Protein AF-A0A2W7GRS0-F1 (afdb_monomer)

Structure (mmCIF, N/CA/C/O backbone):
data_AF-A0A2W7GRS0-F1
#
_entry.id   AF-A0A2W7GRS0-F1
#
loop_
_atom_site.group_PDB
_atom_site.id
_atom_site.type_symbol
_atom_site.label_atom_id
_atom_site.label_alt_id
_atom_site.label_comp_id
_atom_site.label_asym_id
_atom_site.label_entity_id
_atom_site.label_seq_id
_atom_site.pdbx_PDB_ins_code
_atom_site.Cartn_x
_atom_site.Cartn_y
_atom_site.Cartn_z
_atom_site.occupancy
_atom_site.B_iso_or_equiv
_atom_site.auth_seq_id
_atom_site.auth_comp_id
_atom_site.auth_asym_id
_atom_site.auth_atom_id
_atom_site.pdbx_PDB_model_num
ATOM 1 N N . MET A 1 1 ? 2.029 -59.943 -20.219 1.00 40.81 1 MET A N 1
ATOM 2 C CA . MET A 1 1 ? 2.015 -59.316 -18.876 1.00 40.81 1 MET A CA 1
ATOM 3 C C . MET A 1 1 ? 2.556 -57.899 -18.977 1.00 40.81 1 MET A C 1
ATOM 5 O O . MET A 1 1 ? 3.729 -57.751 -19.274 1.00 40.81 1 MET A O 1
ATOM 9 N N . LYS A 1 2 ? 1.712 -56.886 -18.761 1.00 34.25 2 LYS A N 1
ATOM 10 C CA . LYS A 1 2 ? 2.059 -55.533 -18.286 1.00 34.25 2 LYS A CA 1
ATOM 11 C C . LYS A 1 2 ? 0.732 -54.900 -17.854 1.00 34.25 2 LYS A C 1
ATOM 13 O O . LYS A 1 2 ? -0.094 -54.554 -18.690 1.00 34.25 2 LYS A O 1
ATOM 18 N N . LYS A 1 3 ? 0.470 -54.933 -16.544 1.00 37.78 3 LYS A N 1
ATOM 19 C CA . LYS A 1 3 ? -0.762 -54.437 -15.918 1.00 37.78 3 LYS A CA 1
ATOM 20 C C . LYS A 1 3 ? -0.640 -52.927 -15.719 1.00 37.78 3 LYS A C 1
ATOM 22 O O . LYS A 1 3 ? 0.316 -52.462 -15.110 1.00 37.78 3 LYS A O 1
ATOM 27 N N . SER A 1 4 ? -1.626 -52.197 -16.222 1.00 35.47 4 SER A N 1
ATOM 28 C CA . SER A 1 4 ? -1.899 -50.796 -15.917 1.00 35.47 4 SER A CA 1
ATOM 29 C C . SER A 1 4 ? -2.438 -50.669 -14.490 1.00 35.47 4 SER A C 1
ATOM 31 O O . SER A 1 4 ? -3.471 -51.267 -14.180 1.00 35.47 4 SER A O 1
ATOM 33 N N . LEU A 1 5 ? -1.780 -49.883 -13.638 1.00 34.50 5 LEU A N 1
ATOM 34 C CA . LEU A 1 5 ? -2.296 -49.530 -12.317 1.00 34.50 5 LEU A CA 1
ATOM 35 C C . LEU A 1 5 ? -2.860 -48.105 -12.375 1.00 34.50 5 LEU A C 1
ATOM 37 O O . LEU A 1 5 ? -2.119 -47.129 -12.451 1.00 34.50 5 LEU A O 1
ATOM 41 N N . LYS A 1 6 ? -4.192 -48.007 -12.379 1.00 37.06 6 LYS A N 1
ATOM 42 C CA . LYS A 1 6 ? -4.929 -46.776 -12.083 1.00 37.06 6 LYS A CA 1
ATOM 43 C C . LYS A 1 6 ? -4.882 -46.579 -10.568 1.00 37.06 6 LYS A C 1
ATOM 45 O O . LYS A 1 6 ? -5.376 -47.446 -9.850 1.00 37.06 6 LYS A O 1
ATOM 50 N N . ILE A 1 7 ? -4.312 -45.476 -10.088 1.00 41.19 7 ILE A N 1
ATOM 51 C CA . ILE A 1 7 ? -4.457 -45.063 -8.688 1.00 41.19 7 ILE A CA 1
ATOM 52 C C . ILE A 1 7 ? -5.522 -43.975 -8.615 1.00 41.19 7 ILE A C 1
ATOM 54 O O . ILE A 1 7 ? -5.540 -43.018 -9.385 1.00 41.19 7 ILE A O 1
ATOM 58 N N . ILE A 1 8 ? -6.455 -44.249 -7.716 1.00 37.78 8 ILE A N 1
ATOM 59 C CA . ILE A 1 8 ? -7.733 -43.606 -7.479 1.00 37.78 8 ILE A CA 1
ATOM 60 C C . ILE A 1 8 ? -7.534 -42.334 -6.650 1.00 37.78 8 ILE A C 1
ATOM 62 O O . ILE A 1 8 ? -6.713 -42.272 -5.740 1.00 37.78 8 ILE A O 1
ATOM 66 N N . THR A 1 9 ? -8.343 -41.341 -6.996 1.00 35.12 9 THR A N 1
ATOM 67 C CA . THR A 1 9 ? -8.657 -40.100 -6.288 1.00 35.12 9 THR A CA 1
ATOM 68 C C . THR A 1 9 ? -8.773 -40.264 -4.767 1.00 35.12 9 THR A C 1
ATOM 70 O O . THR A 1 9 ? -9.690 -40.930 -4.284 1.00 35.12 9 THR A O 1
ATOM 73 N N . SER A 1 10 ? -7.912 -39.587 -4.005 1.00 37.38 10 SER A N 1
ATOM 74 C CA . SER A 1 10 ? -8.119 -39.345 -2.574 1.00 37.38 10 SER A CA 1
ATOM 75 C C . SER A 1 10 ? -9.031 -38.130 -2.395 1.00 37.38 10 SER A C 1
ATOM 77 O O . SER A 1 10 ? -8.608 -36.979 -2.501 1.00 37.38 10 SER A O 1
ATOM 79 N N . LEU A 1 11 ? -10.306 -38.424 -2.163 1.00 34.03 11 LEU A N 1
ATOM 80 C CA . LEU A 1 11 ? -11.341 -37.497 -1.732 1.00 34.03 11 LEU A CA 1
ATOM 81 C C . LEU A 1 11 ? -11.055 -37.113 -0.267 1.00 34.03 11 LEU A C 1
ATOM 83 O O . LEU A 1 11 ? -11.274 -37.917 0.639 1.00 34.03 11 LEU A O 1
ATOM 87 N N . SER A 1 12 ? -10.535 -35.912 -0.018 1.00 35.56 12 SER A N 1
ATOM 88 C CA . SER A 1 12 ? -10.402 -35.391 1.345 1.00 35.56 12 SER A CA 1
ATOM 89 C C . SER A 1 12 ? -11.787 -35.023 1.875 1.00 35.56 12 SER A C 1
ATOM 91 O O . SER A 1 12 ? -12.343 -33.982 1.530 1.00 35.56 12 SER A O 1
ATOM 93 N N . PHE A 1 13 ? -12.354 -35.900 2.703 1.00 31.70 13 PHE A N 1
ATOM 94 C CA . PHE A 1 13 ? -13.504 -35.590 3.543 1.00 31.70 13 PHE A CA 1
ATOM 95 C C . PHE A 1 13 ? -13.138 -34.429 4.474 1.00 31.70 13 PHE A C 1
ATOM 97 O O . PHE A 1 13 ? -12.351 -34.580 5.405 1.00 31.70 13 PHE A O 1
ATOM 104 N N . VAL A 1 14 ? -13.718 -33.258 4.214 1.00 35.47 14 VAL A N 1
ATOM 105 C CA . VAL A 1 14 ? -13.751 -32.146 5.163 1.00 35.47 14 VAL A CA 1
ATOM 106 C C . VAL A 1 14 ? -14.639 -32.580 6.327 1.00 35.47 14 VAL A C 1
ATOM 108 O O . VAL A 1 14 ? -15.862 -32.636 6.207 1.00 35.47 14 VAL A O 1
ATOM 111 N N . SER A 1 15 ? -14.019 -32.923 7.453 1.00 32.69 15 SER A N 1
ATOM 112 C CA . SER A 1 15 ? -14.698 -33.125 8.728 1.00 32.69 15 SER A CA 1
ATOM 113 C C . SER A 1 15 ? -15.233 -31.781 9.228 1.00 32.69 15 SER A C 1
ATOM 115 O O . SER A 1 15 ? -14.503 -30.990 9.825 1.00 32.69 15 SER A O 1
ATOM 117 N N . LEU A 1 16 ? -16.509 -31.503 8.963 1.00 34.00 16 LEU A N 1
ATOM 118 C CA . LEU A 1 16 ? -17.254 -30.461 9.664 1.00 34.00 16 LEU A CA 1
ATOM 119 C C . LEU A 1 16 ? -17.521 -30.948 11.099 1.00 34.00 16 LEU A C 1
ATOM 121 O O . LEU A 1 16 ? -18.111 -32.020 11.259 1.00 34.00 16 LEU A O 1
ATOM 125 N N . PRO A 1 17 ? -17.127 -30.210 12.151 1.00 41.91 17 PRO A N 1
ATOM 126 C CA . PRO A 1 17 ? -17.572 -30.528 13.496 1.00 41.91 17 PRO A CA 1
ATOM 127 C C . PRO A 1 17 ? -19.066 -30.201 13.606 1.00 41.91 17 PRO A C 1
ATOM 129 O O . PRO A 1 17 ? -19.475 -29.041 13.551 1.00 41.91 17 PRO A O 1
ATOM 132 N N . PHE A 1 18 ? -19.891 -31.237 13.754 1.00 31.80 18 PHE A N 1
ATOM 133 C CA . PHE A 1 18 ? -21.267 -31.096 14.213 1.00 31.80 18 PHE A CA 1
ATOM 134 C C . PHE A 1 18 ? -21.235 -30.626 15.671 1.00 31.80 18 PHE A C 1
ATOM 136 O O . PHE A 1 18 ? -20.958 -31.408 16.578 1.00 31.80 18 PHE A O 1
ATOM 143 N N . ILE A 1 19 ? -21.495 -29.340 15.903 1.00 46.47 19 ILE A N 1
ATOM 144 C CA . ILE A 1 19 ? -21.742 -28.825 17.250 1.00 46.47 19 ILE A CA 1
ATOM 145 C C . ILE A 1 19 ? -23.149 -29.284 17.636 1.00 46.47 19 ILE A C 1
ATOM 147 O O . ILE A 1 19 ? -24.149 -28.789 17.116 1.00 46.47 19 ILE A O 1
ATOM 151 N N . THR A 1 20 ? -23.228 -30.271 18.523 1.00 38.38 20 THR A N 1
ATOM 152 C CA . THR A 1 20 ? -24.475 -30.678 19.168 1.00 38.38 20 THR A CA 1
ATOM 153 C C . THR A 1 20 ? -24.947 -29.550 20.080 1.00 38.38 20 THR A C 1
ATOM 155 O O . THR A 1 20 ? -24.284 -29.224 21.064 1.00 38.38 20 THR A O 1
ATOM 158 N N . ILE A 1 21 ? -26.094 -28.954 19.763 1.00 36.62 21 ILE A N 1
ATOM 159 C CA . ILE A 1 21 ? -26.793 -28.019 20.646 1.00 36.62 21 ILE A CA 1
ATOM 160 C C . ILE A 1 21 ? -27.316 -28.835 21.833 1.00 36.62 21 ILE A C 1
ATOM 162 O O . ILE A 1 21 ? -28.250 -29.621 21.676 1.00 36.62 21 ILE A O 1
ATOM 166 N N . SER A 1 22 ? -26.723 -28.681 23.019 1.00 32.16 22 SER A N 1
ATOM 167 C CA . SER A 1 22 ? -27.358 -29.158 24.246 1.00 32.16 22 SER A CA 1
ATOM 168 C C . SER A 1 22 ? -28.401 -28.126 24.679 1.00 32.16 22 SER A C 1
ATOM 170 O O . SER A 1 22 ? -28.094 -27.000 25.066 1.00 32.16 22 SER A O 1
ATOM 172 N N . CYS A 1 23 ? -29.676 -28.497 24.577 1.00 33.59 23 CYS A N 1
ATOM 173 C CA . CYS A 1 23 ? -30.751 -27.766 25.233 1.00 33.59 23 CYS A CA 1
ATOM 174 C C . CYS A 1 23 ? -30.554 -27.887 26.747 1.00 33.59 23 CYS A C 1
ATOM 176 O O . CYS A 1 23 ? -30.794 -28.949 27.324 1.00 33.59 23 CYS A O 1
ATOM 178 N N . TYR A 1 24 ? -30.125 -26.806 27.398 1.00 33.12 24 TYR A N 1
ATOM 179 C CA . TYR A 1 24 ? -30.154 -26.736 28.852 1.00 33.12 24 TYR A CA 1
ATOM 180 C C . TYR A 1 24 ? -31.611 -26.596 29.301 1.00 33.12 24 TYR A C 1
ATOM 182 O O . TYR A 1 24 ? -32.316 -25.660 28.921 1.00 33.12 24 TYR A O 1
ATOM 190 N N . LYS A 1 25 ? -32.075 -27.575 30.075 1.00 31.17 25 LYS A N 1
ATOM 191 C CA . LYS A 1 25 ? -33.407 -27.603 30.673 1.00 31.17 25 LYS A CA 1
ATOM 192 C C . LYS A 1 25 ? -33.433 -26.583 31.812 1.00 31.17 25 LYS A C 1
ATOM 194 O O . LYS A 1 25 ? -32.643 -26.681 32.747 1.00 31.17 25 LYS A O 1
ATOM 199 N N . THR A 1 26 ? -34.321 -25.601 31.725 1.00 32.44 26 THR A N 1
ATOM 200 C CA . THR A 1 26 ? -34.514 -24.563 32.741 1.00 32.44 26 THR A CA 1
ATOM 201 C C . THR A 1 26 ? -35.036 -25.195 34.030 1.00 32.44 26 THR A C 1
ATOM 203 O O . THR A 1 26 ? -36.189 -25.617 34.105 1.00 32.44 26 THR A O 1
ATOM 206 N N . THR A 1 27 ? -34.198 -25.268 35.061 1.00 29.70 27 THR A N 1
ATOM 207 C CA . THR A 1 27 ? -34.651 -25.450 36.443 1.00 29.70 27 THR A CA 1
ATOM 208 C C . THR A 1 27 ? -34.784 -24.077 37.082 1.00 29.70 27 THR A C 1
ATOM 210 O O . THR A 1 27 ? -33.788 -23.394 37.312 1.00 29.70 27 THR A O 1
ATOM 213 N N . ASN A 1 28 ? -36.029 -23.674 37.338 1.00 34.44 28 ASN A N 1
ATOM 214 C CA . ASN A 1 28 ? -36.367 -22.492 38.121 1.00 34.44 28 ASN A CA 1
ATOM 215 C C . ASN A 1 28 ? -35.780 -22.618 39.530 1.00 34.44 28 ASN A C 1
ATOM 217 O O . ASN A 1 28 ? -36.234 -23.447 40.316 1.00 34.44 28 ASN A O 1
ATOM 221 N N . ILE A 1 29 ? -34.815 -21.762 39.854 1.00 31.92 29 ILE A N 1
ATOM 222 C CA . ILE A 1 29 ? -34.444 -21.457 41.233 1.00 31.92 29 ILE A CA 1
ATOM 223 C C . ILE A 1 29 ? -34.580 -19.946 41.387 1.00 31.92 29 ILE A C 1
ATOM 225 O O . ILE A 1 29 ? -33.798 -19.171 40.841 1.00 31.92 29 ILE A O 1
ATOM 229 N N . ASN A 1 30 ? -35.622 -19.544 42.111 1.00 33.22 30 ASN A N 1
ATOM 230 C CA . ASN A 1 30 ? -35.825 -18.174 42.550 1.00 33.22 30 ASN A CA 1
ATOM 231 C C . ASN A 1 30 ? -34.788 -17.848 43.628 1.00 33.22 30 ASN A C 1
ATOM 233 O O . ASN A 1 30 ? -34.916 -18.305 44.760 1.00 33.22 30 ASN A O 1
ATOM 237 N N . HIS A 1 31 ? -33.806 -17.017 43.294 1.00 33.94 31 HIS A N 1
ATOM 238 C CA . HIS A 1 31 ? -33.092 -16.225 44.288 1.00 33.94 31 HIS A CA 1
ATOM 239 C C . HIS A 1 31 ? -33.178 -14.755 43.898 1.00 33.94 31 HIS A C 1
ATOM 241 O O . HIS A 1 31 ? -32.531 -14.284 42.966 1.00 33.94 31 HIS A O 1
ATOM 247 N N . SER A 1 32 ? -34.023 -14.039 44.634 1.00 38.34 32 SER A N 1
ATOM 248 C CA . SER A 1 32 ? -34.059 -12.588 44.676 1.00 38.34 32 SER A CA 1
ATOM 249 C C . SER A 1 32 ? -32.752 -12.078 45.277 1.00 38.34 32 SER A C 1
ATOM 251 O O . SER A 1 32 ? -32.555 -12.174 46.484 1.00 38.34 32 SER A O 1
ATOM 253 N N . ASN A 1 33 ? -31.883 -11.522 44.443 1.00 31.36 33 ASN A N 1
ATOM 254 C CA . ASN A 1 33 ? -30.888 -10.546 44.860 1.00 31.36 33 ASN A CA 1
ATOM 255 C C . ASN A 1 33 ? -30.913 -9.416 43.838 1.00 31.36 33 ASN A C 1
ATOM 257 O O . ASN A 1 33 ? -31.004 -9.656 42.636 1.00 31.36 33 ASN A O 1
ATOM 261 N N . GLN A 1 34 ? -30.917 -8.191 44.356 1.00 39.44 34 GLN A N 1
ATOM 262 C CA . GLN A 1 34 ? -30.993 -6.941 43.615 1.00 39.44 34 GLN A CA 1
ATOM 263 C C . GLN A 1 34 ? -29.982 -6.939 42.459 1.00 39.44 34 GLN A C 1
ATOM 265 O O . GLN A 1 34 ? -28.786 -6.765 42.669 1.00 39.44 34 GLN A O 1
ATOM 270 N N . GLN A 1 35 ? -30.468 -7.146 41.235 1.00 31.11 35 GLN A N 1
ATOM 271 C CA . GLN A 1 35 ? -29.708 -6.825 40.039 1.00 31.11 35 GLN A CA 1
ATOM 272 C C . GLN A 1 35 ? -29.842 -5.323 39.824 1.00 31.11 35 GLN A C 1
ATOM 274 O O . GLN A 1 35 ? -30.906 -4.829 39.443 1.00 31.11 35 GLN A O 1
ATOM 279 N N . GLU A 1 36 ? -28.752 -4.599 40.079 1.00 36.19 36 GLU A N 1
ATOM 280 C CA . GLU A 1 36 ? -28.502 -3.339 39.391 1.00 36.19 36 GLU A CA 1
ATOM 281 C C . GLU A 1 36 ? -28.817 -3.553 37.909 1.00 36.19 36 GLU A C 1
ATOM 283 O O . GLU A 1 36 ? -28.297 -4.476 37.275 1.00 36.19 36 GLU A O 1
ATOM 288 N N . GLN A 1 37 ? -29.733 -2.748 37.368 1.00 31.42 37 GLN A N 1
ATOM 289 C CA . GLN A 1 37 ? -30.055 -2.824 35.952 1.00 31.42 37 GLN A CA 1
ATOM 290 C C . GLN A 1 37 ? -28.760 -2.638 35.153 1.00 31.42 37 GLN A C 1
ATOM 292 O O . GLN A 1 37 ? -28.080 -1.623 35.345 1.00 31.42 37 GLN A O 1
ATOM 297 N N . PRO A 1 38 ? -28.402 -3.574 34.255 1.00 36.16 38 PRO A N 1
ATOM 298 C CA . PRO A 1 38 ? -27.239 -3.385 33.415 1.00 36.16 38 PRO A CA 1
ATOM 299 C C . PRO A 1 38 ? -27.513 -2.143 32.572 1.00 36.16 38 PRO A C 1
ATOM 301 O O . PRO A 1 38 ? -28.504 -2.093 31.837 1.00 36.16 38 PRO A O 1
ATOM 304 N N . LYS A 1 39 ? -26.651 -1.124 32.695 1.00 36.38 39 LYS A N 1
ATOM 305 C CA . LYS A 1 39 ? -26.577 -0.040 31.710 1.00 36.38 39 LYS A CA 1
ATOM 306 C C . LYS A 1 39 ? -26.561 -0.724 30.354 1.00 36.38 39 LYS A C 1
ATOM 308 O O . LYS A 1 39 ? -25.641 -1.487 30.075 1.00 36.38 39 LYS A O 1
ATOM 313 N N . THR A 1 40 ? -27.617 -0.530 29.574 1.00 40.56 40 THR A N 1
ATOM 314 C CA . THR A 1 40 ? -27.807 -1.210 28.297 1.00 40.56 40 THR A CA 1
ATOM 315 C C . THR A 1 40 ? -26.652 -0.780 27.408 1.00 40.56 40 THR A C 1
ATOM 317 O O . THR A 1 40 ? -26.617 0.347 26.915 1.00 40.56 40 THR A O 1
ATOM 320 N N . GLU A 1 41 ? -25.635 -1.630 27.309 1.00 60.06 41 GLU A N 1
ATOM 321 C CA . GLU A 1 41 ? -24.434 -1.320 26.558 1.00 60.06 41 GLU A CA 1
ATOM 322 C C . GLU A 1 41 ? -24.854 -1.145 25.099 1.00 60.06 41 GLU A C 1
ATOM 324 O O . GLU A 1 41 ? -25.422 -2.050 24.486 1.00 60.06 41 GLU A O 1
ATOM 329 N N . VAL A 1 42 ? -24.660 0.058 24.552 1.00 64.94 42 VAL A N 1
ATOM 330 C CA . VAL A 1 42 ? -25.055 0.350 23.173 1.00 64.94 42 VAL A CA 1
ATOM 331 C C . VAL A 1 42 ? -24.238 -0.553 22.249 1.00 64.94 42 VAL A C 1
ATOM 333 O O . VAL A 1 42 ? -23.021 -0.404 22.121 1.00 64.94 42 VAL A O 1
ATOM 336 N N . SER A 1 43 ? -24.926 -1.505 21.622 1.00 82.31 43 SER A N 1
ATOM 337 C CA . SER A 1 43 ? -24.361 -2.424 20.636 1.00 82.31 43 SER A CA 1
ATOM 338 C C . SER A 1 43 ? -23.876 -1.637 19.417 1.00 82.31 43 SER A C 1
ATOM 340 O O . SER A 1 43 ? -24.661 -0.912 18.799 1.00 82.31 43 SER A O 1
ATOM 342 N N . ILE A 1 44 ? -22.595 -1.755 19.061 1.00 90.00 44 ILE A N 1
ATOM 343 C CA . ILE A 1 44 ? -21.998 -0.959 17.978 1.00 90.00 44 ILE A CA 1
ATOM 344 C C . ILE A 1 44 ? -22.617 -1.264 16.605 1.00 90.00 44 ILE A C 1
ATOM 346 O O . ILE A 1 44 ? -22.684 -0.390 15.749 1.00 90.00 44 ILE A O 1
ATOM 350 N N . GLU A 1 45 ? -23.147 -2.466 16.398 1.00 90.81 45 GLU A N 1
ATOM 351 C CA . GLU A 1 45 ? -23.836 -2.889 15.176 1.00 90.81 45 GLU A CA 1
ATOM 352 C C . GLU A 1 45 ? -25.150 -2.139 14.922 1.00 90.81 45 GLU A C 1
ATOM 354 O O . GLU A 1 45 ? -25.632 -2.125 13.790 1.00 90.81 45 GLU A O 1
ATOM 359 N N . ASN A 1 46 ? -25.708 -1.472 15.939 1.00 90.25 46 ASN A N 1
ATOM 360 C CA . ASN A 1 46 ? -26.879 -0.610 15.776 1.00 90.25 46 ASN A CA 1
ATOM 361 C C . ASN A 1 46 ? -26.518 0.747 15.153 1.00 90.25 46 ASN A C 1
ATOM 363 O O . ASN A 1 46 ? -27.407 1.470 14.704 1.00 90.25 46 ASN A O 1
ATOM 367 N N . ASN A 1 47 ? -25.230 1.109 15.097 1.00 93.19 47 ASN A N 1
ATOM 368 C CA . ASN A 1 47 ? -24.786 2.299 14.380 1.00 93.19 47 ASN A CA 1
ATOM 369 C C . ASN A 1 47 ? -25.105 2.138 12.877 1.00 93.19 47 ASN A C 1
ATOM 371 O O . ASN A 1 47 ? -24.674 1.150 12.275 1.00 93.19 47 ASN A O 1
ATOM 375 N N . PRO A 1 48 ? -25.808 3.095 12.238 1.00 93.50 48 PRO A N 1
ATOM 376 C CA . PRO A 1 48 ? -26.232 2.960 10.844 1.00 93.50 48 PRO A CA 1
ATOM 377 C C . PRO A 1 48 ? -25.087 2.696 9.862 1.00 93.50 48 PRO A C 1
ATOM 379 O O . PRO A 1 48 ? -25.235 1.873 8.961 1.00 93.50 48 PRO A O 1
ATOM 382 N N . GLY A 1 49 ? -23.936 3.349 10.048 1.00 94.19 49 GLY A N 1
ATOM 383 C CA . GLY A 1 49 ? -22.777 3.143 9.183 1.00 94.19 49 GLY A CA 1
ATOM 384 C C . GLY A 1 49 ? -22.125 1.777 9.406 1.00 94.19 49 GLY A C 1
ATOM 385 O O . GLY A 1 49 ? -21.780 1.103 8.441 1.00 94.19 49 GLY A O 1
ATOM 386 N N . ILE A 1 50 ? -22.032 1.304 10.654 1.00 96.12 50 ILE A N 1
ATOM 387 C CA . ILE A 1 50 ? -21.511 -0.044 10.955 1.00 96.12 50 ILE A CA 1
ATOM 388 C C . ILE A 1 50 ? -22.443 -1.107 10.368 1.00 96.12 50 ILE A C 1
ATOM 390 O O . ILE A 1 50 ? -21.991 -2.050 9.721 1.00 96.12 50 ILE A O 1
ATOM 394 N N . ASN A 1 51 ? -23.752 -0.918 10.513 1.00 95.88 51 ASN A N 1
ATOM 395 C CA . ASN A 1 51 ? -24.764 -1.795 9.943 1.00 95.88 51 ASN A CA 1
ATOM 396 C C . ASN A 1 51 ? -24.653 -1.891 8.407 1.00 95.88 51 ASN A C 1
ATOM 398 O O . ASN A 1 51 ? -24.788 -2.974 7.841 1.00 95.88 51 ASN A O 1
ATOM 402 N N . GLN A 1 52 ? -24.327 -0.788 7.721 1.00 96.31 52 GLN A N 1
ATOM 403 C CA . GLN A 1 52 ? -24.046 -0.801 6.280 1.00 96.31 52 GLN A CA 1
ATOM 404 C C . GLN A 1 52 ? -22.799 -1.627 5.924 1.00 96.31 52 GLN A C 1
ATOM 406 O O . GLN A 1 52 ? -22.816 -2.346 4.924 1.00 96.31 52 GLN A O 1
ATOM 411 N N . LEU A 1 53 ? -21.738 -1.581 6.736 1.00 97.19 53 LEU A N 1
ATOM 412 C CA . LEU A 1 53 ? -20.550 -2.424 6.537 1.00 97.19 53 LEU A CA 1
ATOM 413 C C . LEU A 1 53 ? -20.865 -3.910 6.763 1.00 97.19 53 LEU A C 1
ATOM 415 O O . LEU A 1 53 ? -20.430 -4.760 5.986 1.00 97.19 53 LEU A O 1
ATOM 419 N N . ILE A 1 54 ? -21.681 -4.227 7.773 1.00 97.44 54 ILE A N 1
ATOM 420 C CA . ILE A 1 54 ? -22.158 -5.594 8.028 1.00 97.44 54 ILE A CA 1
ATOM 421 C C . ILE A 1 54 ? -23.017 -6.092 6.855 1.00 97.44 54 ILE A C 1
ATOM 423 O O . ILE A 1 54 ? -22.847 -7.217 6.379 1.00 97.44 54 ILE A O 1
ATOM 427 N N . ASN A 1 55 ? -23.920 -5.253 6.345 1.00 97.31 55 ASN A N 1
ATOM 428 C CA . ASN A 1 55 ? -24.725 -5.558 5.163 1.00 97.31 55 ASN A CA 1
ATOM 429 C C . ASN A 1 55 ? -23.844 -5.813 3.928 1.00 97.31 55 ASN A C 1
ATOM 431 O O . ASN A 1 55 ? -24.117 -6.728 3.156 1.00 97.31 55 ASN A O 1
ATOM 435 N N . PHE A 1 56 ? -22.754 -5.060 3.762 1.00 97.06 56 PHE A N 1
ATOM 436 C CA . PHE A 1 56 ? -21.803 -5.271 2.672 1.00 97.06 56 PHE A CA 1
ATOM 437 C C . PHE A 1 56 ? -21.152 -6.662 2.738 1.00 97.06 56 PHE A C 1
ATOM 439 O O . PHE A 1 56 ? -21.234 -7.413 1.765 1.00 97.06 56 PHE A O 1
ATOM 446 N N . VAL A 1 57 ? -20.578 -7.063 3.880 1.00 96.44 57 VAL A N 1
ATOM 447 C CA . VAL A 1 57 ? -19.924 -8.386 4.010 1.00 96.44 57 VAL A CA 1
ATOM 448 C C . VAL A 1 57 ? -20.909 -9.558 3.947 1.00 96.44 57 VAL A C 1
ATOM 450 O O . VAL A 1 57 ? -20.552 -10.646 3.500 1.00 96.44 57 VAL A O 1
ATOM 453 N N . SER A 1 58 ? -22.167 -9.337 4.335 1.00 96.38 58 SER A N 1
ATOM 454 C CA . SER A 1 58 ? -23.238 -10.340 4.255 1.00 96.38 58 SER A CA 1
ATOM 455 C C . SER A 1 58 ? -23.962 -10.366 2.906 1.00 96.38 58 SER A C 1
ATOM 457 O O . SER A 1 58 ? -24.824 -11.216 2.703 1.00 96.38 58 SER A O 1
ATOM 459 N N . ASN A 1 59 ? -23.607 -9.493 1.954 1.00 95.19 59 ASN A N 1
ATOM 460 C CA . ASN A 1 59 ? -24.319 -9.317 0.681 1.00 95.19 59 ASN A CA 1
ATOM 461 C C . ASN A 1 59 ? -25.818 -8.997 0.859 1.00 95.19 59 ASN A C 1
ATOM 463 O O . ASN A 1 59 ? -26.649 -9.477 0.093 1.00 95.19 59 ASN A O 1
ATOM 467 N N . ASN A 1 60 ? -26.165 -8.209 1.881 1.00 95.44 60 ASN A N 1
ATOM 468 C CA . ASN A 1 60 ? -27.539 -7.893 2.294 1.00 95.44 60 ASN A CA 1
ATOM 469 C C . ASN A 1 60 ? -28.406 -9.120 2.647 1.00 95.44 60 ASN A C 1
ATOM 471 O O . ASN A 1 60 ? -29.623 -8.998 2.780 1.00 95.44 60 ASN A O 1
ATOM 475 N N . ASP A 1 61 ? -27.802 -10.296 2.824 1.00 97.50 61 ASP A N 1
ATOM 476 C CA . ASP A 1 61 ? -28.503 -11.512 3.222 1.00 97.50 61 ASP A CA 1
ATOM 477 C C . ASP A 1 61 ? -28.689 -11.539 4.744 1.00 97.50 61 ASP A C 1
ATOM 479 O O . ASP A 1 61 ? -27.721 -11.487 5.509 1.00 97.50 61 ASP A O 1
ATOM 483 N N . LYS A 1 62 ? -29.948 -11.633 5.188 1.00 96.88 62 LYS A N 1
ATOM 484 C CA . LYS A 1 62 ? -30.301 -11.595 6.612 1.00 96.88 62 LYS A CA 1
ATOM 485 C C . LYS A 1 62 ? -29.686 -12.755 7.401 1.00 96.88 62 LYS A C 1
ATOM 487 O O . LYS A 1 62 ? -29.135 -12.524 8.470 1.00 96.88 62 LYS A O 1
ATOM 492 N N . ALA A 1 63 ? -29.730 -13.979 6.877 1.00 97.75 63 ALA A N 1
ATOM 493 C CA . ALA A 1 63 ? -29.208 -15.145 7.587 1.00 97.75 63 ALA A CA 1
ATOM 494 C C . ALA A 1 63 ? -27.680 -15.076 7.728 1.00 97.75 63 ALA A C 1
ATOM 496 O O . ALA A 1 63 ? -27.142 -15.326 8.806 1.00 97.75 63 ALA A O 1
ATOM 497 N N . LYS A 1 64 ? -26.970 -14.666 6.666 1.00 97.12 64 LYS A N 1
ATOM 498 C CA . LYS A 1 64 ? -25.513 -14.454 6.708 1.00 97.12 64 LYS A CA 1
ATOM 499 C C . LYS A 1 64 ? -25.133 -13.328 7.656 1.00 97.12 64 LYS A C 1
ATOM 501 O O . LYS A 1 64 ? -24.131 -13.442 8.354 1.00 97.12 64 LYS A O 1
ATOM 506 N N . LYS A 1 65 ? -25.918 -12.253 7.683 1.00 97.19 65 LYS A N 1
ATOM 507 C CA . LYS A 1 65 ? -25.732 -11.137 8.608 1.00 97.19 65 LYS A CA 1
ATOM 508 C C . LYS A 1 65 ? -25.880 -11.570 10.062 1.00 97.19 65 LYS A C 1
ATOM 510 O O . LYS A 1 65 ? -24.983 -11.301 10.857 1.00 97.19 65 LYS A O 1
ATOM 515 N N . ASP A 1 66 ? -26.976 -12.245 10.393 1.00 96.62 66 ASP A N 1
ATOM 516 C CA . ASP A 1 66 ? -27.262 -12.684 11.760 1.00 96.62 66 ASP A CA 1
ATOM 517 C C . ASP A 1 66 ? -26.199 -13.689 12.235 1.00 96.62 66 ASP A C 1
ATOM 519 O O . ASP A 1 66 ? -25.677 -13.568 13.346 1.00 96.62 66 ASP A O 1
ATOM 523 N N . LEU A 1 67 ? -25.789 -14.615 11.358 1.00 97.31 67 LEU A N 1
ATOM 524 C CA . LEU A 1 67 ? -24.683 -15.538 11.616 1.00 97.31 67 LEU A CA 1
ATOM 525 C C . LEU A 1 67 ? -23.351 -14.802 11.815 1.00 97.31 67 LEU A C 1
ATOM 527 O O . LEU A 1 67 ? -22.612 -15.120 12.743 1.00 97.31 67 LEU A O 1
ATOM 531 N N . TYR A 1 68 ? -23.039 -13.808 10.977 1.00 96.25 68 TYR A N 1
ATOM 532 C CA . TYR A 1 68 ? -21.817 -13.016 11.110 1.00 96.25 68 TYR A CA 1
ATOM 533 C C . TYR A 1 68 ? -21.773 -12.277 12.452 1.00 96.25 68 TYR A C 1
ATOM 535 O O . TYR A 1 68 ? -20.790 -12.401 13.177 1.00 96.25 68 TYR A O 1
ATOM 543 N N . ILE A 1 69 ? -22.847 -11.571 12.823 1.00 96.56 69 ILE A N 1
ATOM 544 C CA . ILE A 1 69 ? -22.944 -10.866 14.111 1.00 96.56 69 ILE A CA 1
ATOM 545 C C . ILE A 1 69 ? -22.810 -11.853 15.276 1.00 96.56 69 ILE A C 1
ATOM 547 O O . ILE A 1 69 ? -22.058 -11.592 16.214 1.00 96.56 69 ILE A O 1
ATOM 551 N N . SER A 1 70 ? -23.495 -12.999 15.211 1.00 96.69 70 SER A N 1
ATOM 552 C CA . SER A 1 70 ? -23.398 -14.044 16.235 1.00 96.69 70 SER A CA 1
ATOM 553 C C . SER A 1 70 ? -21.960 -14.543 16.397 1.00 96.69 70 SER A C 1
ATOM 555 O O . SER A 1 70 ? -21.439 -14.568 17.511 1.00 96.69 70 SER A O 1
ATOM 557 N N . ASN A 1 71 ? -21.276 -14.842 15.290 1.00 96.31 71 ASN A N 1
ATOM 558 C CA . ASN A 1 71 ? -19.879 -15.267 15.311 1.00 96.31 71 ASN A CA 1
ATOM 559 C C . ASN A 1 71 ? -18.971 -14.207 15.942 1.00 96.31 71 ASN A C 1
ATOM 561 O O . ASN A 1 71 ? -18.123 -14.558 16.750 1.00 96.31 71 ASN A O 1
ATOM 565 N N . GLN A 1 72 ? -19.170 -12.922 15.628 1.00 95.94 72 GLN A N 1
ATOM 566 C CA . GLN A 1 72 ? -18.373 -11.822 16.187 1.00 95.94 72 GLN A CA 1
ATOM 567 C C . GLN A 1 72 ? -18.611 -11.616 17.693 1.00 95.94 72 GLN A C 1
ATOM 569 O O . GLN A 1 72 ? -17.671 -11.316 18.428 1.00 95.94 72 GLN A O 1
ATOM 574 N N . ARG A 1 73 ? -19.849 -11.804 18.170 1.00 94.12 73 ARG A N 1
ATOM 575 C CA . ARG A 1 73 ? -20.206 -11.709 19.599 1.00 94.12 73 ARG A CA 1
ATOM 576 C C . ARG A 1 73 ? -19.687 -12.885 20.427 1.00 94.12 73 ARG A C 1
ATOM 578 O O . ARG A 1 73 ? -19.380 -12.704 21.598 1.00 94.12 73 ARG A O 1
ATOM 585 N N . ASN A 1 74 ? -19.579 -14.064 19.818 1.00 95.56 74 ASN A N 1
ATOM 586 C CA . ASN A 1 74 ? -19.153 -15.297 20.484 1.00 95.56 74 ASN A CA 1
ATOM 587 C C . ASN A 1 74 ? -17.637 -15.545 20.410 1.00 95.56 74 ASN A C 1
ATOM 589 O O . ASN A 1 74 ? -17.171 -16.635 20.738 1.00 95.56 74 ASN A O 1
ATOM 593 N N . ILE A 1 75 ? -16.852 -14.554 19.979 1.00 96.25 75 ILE A N 1
ATOM 594 C CA . ILE A 1 75 ? -15.391 -14.631 20.044 1.00 96.25 75 ILE A CA 1
ATOM 595 C C . ILE A 1 75 ? -14.959 -14.681 21.521 1.00 96.25 75 ILE A C 1
ATOM 597 O O . ILE A 1 75 ? -15.344 -13.797 22.292 1.00 96.25 75 ILE A O 1
ATOM 601 N N . PRO A 1 76 ? -14.156 -15.681 21.934 1.00 94.69 76 PRO A N 1
ATOM 602 C CA . PRO A 1 76 ? -13.818 -15.891 23.336 1.00 94.69 76 PRO A CA 1
ATOM 603 C C . PRO A 1 76 ? -12.937 -14.770 23.892 1.00 94.69 76 PRO A C 1
ATOM 605 O O . PRO A 1 76 ? -12.106 -14.193 23.188 1.00 94.69 76 PRO A O 1
ATOM 608 N N . HIS A 1 77 ? -13.062 -14.521 25.198 1.00 91.38 77 HIS A N 1
ATOM 609 C CA . HIS A 1 77 ? -12.254 -13.521 25.904 1.00 91.38 77 HIS A CA 1
ATOM 610 C C . HIS A 1 77 ? -10.746 -13.822 25.842 1.00 91.38 77 HIS A C 1
ATOM 612 O O . HIS A 1 77 ? -9.938 -12.895 25.817 1.00 91.38 77 HIS A O 1
ATOM 618 N N . SER A 1 78 ? -10.363 -15.101 25.710 1.00 94.56 78 SER A N 1
ATOM 619 C CA . SER A 1 78 ? -8.966 -15.531 25.550 1.00 94.56 78 SER A CA 1
ATOM 620 C C . SER A 1 78 ? -8.249 -14.854 24.381 1.00 94.56 78 SER A C 1
ATOM 622 O O . SER A 1 78 ? -7.036 -14.678 24.435 1.00 94.56 78 SER A O 1
ATOM 624 N N . LYS A 1 79 ? -8.992 -14.378 23.374 1.00 96.06 79 LYS A N 1
ATOM 625 C CA . LYS A 1 79 ? -8.434 -13.620 22.255 1.00 96.06 79 LYS A CA 1
ATOM 626 C C . LYS A 1 79 ? -7.675 -12.366 22.686 1.00 96.06 79 LYS A C 1
ATOM 628 O O . LYS A 1 79 ? -6.741 -11.956 22.004 1.00 96.06 79 LYS A O 1
ATOM 633 N N . ILE A 1 80 ? -8.055 -11.743 23.803 1.00 96.31 80 ILE A N 1
ATOM 634 C CA . ILE A 1 80 ? -7.310 -10.604 24.352 1.00 96.31 80 ILE A CA 1
ATOM 635 C C . ILE A 1 80 ? -5.899 -11.047 24.760 1.00 96.31 80 ILE A C 1
ATOM 637 O O . ILE A 1 80 ? -4.932 -10.360 24.431 1.00 96.31 80 ILE A O 1
ATOM 641 N N . HIS A 1 81 ? -5.759 -12.214 25.396 1.00 95.25 81 HIS A N 1
ATOM 642 C CA . HIS A 1 81 ? -4.450 -12.776 25.735 1.00 95.25 81 HIS A CA 1
ATOM 643 C C . HIS A 1 81 ? -3.658 -13.162 24.478 1.00 95.25 81 HIS A C 1
ATOM 645 O O . HIS A 1 81 ? -2.473 -12.838 24.399 1.00 95.25 81 HIS A O 1
ATOM 651 N N . ASP A 1 82 ? -4.313 -13.750 23.471 1.00 95.69 82 ASP A N 1
ATOM 652 C CA . ASP A 1 82 ? -3.674 -14.083 22.188 1.00 95.69 82 ASP A CA 1
ATOM 653 C C . ASP A 1 82 ? -3.127 -12.826 21.496 1.00 95.69 82 ASP A C 1
ATOM 655 O O . ASP A 1 82 ? -1.997 -12.808 21.013 1.00 95.69 82 ASP A O 1
ATOM 659 N N . LEU A 1 83 ? -3.897 -11.734 21.492 1.00 96.75 83 LEU A N 1
ATOM 660 C CA . LEU A 1 83 ? -3.469 -10.449 20.938 1.00 96.75 83 LEU A CA 1
ATOM 661 C C . LEU A 1 83 ? -2.351 -9.802 21.749 1.00 96.75 83 LEU A C 1
ATOM 663 O O . LEU A 1 83 ? -1.427 -9.237 21.170 1.00 96.75 83 LEU A O 1
ATOM 667 N N . LYS A 1 84 ? -2.417 -9.878 23.079 1.00 95.25 84 LYS A N 1
ATOM 668 C CA . LYS A 1 84 ? -1.367 -9.372 23.969 1.00 95.25 84 LYS A CA 1
ATOM 669 C C . LYS A 1 84 ? -0.047 -10.097 23.712 1.00 95.25 84 LYS A C 1
ATOM 671 O O . LYS A 1 84 ? 0.982 -9.441 23.562 1.00 95.25 84 LYS A O 1
ATOM 676 N N . PHE A 1 85 ? -0.089 -11.422 23.579 1.00 94.44 85 PHE A N 1
ATOM 677 C CA . PHE A 1 85 ? 1.054 -12.227 23.153 1.00 94.44 85 PHE A CA 1
ATOM 678 C C . PHE A 1 85 ? 1.530 -11.819 21.754 1.00 94.44 85 PHE A C 1
ATOM 680 O O . PHE A 1 85 ? 2.707 -11.512 21.568 1.00 94.44 85 PHE A O 1
ATOM 687 N N . ALA A 1 86 ? 0.615 -11.733 20.786 1.00 95.38 86 ALA A N 1
ATOM 688 C CA . ALA A 1 86 ? 0.951 -11.404 19.409 1.00 95.38 86 ALA A CA 1
ATOM 689 C C . ALA A 1 86 ? 1.625 -10.032 19.285 1.00 95.38 86 ALA A C 1
ATOM 691 O O . ALA A 1 86 ? 2.629 -9.884 18.588 1.00 95.38 86 ALA A O 1
ATOM 692 N N . PHE A 1 87 ? 1.139 -9.019 20.004 1.00 93.31 87 PHE A N 1
ATOM 693 C CA . PHE A 1 87 ? 1.785 -7.716 20.004 1.00 93.31 87 PHE A CA 1
ATOM 694 C C . PHE A 1 87 ? 3.200 -7.766 20.591 1.00 93.31 87 PHE A C 1
ATOM 696 O O . PHE A 1 87 ? 4.064 -7.046 20.099 1.00 93.31 87 PHE A O 1
ATOM 703 N N . THR A 1 88 ? 3.513 -8.629 21.557 1.00 90.44 88 THR A N 1
ATOM 704 C CA . THR A 1 88 ? 4.898 -8.762 22.042 1.00 90.44 88 THR A CA 1
ATOM 705 C C . THR A 1 88 ? 5.862 -9.148 20.916 1.00 90.44 88 THR A C 1
ATOM 707 O O . THR A 1 88 ? 6.894 -8.494 20.760 1.00 90.44 88 THR A O 1
ATOM 710 N N . TYR A 1 89 ? 5.505 -10.132 20.088 1.00 89.81 89 TYR A N 1
ATOM 711 C CA . TYR A 1 89 ? 6.400 -10.684 19.061 1.00 89.81 89 TYR A CA 1
ATOM 712 C C . TYR A 1 89 ? 6.293 -10.008 17.689 1.00 89.81 89 TYR A C 1
ATOM 714 O O . TYR A 1 89 ? 7.250 -10.046 16.920 1.00 89.81 89 TYR A O 1
ATOM 722 N N . ALA A 1 90 ? 5.171 -9.357 17.372 1.00 88.50 90 ALA A N 1
ATOM 723 C CA . ALA A 1 90 ? 4.946 -8.693 16.088 1.00 88.50 90 ALA A CA 1
ATOM 724 C C . ALA A 1 90 ? 4.818 -7.162 16.241 1.00 88.50 90 ALA A C 1
ATOM 726 O O . ALA A 1 90 ? 3.708 -6.622 16.302 1.00 88.50 90 ALA A O 1
ATOM 727 N N . PRO A 1 91 ? 5.936 -6.411 16.287 1.00 82.06 91 PRO A N 1
ATOM 728 C CA . PRO A 1 91 ? 5.899 -4.957 16.177 1.00 82.06 91 PRO A CA 1
ATOM 729 C C . PRO A 1 91 ? 5.392 -4.519 14.801 1.00 82.06 91 PRO A C 1
ATOM 731 O O . PRO A 1 91 ? 6.001 -4.783 13.767 1.00 82.06 91 PRO A O 1
ATOM 734 N N . LEU A 1 92 ? 4.252 -3.824 14.800 1.00 83.19 92 LEU A N 1
ATOM 735 C CA . LEU A 1 92 ? 3.539 -3.391 13.592 1.00 83.19 92 LEU A CA 1
ATOM 736 C C . LEU A 1 92 ? 4.217 -2.242 12.840 1.00 83.19 92 LEU A C 1
ATOM 738 O O . LEU A 1 92 ? 3.873 -1.974 11.695 1.00 83.19 92 LEU A O 1
ATOM 742 N N . PHE A 1 93 ? 5.168 -1.568 13.481 1.00 75.31 93 PHE A N 1
ATOM 743 C CA . PHE A 1 93 ? 5.948 -0.485 12.887 1.00 75.31 93 PHE A CA 1
ATOM 744 C C . PHE A 1 93 ? 7.199 -0.983 12.148 1.00 75.31 93 PHE A C 1
ATOM 746 O O . PHE A 1 93 ? 7.856 -0.189 11.487 1.00 75.31 93 PHE A O 1
ATOM 753 N N . VAL A 1 94 ? 7.543 -2.268 12.254 1.00 74.56 94 VAL A N 1
ATOM 754 C CA . VAL A 1 94 ? 8.696 -2.846 11.556 1.00 74.56 94 VAL A CA 1
ATOM 755 C C . VAL A 1 94 ? 8.239 -3.359 10.195 1.00 74.56 94 VAL A C 1
ATOM 757 O O . VAL A 1 94 ? 7.346 -4.198 10.150 1.00 74.56 94 VAL A O 1
ATOM 760 N N . PHE A 1 95 ? 8.814 -2.876 9.091 1.00 67.06 95 PHE A N 1
ATOM 761 C CA . PHE A 1 95 ? 8.374 -3.280 7.748 1.00 67.06 95 PHE A CA 1
ATOM 762 C C . PHE A 1 95 ? 9.071 -4.552 7.251 1.00 67.06 95 PHE A C 1
ATOM 764 O O . PHE A 1 95 ? 8.515 -5.246 6.404 1.00 67.06 95 PHE A O 1
ATOM 771 N N . ASN A 1 96 ? 10.249 -4.882 7.793 1.00 65.81 96 ASN A N 1
ATOM 772 C CA . ASN A 1 96 ? 10.961 -6.132 7.503 1.00 65.81 96 ASN A CA 1
ATOM 773 C C . ASN A 1 96 ? 10.995 -7.018 8.741 1.00 65.81 96 ASN A C 1
ATOM 775 O O . ASN A 1 96 ? 11.570 -6.614 9.749 1.00 65.81 96 ASN A O 1
ATOM 779 N N . ASP A 1 97 ? 10.436 -8.225 8.674 1.00 66.62 97 ASP A N 1
ATOM 780 C CA . ASP A 1 97 ? 10.576 -9.166 9.784 1.00 66.62 97 ASP A CA 1
ATOM 781 C C . ASP A 1 97 ? 12.081 -9.457 9.991 1.00 66.62 97 ASP A C 1
ATOM 783 O O . ASP A 1 97 ? 12.738 -9.975 9.089 1.00 66.62 97 ASP A O 1
ATOM 787 N N . PRO A 1 98 ? 12.666 -9.089 11.145 1.00 61.38 98 PRO A N 1
ATOM 788 C CA . PRO A 1 98 ? 14.120 -8.996 11.296 1.00 61.38 98 PRO A CA 1
ATOM 789 C C . PRO A 1 98 ? 14.817 -10.360 11.412 1.00 61.38 98 PRO A C 1
ATOM 791 O O . PRO A 1 98 ? 16.041 -10.415 11.504 1.00 61.38 98 PRO A O 1
ATOM 794 N N . ILE A 1 99 ? 14.055 -11.458 11.473 1.00 70.69 99 ILE A N 1
ATOM 795 C CA . ILE A 1 99 ? 14.554 -12.800 11.784 1.00 70.69 99 ILE A CA 1
ATOM 796 C C . ILE A 1 99 ? 14.023 -13.796 10.751 1.00 70.69 99 ILE A C 1
ATOM 798 O O . ILE A 1 99 ? 12.836 -14.117 10.711 1.00 70.69 99 ILE A O 1
ATOM 802 N N . GLU A 1 100 ? 14.930 -14.306 9.916 1.00 65.56 100 GLU A N 1
ATOM 803 C CA . GLU A 1 100 ? 14.594 -15.173 8.780 1.00 65.56 100 GLU A CA 1
ATOM 804 C C . GLU A 1 100 ? 14.671 -16.681 9.086 1.00 65.56 100 GLU A C 1
ATOM 806 O O . GLU A 1 100 ? 14.257 -17.491 8.246 1.00 65.56 100 GLU A O 1
ATOM 811 N N . THR A 1 101 ? 15.129 -17.078 10.283 1.00 72.06 101 THR A N 1
ATOM 812 C CA . THR A 1 101 ? 15.365 -18.482 10.675 1.00 72.06 101 THR A CA 1
ATOM 813 C C . THR A 1 101 ? 14.948 -18.792 12.127 1.00 72.06 101 THR A C 1
ATOM 815 O O . THR A 1 101 ? 14.853 -17.902 12.969 1.00 72.06 101 THR A O 1
ATOM 818 N N . GLY A 1 102 ? 14.691 -20.075 12.424 1.00 84.00 102 GLY A N 1
ATOM 819 C CA . GLY A 1 102 ? 14.445 -20.590 13.783 1.00 84.00 102 GLY A CA 1
ATOM 820 C C . GLY A 1 102 ? 13.009 -20.454 14.315 1.00 84.00 102 GLY A C 1
ATOM 821 O O . GLY A 1 102 ? 12.109 -19.970 13.631 1.00 84.00 102 GLY A O 1
ATOM 822 N N . GLU A 1 103 ? 12.797 -20.888 15.562 1.00 85.50 103 GLU A N 1
ATOM 823 C CA . GLU A 1 103 ? 11.487 -20.881 16.246 1.00 85.50 103 GLU A CA 1
ATOM 824 C C . GLU A 1 103 ? 10.905 -19.470 16.397 1.00 85.50 103 GLU A C 1
ATOM 826 O O . GLU A 1 103 ? 9.694 -19.271 16.316 1.00 85.50 103 GLU A O 1
ATOM 831 N N . TYR A 1 104 ? 11.764 -18.458 16.529 1.00 85.06 104 TYR A N 1
ATOM 832 C CA . TYR A 1 104 ? 11.326 -17.071 16.649 1.00 85.06 104 TYR A CA 1
ATOM 833 C C . TYR A 1 104 ? 10.601 -16.571 15.388 1.00 85.06 104 TYR A C 1
ATOM 835 O O . TYR A 1 104 ? 9.648 -15.803 15.494 1.00 85.06 104 TYR A O 1
ATOM 843 N N . LYS A 1 105 ? 10.974 -17.058 14.195 1.00 86.12 105 LYS A N 1
ATOM 844 C CA . LYS A 1 105 ? 10.252 -16.753 12.949 1.00 86.12 105 LYS A CA 1
ATOM 845 C C . LYS A 1 105 ? 8.817 -17.271 12.983 1.00 86.12 105 LYS A C 1
ATOM 847 O O . LYS A 1 105 ? 7.918 -16.589 12.499 1.00 86.12 105 LYS A O 1
ATOM 852 N N . ILE A 1 106 ? 8.607 -18.458 13.555 1.00 88.31 106 ILE A N 1
ATOM 853 C CA . ILE A 1 106 ? 7.273 -19.050 13.715 1.00 88.31 106 ILE A CA 1
ATOM 854 C C . ILE A 1 106 ? 6.444 -18.162 14.648 1.00 88.31 106 ILE A C 1
ATOM 856 O O . ILE A 1 106 ? 5.343 -17.764 14.285 1.00 88.31 106 ILE A O 1
ATOM 860 N N . LEU A 1 107 ? 7.017 -17.738 15.782 1.00 90.44 107 LEU A N 1
ATOM 861 C CA . LEU A 1 107 ? 6.344 -16.835 16.723 1.00 90.44 107 LEU A CA 1
ATOM 862 C C . LEU A 1 107 ? 5.967 -15.487 16.090 1.00 90.44 107 LEU A C 1
ATOM 864 O O . LEU A 1 107 ? 4.835 -15.036 16.267 1.00 90.44 107 LEU A O 1
ATOM 868 N N . ILE A 1 108 ? 6.874 -14.850 15.336 1.00 89.69 108 ILE A N 1
ATOM 869 C CA . ILE A 1 108 ? 6.573 -13.606 14.602 1.00 89.69 108 ILE A CA 1
ATOM 870 C C . ILE A 1 108 ? 5.458 -13.849 13.584 1.00 89.69 108 ILE A C 1
ATOM 872 O O . ILE A 1 108 ? 4.510 -13.065 13.519 1.00 89.69 108 ILE A O 1
ATOM 876 N N . HIS A 1 109 ? 5.566 -14.913 12.785 1.00 89.38 109 HIS A N 1
ATOM 877 C CA . HIS A 1 109 ? 4.585 -15.240 11.758 1.00 89.38 109 HIS A CA 1
ATOM 878 C C . HIS A 1 109 ? 3.194 -15.433 12.368 1.00 89.38 109 HIS A C 1
ATOM 880 O O . HIS A 1 109 ? 2.248 -14.767 11.951 1.00 89.38 109 HIS A O 1
ATOM 886 N N . ASP A 1 110 ? 3.074 -16.277 13.389 1.00 93.19 110 ASP A N 1
ATOM 887 C CA . ASP A 1 110 ? 1.798 -16.592 14.032 1.00 93.19 110 ASP A CA 1
ATOM 888 C C . ASP A 1 110 ? 1.210 -15.368 14.735 1.00 93.19 110 ASP A C 1
ATOM 890 O O . ASP A 1 110 ? 0.002 -15.129 14.681 1.00 93.19 110 ASP A O 1
ATOM 894 N N . SER A 1 111 ? 2.066 -14.519 15.300 1.00 94.12 111 SER A N 1
ATOM 895 C CA . SER A 1 111 ? 1.669 -13.235 15.875 1.00 94.12 111 SER A CA 1
ATOM 896 C C . SER A 1 111 ? 1.154 -12.258 14.813 1.00 94.12 111 SER A C 1
ATOM 898 O O . SER A 1 111 ? 0.066 -11.697 14.963 1.00 94.12 111 SER A O 1
ATOM 900 N N . ASN A 1 112 ? 1.873 -12.094 13.696 1.00 91.94 112 ASN A N 1
ATOM 901 C CA . ASN A 1 112 ? 1.431 -11.286 12.554 1.00 91.94 112 ASN A CA 1
ATOM 902 C C . ASN A 1 112 ? 0.092 -11.816 12.002 1.00 91.94 112 ASN A C 1
ATOM 904 O O . ASN A 1 112 ? -0.809 -11.024 11.728 1.00 91.94 112 ASN A O 1
ATOM 908 N N . GLN A 1 113 ? -0.079 -13.139 11.873 1.00 93.25 113 GLN A N 1
ATOM 909 C CA . GLN A 1 113 ? -1.340 -13.747 11.428 1.00 93.25 113 GLN A CA 1
ATOM 910 C C . GLN A 1 113 ? -2.471 -13.528 12.432 1.00 93.25 113 GLN A C 1
ATOM 912 O O . GLN A 1 113 ? -3.589 -13.223 12.023 1.00 93.25 113 GLN A O 1
ATOM 917 N N . THR A 1 114 ? -2.200 -13.638 13.732 1.00 96.06 114 THR A N 1
ATOM 918 C CA . THR A 1 114 ? -3.188 -13.400 14.796 1.00 96.06 114 THR A CA 1
ATOM 919 C C . THR A 1 114 ? -3.717 -11.970 14.737 1.00 96.06 114 THR A C 1
ATOM 921 O O . THR A 1 114 ? -4.935 -11.754 14.727 1.00 96.06 114 THR A O 1
ATOM 924 N N . ILE A 1 115 ? -2.822 -10.985 14.602 1.00 95.50 115 ILE A N 1
ATOM 925 C CA . ILE A 1 115 ? -3.208 -9.578 14.459 1.00 95.50 115 ILE A CA 1
ATOM 926 C C . ILE A 1 115 ? -3.948 -9.374 13.134 1.00 95.50 115 ILE A C 1
ATOM 928 O O . ILE A 1 115 ? -5.066 -8.864 13.135 1.00 95.50 115 ILE A O 1
ATOM 932 N N . LYS A 1 116 ? -3.384 -9.820 12.005 1.00 94.00 116 LYS A N 1
ATOM 933 C CA . LYS A 1 116 ? -4.003 -9.679 10.679 1.00 94.00 116 LYS A CA 1
ATOM 934 C C . LYS A 1 116 ? -5.408 -10.274 10.636 1.00 94.00 116 LYS A C 1
ATOM 936 O O . LYS A 1 116 ? -6.328 -9.610 10.166 1.00 94.00 116 LYS A O 1
ATOM 941 N N . ASN A 1 117 ? -5.599 -11.497 11.127 1.00 95.56 117 ASN A N 1
ATOM 942 C CA . ASN A 1 117 ? -6.906 -12.154 11.168 1.00 95.56 117 ASN A CA 1
ATOM 943 C C . ASN A 1 117 ? -7.879 -11.388 12.059 1.00 95.56 117 ASN A C 1
ATOM 945 O O . ASN A 1 117 ? -9.020 -11.180 11.660 1.00 95.56 117 ASN A O 1
ATOM 949 N N . THR A 1 118 ? -7.421 -10.889 13.206 1.00 96.81 118 THR A N 1
ATOM 950 C CA . THR A 1 118 ? -8.270 -10.074 14.076 1.00 96.81 118 THR A CA 1
ATOM 951 C C . THR A 1 118 ? -8.739 -8.800 13.375 1.00 96.81 118 THR A C 1
ATOM 953 O O . THR A 1 118 ? -9.926 -8.503 13.383 1.00 96.81 118 THR A O 1
ATOM 956 N N . LEU A 1 119 ? -7.840 -8.090 12.692 1.00 95.56 119 LEU A N 1
ATOM 957 C CA . LEU A 1 119 ? -8.176 -6.834 12.020 1.00 95.56 119 LEU A CA 1
ATOM 958 C C . LEU A 1 119 ? -8.949 -7.021 10.699 1.00 95.56 119 LEU A C 1
ATOM 960 O O . LEU A 1 119 ? -9.640 -6.100 10.274 1.00 95.56 119 LEU A O 1
ATOM 964 N N . SER A 1 120 ? -8.849 -8.181 10.039 1.00 93.69 120 SER A N 1
ATOM 965 C CA . SER A 1 120 ? -9.493 -8.451 8.735 1.00 93.69 120 SER A CA 1
ATOM 966 C C . SER A 1 120 ? -10.764 -9.299 8.822 1.00 93.69 120 SER A C 1
ATOM 968 O O . SER A 1 120 ? -11.739 -9.045 8.122 1.00 93.69 120 SER A O 1
ATOM 970 N N . ARG A 1 121 ? -10.785 -10.326 9.671 1.00 94.81 121 ARG A N 1
ATOM 971 C CA . ARG A 1 121 ? -11.927 -11.244 9.814 1.00 94.81 121 ARG A CA 1
ATOM 972 C C . ARG A 1 121 ? -12.838 -10.822 10.955 1.00 94.81 121 ARG A C 1
ATOM 974 O O . ARG A 1 121 ? -14.059 -10.904 10.827 1.00 94.81 121 ARG A O 1
ATOM 981 N N . ASP A 1 122 ? -12.233 -10.303 12.019 1.00 96.88 122 ASP A N 1
ATOM 982 C CA . ASP A 1 122 ? -12.905 -9.993 13.279 1.00 96.88 122 ASP A CA 1
ATOM 983 C C . ASP A 1 122 ? -12.960 -8.492 13.570 1.00 96.88 122 ASP A C 1
ATOM 985 O O . ASP A 1 122 ? -12.978 -8.057 14.722 1.00 96.88 122 ASP A O 1
ATOM 989 N N . TRP A 1 123 ? -12.991 -7.690 12.502 1.00 96.44 123 TRP A N 1
ATOM 990 C CA . TRP A 1 123 ? -12.971 -6.232 12.580 1.00 96.44 123 TRP A CA 1
ATOM 991 C C . TRP A 1 123 ? -14.134 -5.680 13.415 1.00 96.44 123 TRP A C 1
ATOM 993 O O . TRP A 1 123 ? -13.952 -4.693 14.125 1.00 96.44 123 TRP A O 1
ATOM 1003 N N . LEU A 1 124 ? -15.313 -6.321 13.385 1.00 97.00 124 LEU A N 1
ATOM 1004 C CA . LEU A 1 124 ? -16.465 -5.894 14.182 1.00 97.00 124 LEU A CA 1
ATOM 1005 C C . LEU A 1 124 ? -16.191 -6.104 15.676 1.00 97.00 124 LEU A C 1
ATOM 1007 O O . LEU A 1 124 ? -16.441 -5.208 16.481 1.00 97.00 124 LEU A O 1
ATOM 1011 N N . TRP A 1 125 ? -15.610 -7.246 16.049 1.00 96.62 125 TRP A N 1
ATOM 1012 C CA . TRP A 1 125 ? -15.143 -7.473 17.415 1.00 96.62 125 TRP A CA 1
ATOM 1013 C C . TRP A 1 125 ? -14.058 -6.473 17.820 1.00 96.62 125 TRP A C 1
ATOM 1015 O O . TRP A 1 125 ? -14.120 -5.927 18.924 1.00 96.62 125 TRP A O 1
ATOM 1025 N N . SER A 1 126 ? -13.103 -6.168 16.934 1.00 96.56 126 SER A N 1
ATOM 1026 C CA . SER A 1 126 ? -12.065 -5.171 17.216 1.00 96.56 126 SER A CA 1
ATOM 1027 C C . SER A 1 126 ? -12.652 -3.783 17.453 1.00 96.56 126 SER A C 1
ATOM 1029 O O . SER A 1 126 ? -12.219 -3.096 18.373 1.00 96.56 126 SER A O 1
ATOM 1031 N N . MET A 1 127 ? -13.668 -3.383 16.683 1.00 95.94 127 MET A N 1
ATOM 1032 C CA . MET A 1 127 ? -14.387 -2.127 16.901 1.00 95.94 127 MET A CA 1
ATOM 1033 C C . MET A 1 127 ? -15.141 -2.121 18.235 1.00 95.94 127 MET A C 1
ATOM 1035 O O . MET A 1 127 ? -15.121 -1.117 18.942 1.00 95.94 127 MET A O 1
ATOM 1039 N N . ASN A 1 128 ? -15.773 -3.235 18.620 1.00 94.69 128 ASN A N 1
ATOM 1040 C CA . ASN A 1 128 ? -16.512 -3.297 19.884 1.00 94.69 128 ASN A CA 1
ATOM 1041 C C . ASN A 1 128 ? -15.584 -3.221 21.107 1.00 94.69 128 ASN A C 1
ATOM 1043 O O . ASN A 1 128 ? -15.993 -2.724 22.151 1.00 94.69 128 ASN A O 1
ATOM 1047 N N . ASN A 1 129 ? -14.338 -3.674 20.954 1.00 95.31 129 ASN A N 1
ATOM 1048 C CA . ASN A 1 129 ? -13.299 -3.646 21.982 1.00 95.31 129 ASN A CA 1
ATOM 1049 C C . ASN A 1 129 ? -12.273 -2.528 21.749 1.00 95.31 129 ASN A C 1
ATOM 1051 O O . ASN A 1 129 ? -11.184 -2.568 22.317 1.00 95.31 129 ASN A O 1
ATOM 1055 N N . ILE A 1 130 ? -12.574 -1.537 20.898 1.00 96.50 130 ILE A N 1
ATOM 1056 C CA . ILE A 1 130 ? -11.569 -0.559 20.459 1.00 96.50 130 ILE A CA 1
ATOM 1057 C C . ILE A 1 130 ? -11.001 0.266 21.618 1.00 96.50 130 ILE A C 1
ATOM 1059 O O . ILE A 1 130 ? -9.845 0.684 21.593 1.00 96.50 130 ILE A O 1
ATOM 1063 N N . ASN A 1 131 ? -11.809 0.452 22.660 1.00 95.38 131 ASN A N 1
ATOM 1064 C CA . ASN A 1 131 ? -11.420 1.124 23.886 1.00 95.38 131 ASN A CA 1
ATOM 1065 C C . ASN A 1 131 ? -10.388 0.347 24.706 1.00 95.38 131 ASN A C 1
ATOM 1067 O O . ASN A 1 131 ? -9.763 0.959 25.553 1.00 95.38 131 ASN A O 1
ATOM 1071 N N . LYS A 1 132 ? -10.171 -0.948 24.459 1.00 95.88 132 LYS A N 1
ATOM 1072 C CA . LYS A 1 132 ? -9.129 -1.747 25.124 1.00 95.88 132 LYS A CA 1
ATOM 1073 C C . LYS A 1 132 ? -7.772 -1.647 24.436 1.00 95.88 132 LYS A C 1
ATOM 1075 O O . LYS A 1 132 ? -6.753 -1.967 25.040 1.00 95.88 132 LYS A O 1
ATOM 1080 N N . PHE A 1 133 ? -7.729 -1.215 23.176 1.00 97.12 133 PHE A N 1
ATOM 1081 C CA . PHE A 1 133 ? -6.473 -1.072 22.443 1.00 97.12 133 PHE A CA 1
ATOM 1082 C C . PHE A 1 133 ? -5.730 0.196 22.865 1.00 97.12 133 PHE A C 1
ATOM 1084 O O . PHE A 1 133 ? -6.295 1.292 22.912 1.00 97.12 133 PHE A O 1
ATOM 1091 N N . LYS A 1 134 ? -4.421 0.056 23.080 1.00 96.50 134 LYS A N 1
ATOM 1092 C CA . LYS A 1 134 ? -3.492 1.173 23.250 1.00 96.50 134 LYS A CA 1
ATOM 1093 C C . LYS A 1 134 ? -2.613 1.321 22.019 1.00 96.50 134 LYS A C 1
ATOM 1095 O O . LYS A 1 134 ? -2.092 0.350 21.457 1.00 96.50 134 LYS A O 1
ATOM 1100 N N . PHE A 1 135 ? -2.410 2.574 21.650 1.00 96.12 135 PHE A N 1
ATOM 1101 C CA . PHE A 1 135 ? -1.694 2.992 20.460 1.00 96.12 135 PHE A CA 1
ATOM 1102 C C . PHE A 1 135 ? -0.457 3.776 20.874 1.00 96.12 135 PHE A C 1
ATOM 1104 O O . PHE A 1 135 ? -0.554 4.711 21.664 1.00 96.12 135 PHE A O 1
ATOM 1111 N N . VAL A 1 136 ? 0.703 3.409 20.345 1.00 93.94 136 VAL A N 1
ATOM 1112 C CA . VAL A 1 136 ? 1.986 4.035 20.687 1.00 93.94 136 VAL A CA 1
ATOM 1113 C C . VAL A 1 136 ? 2.423 4.953 19.556 1.00 93.94 136 VAL A C 1
ATOM 1115 O O . VAL A 1 136 ? 2.295 4.594 18.386 1.00 93.94 136 VAL A O 1
ATOM 1118 N N . TYR A 1 137 ? 2.922 6.141 19.901 1.00 92.06 137 TYR A N 1
ATOM 1119 C CA . TYR A 1 137 ? 3.416 7.111 18.933 1.00 92.06 137 TYR A CA 1
ATOM 1120 C C . TYR A 1 137 ? 4.614 6.525 18.193 1.00 92.06 137 TYR A C 1
ATOM 1122 O O . TYR A 1 137 ? 5.660 6.267 18.793 1.00 92.06 137 TYR A O 1
ATOM 1130 N N . HIS A 1 138 ? 4.443 6.289 16.895 1.00 86.69 138 HIS A N 1
ATOM 1131 C CA . HIS A 1 138 ? 5.477 5.679 16.072 1.00 86.69 138 HIS A CA 1
ATOM 1132 C C . HIS A 1 138 ? 5.365 6.147 14.615 1.00 86.69 138 HIS A C 1
ATOM 1134 O O . HIS A 1 138 ? 5.058 5.356 13.719 1.00 86.69 138 HIS A O 1
ATOM 1140 N N . PRO A 1 139 ? 5.609 7.439 14.346 1.00 80.75 139 PRO A N 1
ATOM 1141 C CA . PRO A 1 139 ? 5.381 8.012 13.023 1.00 80.75 139 PRO A CA 1
ATOM 1142 C C . PRO A 1 139 ? 6.325 7.443 11.954 1.00 80.75 139 PRO A C 1
ATOM 1144 O O . PRO A 1 139 ? 5.932 7.392 10.797 1.00 80.75 139 PRO A O 1
ATOM 1147 N N . TYR A 1 140 ? 7.517 6.964 12.335 1.00 72.31 140 TYR A N 1
ATOM 1148 C CA . TYR A 1 140 ? 8.627 6.653 11.418 1.00 72.31 140 TYR A CA 1
ATOM 1149 C C . TYR A 1 140 ? 8.825 5.179 11.038 1.00 72.31 140 TYR A C 1
ATOM 1151 O O . TYR A 1 140 ? 9.822 4.869 10.389 1.00 72.31 140 TYR A O 1
ATOM 1159 N N . GLY A 1 141 ? 7.946 4.260 11.448 1.00 71.88 141 GLY A N 1
ATOM 1160 C CA . GLY A 1 141 ? 8.198 2.827 11.225 1.00 71.88 141 GLY A CA 1
ATOM 1161 C C . GLY A 1 141 ? 9.576 2.376 11.752 1.00 71.88 141 GLY A C 1
ATOM 1162 O O . GLY A 1 141 ? 1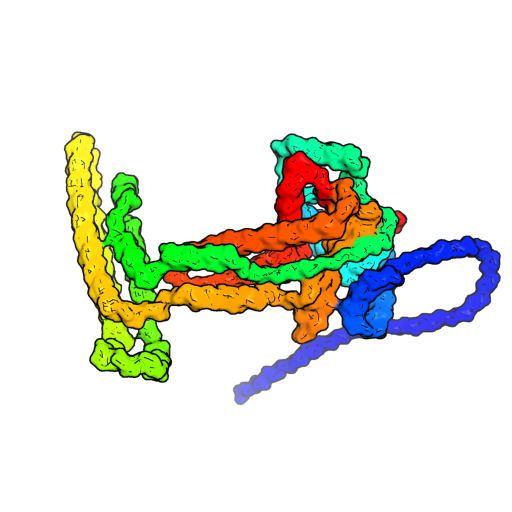0.041 2.882 12.765 1.00 71.88 141 GLY A O 1
ATOM 1163 N N . ASP A 1 142 ? 10.283 1.500 11.044 1.00 67.81 142 ASP A N 1
ATOM 1164 C CA . ASP A 1 142 ? 11.655 1.071 11.374 1.00 67.81 142 ASP A CA 1
ATOM 1165 C C . ASP A 1 142 ? 12.756 2.074 10.962 1.00 67.81 142 ASP A C 1
ATOM 1167 O O . ASP A 1 142 ? 13.933 1.851 11.235 1.00 67.81 142 ASP A O 1
ATOM 1171 N N . SER A 1 143 ? 12.405 3.228 10.384 1.00 65.50 143 SER A N 1
ATOM 1172 C CA . SER A 1 143 ? 13.360 4.237 9.889 1.00 65.50 143 SER A CA 1
ATOM 1173 C C . SER A 1 143 ? 13.893 5.193 10.977 1.00 65.50 143 SER A C 1
ATOM 1175 O O . SER A 1 143 ? 14.291 6.336 10.709 1.00 65.50 143 SER A O 1
ATOM 1177 N N . LEU A 1 144 ? 13.892 4.772 12.246 1.00 63.31 144 LEU A N 1
ATOM 1178 C CA . LEU A 1 144 ? 14.452 5.534 13.367 1.00 63.31 144 LEU A CA 1
ATOM 1179 C C . LEU A 1 144 ? 15.976 5.343 13.454 1.00 63.31 144 LEU A C 1
ATOM 1181 O O . LEU A 1 144 ? 16.466 4.442 14.121 1.00 63.31 144 LEU A O 1
ATOM 1185 N N . HIS A 1 145 ? 16.747 6.229 12.820 1.00 57.56 145 HIS A N 1
ATOM 1186 C CA . HIS A 1 145 ? 18.181 6.356 13.105 1.00 57.56 145 HIS A CA 1
ATOM 1187 C C . HIS A 1 145 ? 18.422 7.187 14.380 1.00 57.56 145 HIS A C 1
ATOM 1189 O O . HIS A 1 145 ? 17.963 8.327 14.459 1.00 57.56 145 HIS A O 1
ATOM 1195 N N . GLU A 1 146 ? 19.178 6.632 15.337 1.00 53.72 146 GLU A N 1
ATOM 1196 C CA . GLU A 1 146 ? 19.475 7.212 16.666 1.00 53.72 146 GLU A CA 1
ATOM 1197 C C . GLU A 1 146 ? 20.128 8.604 16.638 1.00 53.72 146 GLU A C 1
ATOM 1199 O O . GLU A 1 146 ? 19.998 9.362 17.591 1.00 53.72 146 GLU A O 1
ATOM 1204 N N . LYS A 1 147 ? 20.812 8.981 15.552 1.00 57.09 147 LYS A N 1
ATOM 1205 C CA . LYS A 1 147 ? 21.643 10.201 15.492 1.00 57.09 147 LYS A CA 1
ATOM 1206 C C . LYS A 1 147 ? 20.902 11.477 15.068 1.00 57.09 147 LYS A C 1
ATOM 1208 O O . LYS A 1 147 ? 21.532 12.402 14.566 1.00 57.09 147 LYS A O 1
ATOM 1213 N N . ASN A 1 148 ? 19.577 11.528 15.184 1.00 64.50 148 ASN A N 1
ATOM 1214 C CA . ASN A 1 148 ? 18.799 12.675 14.712 1.00 64.50 148 ASN A CA 1
ATOM 1215 C C . ASN A 1 148 ? 18.099 13.386 15.877 1.00 64.50 148 ASN A C 1
ATOM 1217 O O . ASN A 1 148 ? 16.951 13.070 16.187 1.00 64.50 148 ASN A O 1
ATOM 1221 N N . ASP A 1 149 ? 18.777 14.365 16.487 1.00 65.94 149 ASP A N 1
ATOM 1222 C CA . ASP A 1 149 ? 18.275 15.162 17.622 1.00 65.94 149 ASP A CA 1
ATOM 1223 C C . ASP A 1 149 ? 16.871 15.742 17.374 1.00 65.94 149 ASP A C 1
ATOM 1225 O O . ASP A 1 149 ? 16.034 15.776 18.276 1.00 65.94 149 ASP A O 1
ATOM 1229 N N . LYS A 1 150 ? 16.549 16.074 16.114 1.00 72.06 150 LYS A N 1
ATOM 1230 C CA . LYS A 1 150 ? 15.219 16.564 15.716 1.00 72.06 150 LYS A CA 1
ATOM 1231 C C . LYS A 1 150 ? 14.095 15.572 16.025 1.00 72.06 150 LYS A C 1
ATOM 1233 O O . LYS A 1 150 ? 12.980 15.992 16.321 1.00 72.06 150 LYS A O 1
ATOM 1238 N N . LYS A 1 151 ? 14.369 14.263 15.974 1.00 73.12 151 LYS A N 1
ATOM 1239 C CA . LYS A 1 151 ? 13.376 13.227 16.295 1.00 73.12 151 LYS A CA 1
ATOM 1240 C C . LYS A 1 151 ? 13.104 13.169 17.795 1.00 73.12 151 LYS A C 1
ATOM 1242 O O . LYS A 1 151 ? 11.954 13.029 18.187 1.00 73.12 151 LYS A O 1
ATOM 1247 N N . ILE A 1 152 ? 14.119 13.324 18.647 1.00 76.50 152 ILE A N 1
ATOM 1248 C CA . ILE A 1 152 ? 13.922 13.345 20.108 1.00 76.50 152 ILE A CA 1
ATOM 1249 C C . ILE A 1 152 ? 13.010 14.513 20.505 1.00 76.50 152 ILE A C 1
ATOM 1251 O O . ILE A 1 152 ? 12.093 14.341 21.314 1.00 76.50 152 ILE A O 1
ATOM 1255 N N . ASP A 1 153 ? 13.227 15.686 19.912 1.00 84.00 153 ASP A N 1
ATOM 1256 C CA . ASP A 1 153 ? 12.413 16.869 20.192 1.00 84.00 153 ASP A CA 1
ATOM 1257 C C . ASP A 1 153 ? 10.969 16.718 19.713 1.00 84.00 153 ASP A C 1
ATOM 1259 O O . ASP A 1 153 ? 10.046 17.174 20.387 1.00 84.00 153 ASP A O 1
ATOM 1263 N N . GLU A 1 154 ? 10.742 15.986 18.624 1.00 85.31 154 GLU A N 1
ATOM 1264 C CA . GLU A 1 154 ? 9.396 15.638 18.182 1.00 85.31 154 GLU A CA 1
ATOM 1265 C C . GLU A 1 154 ? 8.656 14.756 19.194 1.00 85.31 154 GLU A C 1
ATOM 1267 O O . GLU A 1 154 ? 7.516 15.056 19.539 1.00 85.31 154 GLU A O 1
ATOM 1272 N N . TYR A 1 155 ? 9.286 13.704 19.730 1.00 88.19 155 TYR A N 1
ATOM 1273 C CA . TYR A 1 155 ? 8.649 12.863 20.755 1.00 88.19 155 TYR A CA 1
ATOM 1274 C C . TYR A 1 155 ? 8.300 13.676 22.011 1.00 88.19 155 TYR A C 1
ATOM 1276 O O . TYR A 1 155 ? 7.230 13.487 22.596 1.00 88.19 155 TYR A O 1
ATOM 1284 N N . LYS A 1 156 ? 9.162 14.619 22.417 1.00 88.31 156 LYS A N 1
ATOM 1285 C CA . LYS A 1 156 ? 8.856 15.548 23.518 1.00 88.31 156 LYS A CA 1
ATOM 1286 C C . LYS A 1 156 ? 7.678 16.456 23.169 1.00 88.31 156 LYS A C 1
ATOM 1288 O O . LYS A 1 156 ? 6.760 16.579 23.977 1.00 88.31 156 LYS A O 1
ATOM 1293 N N . LEU A 1 157 ? 7.674 17.049 21.975 1.00 88.62 157 LEU A N 1
ATOM 1294 C CA . LEU A 1 157 ? 6.590 17.906 21.495 1.00 88.62 157 LEU A CA 1
ATOM 1295 C C . LEU A 1 157 ? 5.255 17.156 21.496 1.00 88.62 157 LEU A C 1
ATOM 1297 O O . LEU A 1 157 ? 4.278 17.645 22.050 1.00 88.62 157 LEU A O 1
ATOM 1301 N N . VAL A 1 158 ? 5.226 15.938 20.957 1.00 90.50 158 VAL A N 1
ATOM 1302 C CA . VAL A 1 158 ? 4.023 15.097 20.892 1.00 90.50 158 VAL A CA 1
ATOM 1303 C C . VAL A 1 158 ? 3.534 14.728 22.287 1.00 90.50 158 VAL A C 1
ATOM 1305 O O . VAL A 1 158 ? 2.338 14.807 22.561 1.00 90.50 158 VAL A O 1
ATOM 1308 N N . ARG A 1 159 ? 4.446 14.350 23.192 1.00 91.81 159 ARG A N 1
ATOM 1309 C CA . ARG A 1 159 ? 4.096 14.076 24.590 1.00 91.81 159 ARG A CA 1
ATOM 1310 C C . ARG A 1 159 ? 3.490 15.308 25.263 1.00 91.81 159 ARG A C 1
ATOM 1312 O O . ARG A 1 159 ? 2.526 15.157 26.003 1.00 91.81 159 ARG A O 1
ATOM 1319 N N . ASN A 1 160 ? 4.032 16.495 25.002 1.00 90.12 160 ASN A N 1
ATOM 1320 C CA . ASN A 1 160 ? 3.542 17.744 25.579 1.00 90.12 160 ASN A CA 1
ATOM 1321 C C . ASN A 1 160 ? 2.182 18.154 24.995 1.00 90.12 160 ASN A C 1
ATOM 1323 O O . ASN A 1 160 ? 1.302 18.558 25.747 1.00 90.12 160 ASN A O 1
ATOM 1327 N N . GLU A 1 161 ? 1.983 18.022 23.680 1.00 88.62 161 GLU A N 1
ATOM 1328 C CA . GLU A 1 161 ? 0.731 18.412 23.016 1.00 88.62 161 GLU A CA 1
ATOM 1329 C C . GLU A 1 161 ? -0.414 17.417 23.266 1.00 88.62 161 GLU A C 1
ATOM 1331 O O . GLU A 1 161 ? -1.546 17.833 23.503 1.00 88.62 161 GLU A O 1
ATOM 1336 N N . ASN A 1 162 ? -0.132 16.110 23.263 1.00 88.25 162 ASN A N 1
ATOM 1337 C CA . ASN A 1 162 ? -1.154 15.063 23.401 1.00 88.25 162 ASN A CA 1
ATOM 1338 C C . ASN A 1 162 ? -1.221 14.461 24.817 1.00 88.25 162 ASN A C 1
ATOM 1340 O O . ASN A 1 162 ? -1.955 13.496 25.049 1.00 88.25 162 ASN A O 1
ATOM 1344 N N . GLY A 1 163 ? -0.410 14.963 25.752 1.00 90.81 163 GLY A N 1
ATOM 1345 C CA . GLY A 1 163 ? -0.276 14.480 27.133 1.00 90.81 163 GLY A CA 1
ATOM 1346 C C . GLY A 1 163 ? 0.422 13.121 27.286 1.00 90.81 163 GLY A C 1
ATOM 1347 O O . GLY A 1 163 ? 0.856 12.771 28.382 1.00 90.81 163 GLY A O 1
ATOM 1348 N N . SER A 1 164 ? 0.538 12.333 26.213 1.00 93.31 164 SER A N 1
ATOM 1349 C CA . SER A 1 164 ? 1.105 10.986 26.249 1.00 93.31 164 SER A CA 1
ATOM 1350 C C . SER A 1 164 ? 1.547 10.498 24.866 1.00 93.31 164 SER A C 1
ATOM 1352 O O . SER A 1 164 ? 0.908 10.768 23.842 1.00 93.31 164 SER A O 1
ATOM 1354 N N . LEU A 1 165 ? 2.617 9.698 24.855 1.00 94.25 165 LEU A N 1
ATOM 1355 C CA . LEU A 1 165 ? 3.039 8.894 23.700 1.00 94.25 165 LEU A CA 1
ATOM 1356 C C . LEU A 1 165 ? 2.186 7.630 23.524 1.00 94.25 165 LEU A C 1
ATOM 1358 O O . LEU A 1 165 ? 2.319 6.940 22.519 1.00 94.25 165 LEU A O 1
ATOM 1362 N N . ILE A 1 166 ? 1.316 7.333 24.488 1.00 95.88 166 ILE A N 1
ATOM 1363 C CA . ILE A 1 166 ? 0.353 6.236 24.451 1.00 95.88 166 ILE A CA 1
ATOM 1364 C C . ILE A 1 166 ? -1.051 6.829 24.452 1.00 95.88 166 ILE A C 1
ATOM 1366 O O . ILE A 1 166 ? -1.408 7.593 25.349 1.00 95.88 166 ILE A O 1
ATOM 1370 N N . GLN A 1 167 ? -1.840 6.468 23.452 1.00 96.38 167 GLN A N 1
ATOM 1371 C CA . GLN A 1 167 ? -3.204 6.937 23.258 1.00 96.38 167 GLN A CA 1
ATOM 1372 C C . GLN A 1 167 ? -4.172 5.759 23.279 1.00 96.38 167 GLN A C 1
ATOM 1374 O O . GLN A 1 167 ? -3.805 4.625 22.986 1.00 96.38 167 GLN A O 1
ATOM 1379 N N . GLN A 1 168 ? -5.420 6.045 23.627 1.00 96.19 168 GLN A N 1
ATOM 1380 C CA . GLN A 1 168 ? -6.504 5.071 23.733 1.00 96.19 168 GLN A CA 1
ATOM 1381 C C . GLN A 1 168 ? -7.797 5.751 23.295 1.00 96.19 168 GLN A C 1
ATOM 1383 O O . GLN A 1 168 ? -7.974 6.951 23.533 1.00 96.19 168 GLN A O 1
ATOM 1388 N N . ILE A 1 169 ? -8.683 5.019 22.628 1.00 96.75 169 ILE A N 1
ATOM 1389 C CA . ILE A 1 169 ? -10.008 5.520 22.251 1.00 96.75 169 ILE A CA 1
ATOM 1390 C C . ILE A 1 169 ? -10.942 5.367 23.449 1.00 96.75 169 ILE A C 1
ATOM 1392 O O . ILE A 1 169 ? -10.967 4.316 24.078 1.00 96.75 169 ILE A O 1
ATOM 1396 N N . ARG A 1 170 ? -11.698 6.414 23.792 1.00 93.25 170 ARG A N 1
ATOM 1397 C CA . ARG A 1 170 ? -12.607 6.373 24.949 1.00 93.25 170 ARG A CA 1
ATOM 1398 C C . ARG A 1 170 ? -14.008 5.950 24.541 1.00 93.25 170 ARG A C 1
ATOM 1400 O O . ARG A 1 170 ? -14.575 5.040 25.137 1.00 93.25 170 ARG A O 1
ATOM 1407 N N . ASN A 1 171 ? -14.569 6.604 23.526 1.00 92.06 171 ASN A N 1
ATOM 1408 C CA . ASN A 1 171 ? -15.885 6.259 23.009 1.00 92.06 171 ASN A CA 1
ATOM 1409 C C . ASN A 1 171 ? -15.755 5.231 21.881 1.00 92.06 171 ASN A C 1
ATOM 1411 O O . ASN A 1 171 ? -15.172 5.536 20.846 1.00 92.06 171 ASN A O 1
ATOM 1415 N N . LYS A 1 172 ? -16.334 4.038 22.055 1.00 91.56 172 LYS A N 1
ATOM 1416 C CA . LYS A 1 172 ? -16.302 2.967 21.046 1.00 91.56 172 LYS A CA 1
ATOM 1417 C C . LYS A 1 172 ? -17.224 3.188 19.841 1.00 91.56 172 LYS A C 1
ATOM 1419 O O . LYS A 1 172 ? -17.172 2.405 18.900 1.00 91.56 172 LYS A O 1
ATOM 1424 N N . VAL A 1 173 ? -18.085 4.208 19.852 1.00 93.06 173 VAL A N 1
ATOM 1425 C CA . VAL A 1 173 ? -19.009 4.496 18.743 1.00 93.06 173 VAL A CA 1
ATOM 1426 C C . VAL A 1 173 ? -18.399 5.561 17.821 1.00 93.06 173 VAL A C 1
ATOM 1428 O O . VAL A 1 173 ? -18.306 6.721 18.231 1.00 93.06 173 VAL A O 1
ATOM 1431 N N . PRO A 1 174 ? -18.007 5.216 16.579 1.00 95.75 174 PRO A N 1
ATOM 1432 C CA . PRO A 1 174 ? -17.429 6.175 15.647 1.00 95.75 174 PRO A CA 1
ATOM 1433 C C . PRO A 1 174 ? -18.490 6.917 14.829 1.00 95.75 174 PRO A C 1
ATOM 1435 O O . PRO A 1 174 ? -19.566 6.392 14.521 1.00 95.75 174 PRO A O 1
ATOM 1438 N N . GLN A 1 175 ? -18.119 8.106 14.358 1.00 95.44 175 GLN A N 1
ATOM 1439 C CA . GLN A 1 175 ? -18.660 8.658 13.119 1.00 95.44 175 GLN A CA 1
ATOM 1440 C C . GLN A 1 175 ? -17.951 7.998 11.928 1.00 95.44 175 GLN A C 1
ATOM 1442 O O . GLN A 1 175 ? -16.741 7.793 11.959 1.00 95.44 175 GLN A O 1
ATOM 1447 N N . ILE A 1 176 ? -18.695 7.686 10.867 1.00 96.25 176 ILE A N 1
ATOM 1448 C CA . ILE A 1 176 ? -18.156 7.019 9.678 1.00 96.25 176 ILE A CA 1
ATOM 1449 C C . ILE A 1 176 ? -18.103 7.997 8.506 1.00 96.25 176 ILE A C 1
ATOM 1451 O O . ILE A 1 176 ? -19.090 8.664 8.194 1.00 96.25 176 ILE A O 1
ATOM 1455 N N . LEU A 1 177 ? -16.944 8.062 7.856 1.00 96.50 177 LEU A N 1
ATOM 1456 C CA . LEU A 1 177 ? -16.721 8.775 6.601 1.00 96.50 177 LEU A CA 1
ATOM 1457 C C . LEU A 1 177 ? -16.207 7.783 5.557 1.00 96.50 177 LEU A C 1
ATOM 1459 O O . LEU A 1 177 ? -15.418 6.903 5.878 1.00 96.50 177 LEU A O 1
ATOM 1463 N N . GLU A 1 178 ? -16.644 7.917 4.312 1.00 95.38 178 GLU A N 1
ATOM 1464 C CA . GLU A 1 178 ? -16.295 7.004 3.221 1.00 95.38 178 GLU A CA 1
ATOM 1465 C C . GLU A 1 178 ? -15.744 7.810 2.044 1.00 95.38 178 GLU A C 1
ATOM 1467 O O . GLU A 1 178 ? -16.320 8.835 1.668 1.00 95.38 178 GLU A O 1
ATOM 1472 N N . PHE A 1 179 ? -14.626 7.349 1.485 1.00 94.75 179 PHE A N 1
ATOM 1473 C CA . PHE A 1 179 ? -13.969 7.936 0.320 1.00 94.75 179 PHE A CA 1
ATOM 1474 C C . PHE A 1 179 ? -13.639 6.840 -0.686 1.00 94.75 179 PHE A C 1
ATOM 1476 O O . PHE A 1 179 ? -13.304 5.715 -0.305 1.00 94.75 179 PHE A O 1
ATOM 1483 N N . ASP A 1 180 ? -13.729 7.168 -1.968 1.00 91.31 180 ASP A N 1
ATOM 1484 C CA . ASP A 1 180 ? -13.321 6.253 -3.025 1.00 91.31 180 ASP A CA 1
ATOM 1485 C C . ASP A 1 180 ? -11.793 6.173 -3.074 1.00 91.31 180 ASP A C 1
ATOM 1487 O O . ASP A 1 180 ? -11.103 7.186 -2.951 1.00 91.31 180 ASP A O 1
ATOM 1491 N N . ILE A 1 181 ? -11.271 4.957 -3.242 1.00 87.81 181 ILE A N 1
ATOM 1492 C CA . ILE A 1 181 ? -9.842 4.749 -3.479 1.00 87.81 181 ILE A CA 1
ATOM 1493 C C . ILE A 1 181 ? -9.655 4.677 -4.989 1.00 87.81 181 ILE A C 1
ATOM 1495 O O . ILE A 1 181 ? -10.139 3.714 -5.596 1.00 87.81 181 ILE A O 1
ATOM 1499 N N . PRO A 1 182 ? -8.995 5.672 -5.606 1.00 81.00 182 PRO A N 1
ATOM 1500 C CA . PRO A 1 182 ? -8.840 5.689 -7.046 1.00 81.00 182 PRO A CA 1
ATOM 1501 C C . PRO A 1 182 ? -8.028 4.478 -7.504 1.00 81.00 182 PRO A C 1
ATOM 1503 O O . PRO A 1 182 ? -7.043 4.070 -6.874 1.00 81.00 182 PRO A O 1
ATOM 1506 N N . ASP A 1 183 ? -8.454 3.907 -8.626 1.00 78.94 183 ASP A N 1
ATOM 1507 C CA . ASP A 1 183 ? -7.600 3.005 -9.377 1.00 78.94 183 ASP A CA 1
ATOM 1508 C C . ASP A 1 183 ? -6.356 3.758 -9.832 1.00 78.94 183 ASP A C 1
ATOM 1510 O O . ASP A 1 183 ? -6.383 4.963 -10.082 1.00 78.94 183 ASP A O 1
ATOM 1514 N N . MET A 1 184 ? -5.250 3.032 -9.944 1.00 74.94 184 MET A N 1
ATOM 1515 C CA . MET A 1 184 ? -4.073 3.570 -10.603 1.00 74.94 184 MET A CA 1
ATOM 1516 C C . MET A 1 184 ? -4.425 3.838 -12.067 1.00 74.94 184 MET A C 1
ATOM 1518 O O . MET A 1 184 ? -4.633 2.904 -12.840 1.00 74.94 184 MET A O 1
ATOM 1522 N N . THR A 1 185 ? -4.539 5.115 -12.421 1.00 67.56 185 THR A N 1
ATOM 1523 C CA . THR A 1 185 ? -4.796 5.564 -13.787 1.00 67.56 185 THR A CA 1
ATOM 1524 C C . THR A 1 185 ? -3.561 6.233 -14.351 1.00 67.56 185 THR A C 1
ATOM 1526 O O . THR A 1 185 ? -2.877 6.980 -13.658 1.00 67.56 185 THR A O 1
ATOM 1529 N N . LEU A 1 186 ? -3.335 6.020 -15.639 1.00 66.75 186 LEU A N 1
ATOM 1530 C CA . LEU A 1 186 ? -2.389 6.786 -16.433 1.00 66.75 186 LEU A CA 1
ATOM 1531 C C . LEU A 1 186 ? -2.870 8.235 -16.502 1.00 66.75 186 LEU A C 1
ATOM 1533 O O . LEU A 1 186 ? -3.829 8.531 -17.218 1.00 66.75 186 LEU A O 1
ATOM 1537 N N . SER A 1 187 ? -2.269 9.138 -15.729 1.00 68.81 187 SER A N 1
ATOM 1538 C CA . SER A 1 187 ? -2.586 10.554 -15.885 1.00 68.81 187 SER A CA 1
ATOM 1539 C C . SER A 1 187 ? -2.131 11.054 -17.253 1.00 68.81 187 SER A C 1
ATOM 1541 O O . SER A 1 187 ? -1.231 10.503 -17.889 1.00 68.81 187 SER A O 1
ATOM 1543 N N . SER A 1 188 ? -2.704 12.172 -17.693 1.00 72.75 188 SER A N 1
ATOM 1544 C CA . SER A 1 188 ? -2.216 12.878 -18.882 1.00 72.75 188 SER A CA 1
ATOM 1545 C C . SER A 1 188 ? -0.737 13.272 -18.764 1.00 72.75 188 SER A C 1
ATOM 1547 O O . SER A 1 188 ? -0.041 13.377 -19.773 1.00 72.75 188 SER A O 1
ATOM 1549 N N . ALA A 1 189 ? -0.239 13.463 -17.536 1.00 72.44 189 ALA A N 1
ATOM 1550 C CA . ALA A 1 189 ? 1.169 13.720 -17.268 1.00 72.44 189 ALA A CA 1
ATOM 1551 C C . ALA A 1 189 ? 2.042 12.482 -17.518 1.00 72.44 189 ALA A C 1
ATOM 1553 O O . ALA A 1 189 ? 3.152 12.632 -18.027 1.00 72.44 189 ALA A O 1
ATOM 1554 N N . PHE A 1 190 ? 1.552 11.281 -17.202 1.00 73.94 190 PHE A N 1
ATOM 1555 C CA . PHE A 1 190 ? 2.234 10.039 -17.555 1.00 73.94 190 PHE A CA 1
ATOM 1556 C C . PHE A 1 190 ? 2.257 9.827 -19.073 1.00 73.94 190 PHE A C 1
ATOM 1558 O O . PHE A 1 190 ? 3.331 9.607 -19.627 1.00 73.94 190 PHE A O 1
ATOM 1565 N N . ASP A 1 191 ? 1.116 9.979 -19.758 1.00 74.06 191 ASP A N 1
ATOM 1566 C CA . ASP A 1 191 ? 1.039 9.831 -21.223 1.00 74.06 191 ASP A CA 1
ATOM 1567 C C . ASP A 1 191 ? 2.042 10.774 -21.923 1.00 74.06 191 ASP A C 1
ATOM 1569 O O . ASP A 1 191 ? 2.758 10.371 -22.839 1.00 74.06 191 ASP A O 1
ATOM 1573 N N . LYS A 1 192 ? 2.189 12.011 -21.428 1.00 81.19 192 LYS A N 1
ATOM 1574 C CA . LYS A 1 192 ? 3.185 12.963 -21.942 1.00 81.19 192 LYS A CA 1
ATOM 1575 C C . LYS A 1 192 ? 4.636 12.516 -21.703 1.00 81.19 192 LYS A C 1
ATOM 1577 O O . LYS A 1 192 ? 5.484 12.724 -22.567 1.00 81.19 192 LYS A O 1
ATOM 1582 N N . GLN A 1 193 ? 4.941 11.917 -20.554 1.00 78.62 193 GLN A N 1
ATOM 1583 C CA . GLN A 1 193 ? 6.293 11.432 -20.247 1.00 78.62 193 GLN A CA 1
ATOM 1584 C C . GLN A 1 193 ? 6.660 10.202 -21.081 1.00 78.62 193 GLN A C 1
ATOM 1586 O O . GLN A 1 193 ? 7.786 10.110 -21.570 1.00 78.62 193 GLN A O 1
ATOM 1591 N N . ILE A 1 194 ? 5.703 9.298 -21.312 1.00 73.75 194 ILE A N 1
ATOM 1592 C CA . ILE A 1 194 ? 5.861 8.197 -22.267 1.00 73.75 194 ILE A CA 1
ATOM 1593 C C . ILE A 1 194 ? 6.126 8.750 -23.662 1.00 73.75 194 ILE A C 1
ATOM 1595 O O . ILE A 1 194 ? 7.091 8.338 -24.301 1.00 73.75 194 ILE A O 1
ATOM 1599 N N . ASP A 1 195 ? 5.344 9.733 -24.107 1.00 74.38 195 ASP A N 1
ATOM 1600 C CA . ASP A 1 195 ? 5.544 10.382 -25.402 1.00 74.38 195 ASP A CA 1
ATOM 1601 C C . ASP A 1 195 ? 6.946 10.974 -25.553 1.00 74.38 195 ASP A C 1
ATOM 1603 O O . ASP A 1 195 ? 7.582 10.814 -26.595 1.00 74.38 195 ASP A O 1
ATOM 1607 N N . GLU A 1 196 ? 7.434 11.675 -24.531 1.00 80.00 196 GLU A N 1
ATOM 1608 C CA . GLU A 1 196 ? 8.773 12.261 -24.526 1.00 80.00 196 GLU A CA 1
ATOM 1609 C C . GLU A 1 196 ? 9.864 11.184 -24.558 1.00 80.00 196 GLU A C 1
ATOM 1611 O O . GLU A 1 196 ? 10.826 11.315 -25.319 1.00 80.00 196 GLU A O 1
ATOM 1616 N N . LEU A 1 197 ? 9.707 10.096 -23.797 1.00 71.44 197 LEU A N 1
ATOM 1617 C CA . LEU A 1 197 ? 10.649 8.977 -23.812 1.00 71.44 197 LEU A CA 1
ATOM 1618 C C . LEU A 1 197 ? 10.661 8.234 -25.144 1.00 71.44 197 LEU A C 1
ATOM 1620 O O . LEU A 1 197 ? 11.743 7.937 -25.649 1.00 71.44 197 LEU A O 1
ATOM 1624 N N . VAL A 1 198 ? 9.493 7.954 -25.719 1.00 68.00 198 VAL A N 1
ATOM 1625 C CA . VAL A 1 198 ? 9.378 7.291 -27.022 1.00 68.00 198 VAL A CA 1
ATOM 1626 C C . VAL A 1 198 ? 9.996 8.169 -28.107 1.00 68.00 198 VAL A C 1
ATOM 1628 O O . VAL A 1 198 ? 10.806 7.683 -28.886 1.00 68.00 198 VAL A O 1
ATOM 1631 N N . LYS A 1 199 ? 9.718 9.481 -28.115 1.00 70.81 199 LYS A N 1
ATOM 1632 C CA . LYS A 1 199 ? 10.345 10.425 -29.061 1.00 70.81 199 LYS A CA 1
ATOM 1633 C C . LYS A 1 199 ? 11.860 10.499 -28.897 1.00 70.81 199 LYS A C 1
ATOM 1635 O O . LYS A 1 199 ? 12.587 10.566 -29.884 1.00 70.81 199 LYS A O 1
ATOM 1640 N N . LYS A 1 200 ? 12.354 10.513 -27.657 1.00 68.75 200 LYS A N 1
ATOM 1641 C CA . LYS A 1 200 ? 13.794 10.568 -27.367 1.00 68.75 200 LYS A CA 1
ATOM 1642 C C . LYS A 1 200 ? 14.519 9.302 -27.824 1.00 68.75 200 LYS A C 1
ATOM 1644 O O . LYS A 1 200 ? 15.655 9.393 -28.283 1.00 68.75 200 LYS A O 1
ATOM 1649 N N . ASN A 1 201 ? 13.872 8.151 -27.676 1.00 58.62 201 ASN A N 1
ATOM 1650 C CA . ASN A 1 201 ? 14.431 6.840 -27.987 1.00 58.62 201 ASN A CA 1
ATOM 1651 C C . ASN A 1 201 ? 13.875 6.271 -29.293 1.00 58.62 201 ASN A C 1
ATOM 1653 O O . ASN A 1 201 ? 13.866 5.062 -29.461 1.00 58.62 201 ASN A O 1
ATOM 1657 N N . ASP A 1 202 ? 13.401 7.115 -30.207 1.00 58.03 202 ASP A N 1
ATOM 1658 C CA . ASP A 1 202 ? 12.811 6.660 -31.458 1.00 58.03 202 ASP A CA 1
ATOM 1659 C C . ASP A 1 202 ? 13.815 5.800 -32.253 1.00 58.03 202 ASP A C 1
ATOM 1661 O O . ASP A 1 202 ? 14.781 6.309 -32.837 1.00 58.03 202 ASP A O 1
ATOM 1665 N N . PHE A 1 203 ? 13.604 4.480 -32.228 1.00 48.81 203 PHE A N 1
ATOM 1666 C CA . PHE A 1 203 ? 14.419 3.500 -32.949 1.00 48.81 203 PHE A CA 1
ATOM 1667 C C . PHE A 1 203 ? 14.061 3.451 -34.432 1.00 48.81 203 PHE A C 1
ATOM 1669 O O . PHE A 1 203 ? 14.818 2.866 -35.206 1.00 48.81 203 PHE A O 1
ATOM 1676 N N . SER A 1 204 ? 12.939 4.063 -34.850 1.00 47.03 204 SER A N 1
ATOM 1677 C CA . SER A 1 204 ? 12.630 4.227 -36.278 1.00 47.03 204 SER A CA 1
ATOM 1678 C C . SER A 1 204 ? 13.666 5.115 -36.953 1.00 47.03 204 SER A C 1
ATOM 1680 O O . SER A 1 204 ? 13.935 5.012 -38.150 1.00 47.03 204 SER A O 1
ATOM 1682 N N . ASN A 1 205 ? 14.367 5.900 -36.139 1.00 49.69 205 ASN A N 1
ATOM 1683 C CA . ASN A 1 205 ? 15.540 6.621 -36.535 1.00 49.69 205 ASN A CA 1
ATOM 1684 C C . ASN A 1 205 ? 16.787 5.732 -36.392 1.00 49.69 205 ASN A C 1
ATOM 1686 O O . ASN A 1 205 ? 17.556 5.863 -35.439 1.00 49.69 205 ASN A O 1
ATOM 1690 N N . ILE A 1 206 ? 17.043 4.871 -37.384 1.00 50.16 206 ILE A N 1
ATOM 1691 C CA . ILE A 1 206 ? 18.322 4.149 -37.546 1.00 50.16 206 ILE A CA 1
ATOM 1692 C C . ILE A 1 206 ? 19.530 5.110 -37.500 1.00 50.16 206 ILE A C 1
ATOM 1694 O O . ILE A 1 206 ? 20.627 4.673 -37.166 1.00 50.16 206 ILE A O 1
ATOM 1698 N N . ASN A 1 207 ? 19.359 6.431 -37.675 1.00 49.41 207 ASN A N 1
ATOM 1699 C CA . ASN A 1 207 ? 20.424 7.398 -37.378 1.00 49.41 207 ASN A CA 1
ATOM 1700 C C . ASN A 1 207 ? 20.929 7.322 -35.925 1.00 49.41 207 ASN A C 1
ATOM 1702 O O . ASN A 1 207 ? 22.067 7.697 -35.666 1.00 49.41 207 ASN A O 1
ATOM 1706 N N . ASN A 1 208 ? 20.126 6.852 -34.966 1.00 50.56 208 ASN A N 1
ATOM 1707 C CA . ASN A 1 208 ? 20.561 6.597 -33.592 1.00 50.56 208 ASN A CA 1
ATOM 1708 C C . ASN A 1 208 ? 21.382 5.298 -33.467 1.00 50.56 208 ASN A C 1
ATOM 1710 O O . ASN A 1 208 ? 22.320 5.266 -32.676 1.00 50.56 208 ASN A O 1
ATOM 1714 N N . ILE A 1 209 ? 21.109 4.284 -34.297 1.00 52.09 209 ILE A N 1
ATOM 1715 C CA . ILE A 1 209 ? 21.935 3.069 -34.434 1.00 52.09 209 ILE A CA 1
ATOM 1716 C C . ILE A 1 209 ? 23.258 3.405 -35.146 1.00 52.09 209 ILE A C 1
ATOM 1718 O O . ILE A 1 209 ? 24.326 3.048 -34.663 1.00 52.09 209 ILE A O 1
ATOM 1722 N N . ILE A 1 210 ? 23.217 4.211 -36.211 1.00 52.66 210 ILE A N 1
ATOM 1723 C CA . ILE A 1 210 ? 24.395 4.763 -36.910 1.00 52.66 210 ILE A CA 1
ATOM 1724 C C . ILE A 1 210 ? 25.226 5.664 -35.973 1.00 52.66 210 ILE A C 1
ATOM 1726 O O . ILE A 1 210 ? 26.455 5.679 -36.031 1.00 52.66 210 ILE A O 1
ATOM 1730 N N . LYS A 1 211 ? 24.592 6.379 -35.029 1.00 53.59 211 LYS A N 1
ATOM 1731 C CA . LYS A 1 211 ? 25.307 7.139 -33.984 1.00 53.59 211 LYS A CA 1
ATOM 1732 C C . LYS A 1 211 ? 26.101 6.252 -33.014 1.00 53.59 211 LYS A C 1
ATOM 1734 O O . LYS A 1 211 ? 27.043 6.779 -32.426 1.00 53.59 211 LYS A O 1
ATOM 1739 N N . LEU A 1 212 ? 25.773 4.962 -32.848 1.00 54.34 212 LEU A N 1
ATOM 1740 C CA . LEU A 1 212 ? 26.557 4.042 -32.003 1.00 54.34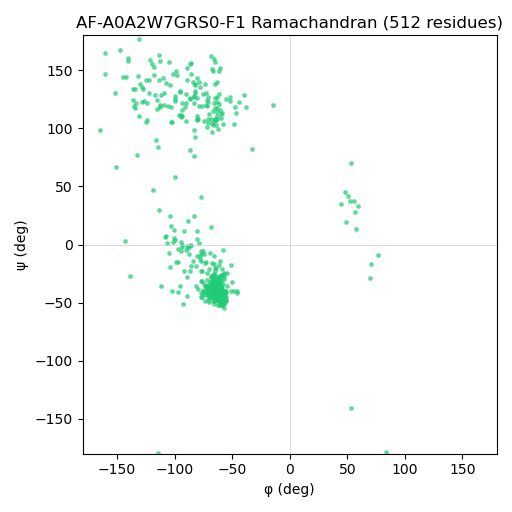 212 LEU A CA 1
ATOM 1741 C C . LEU A 1 212 ? 27.961 3.786 -32.579 1.00 54.34 212 LEU A C 1
ATOM 1743 O O . LEU A 1 212 ? 28.890 3.537 -31.813 1.00 54.34 212 LEU A O 1
ATOM 1747 N N . LEU A 1 213 ? 28.138 3.918 -33.899 1.00 63.84 213 LEU A N 1
ATOM 1748 C CA . LEU A 1 213 ? 29.419 3.785 -34.599 1.00 63.84 213 LEU A CA 1
ATOM 1749 C C . LEU A 1 213 ? 30.043 5.148 -34.906 1.00 63.84 213 LEU A C 1
ATOM 1751 O O . LEU A 1 213 ? 30.298 5.515 -36.056 1.00 63.84 213 LEU A O 1
ATOM 1755 N N . LYS A 1 214 ? 30.281 5.927 -33.854 1.00 68.62 214 LYS A N 1
ATOM 1756 C CA . LYS A 1 214 ? 31.138 7.110 -33.915 1.00 68.62 214 LYS A CA 1
ATOM 1757 C C . LYS A 1 214 ? 32.225 6.987 -32.868 1.00 68.62 214 LYS A C 1
ATOM 1759 O O . LYS A 1 214 ? 31.980 6.503 -31.760 1.00 68.62 214 LYS A O 1
ATOM 1764 N N . TRP A 1 215 ? 33.417 7.436 -33.241 1.00 69.31 215 TRP A N 1
ATOM 1765 C CA . TRP A 1 215 ? 34.486 7.637 -32.280 1.00 69.31 215 TRP A CA 1
ATOM 1766 C C . TRP A 1 215 ? 34.042 8.685 -31.259 1.00 69.31 215 TRP A C 1
ATOM 1768 O O . TRP A 1 215 ? 33.584 9.766 -31.637 1.00 69.31 215 TRP A O 1
ATOM 1778 N N . ASP A 1 216 ? 34.175 8.377 -29.973 1.00 74.00 216 ASP A N 1
ATOM 1779 C CA . ASP A 1 216 ? 33.863 9.310 -28.893 1.00 74.00 216 ASP A CA 1
ATOM 1780 C C . ASP A 1 216 ? 34.990 9.400 -27.849 1.00 74.00 216 ASP A C 1
ATOM 1782 O O . ASP A 1 216 ? 36.018 8.719 -27.912 1.00 74.00 216 ASP A O 1
ATOM 1786 N N . SER A 1 217 ? 34.806 10.283 -26.866 1.00 70.25 217 SER A N 1
ATOM 1787 C CA . SER A 1 217 ? 35.779 10.494 -25.791 1.00 70.25 217 SER A CA 1
ATOM 1788 C C . SER A 1 217 ? 35.955 9.270 -24.882 1.00 70.25 217 SER A C 1
ATOM 1790 O O . SER A 1 217 ? 36.986 9.152 -24.215 1.00 70.25 217 SER A O 1
ATOM 1792 N N . SER A 1 218 ? 34.990 8.345 -24.852 1.00 67.81 218 SER A N 1
ATOM 1793 C CA . SER A 1 218 ? 35.088 7.089 -24.106 1.00 67.81 218 SER A CA 1
ATOM 1794 C C . SER A 1 218 ? 36.014 6.098 -24.811 1.00 67.81 218 SER A C 1
ATOM 1796 O O . SER A 1 218 ? 36.817 5.436 -24.147 1.00 67.81 218 SER A O 1
ATOM 1798 N N . ASP A 1 219 ? 35.958 6.024 -26.141 1.00 69.19 219 ASP A N 1
ATOM 1799 C CA . ASP A 1 219 ? 36.856 5.193 -26.951 1.00 69.19 219 ASP A CA 1
ATOM 1800 C C . ASP A 1 219 ? 38.317 5.631 -26.790 1.00 69.19 219 ASP A C 1
ATOM 1802 O O . ASP A 1 219 ? 39.196 4.820 -26.475 1.00 69.19 219 ASP A O 1
ATOM 1806 N N . GLU A 1 220 ? 38.562 6.940 -26.884 1.00 71.69 220 GLU A N 1
ATOM 1807 C CA . GLU A 1 220 ? 39.891 7.517 -26.690 1.00 71.69 220 GLU A CA 1
ATOM 1808 C C . GLU A 1 220 ? 40.413 7.284 -25.263 1.00 71.69 220 GLU A C 1
ATOM 1810 O O . GLU A 1 220 ? 41.555 6.853 -25.065 1.00 71.69 220 GLU A O 1
ATOM 1815 N N . LYS A 1 221 ? 39.566 7.500 -24.250 1.00 72.19 221 LYS A N 1
ATOM 1816 C CA . LYS A 1 221 ? 39.915 7.260 -22.845 1.00 72.19 221 LYS A CA 1
ATOM 1817 C C . LYS A 1 221 ? 40.235 5.788 -22.584 1.00 72.19 221 LYS A C 1
ATOM 1819 O O . LYS A 1 221 ? 41.188 5.498 -21.864 1.00 72.19 221 LYS A O 1
ATOM 1824 N N . THR A 1 222 ? 39.486 4.857 -23.173 1.00 66.12 222 THR A N 1
ATOM 1825 C CA . THR A 1 222 ? 39.688 3.412 -22.979 1.00 66.12 222 THR A CA 1
ATOM 1826 C C . THR A 1 222 ? 41.049 2.978 -23.516 1.00 66.12 222 THR A C 1
ATOM 1828 O O . THR A 1 222 ? 41.797 2.296 -22.807 1.00 66.12 222 THR A O 1
ATOM 1831 N N . ILE A 1 223 ? 41.414 3.448 -24.712 1.00 67.50 223 ILE A N 1
ATOM 1832 C CA . ILE A 1 223 ? 42.712 3.176 -25.345 1.00 67.50 223 ILE A CA 1
ATOM 1833 C C . ILE A 1 223 ? 43.859 3.800 -24.538 1.00 67.50 223 ILE A C 1
ATOM 1835 O O . ILE A 1 223 ? 44.856 3.125 -24.274 1.00 67.50 223 ILE A O 1
ATOM 1839 N N . ARG A 1 224 ? 43.708 5.055 -24.089 1.00 68.88 224 ARG A N 1
ATOM 1840 C CA . ARG A 1 224 ? 44.746 5.778 -23.329 1.00 68.88 224 ARG A CA 1
ATOM 1841 C C . ARG A 1 224 ? 44.961 5.236 -21.910 1.00 68.88 224 ARG A C 1
ATOM 1843 O O . ARG A 1 224 ? 46.097 5.202 -21.447 1.00 68.88 224 ARG A O 1
ATOM 1850 N N . VAL A 1 225 ? 43.896 4.833 -21.210 1.00 63.16 225 VAL A N 1
ATOM 1851 C CA . VAL A 1 225 ? 43.952 4.454 -19.783 1.00 63.16 225 VAL A CA 1
ATOM 1852 C C . VAL A 1 225 ? 44.263 2.973 -19.588 1.00 63.16 225 VAL A C 1
ATOM 1854 O O . VAL A 1 225 ? 45.076 2.626 -18.735 1.00 63.16 225 VAL A O 1
ATOM 1857 N N . THR A 1 226 ? 43.626 2.080 -20.350 1.00 54.00 226 THR A N 1
ATOM 1858 C CA . THR A 1 226 ? 43.688 0.640 -20.042 1.00 54.00 226 THR A CA 1
ATOM 1859 C C . THR A 1 226 ? 44.711 -0.132 -20.868 1.00 54.00 226 THR A C 1
ATOM 1861 O O . THR A 1 226 ? 45.029 -1.263 -20.501 1.00 54.00 226 THR A O 1
ATOM 1864 N N . TRP A 1 227 ? 45.236 0.438 -21.966 1.00 55.44 227 TRP A N 1
ATOM 1865 C CA . TRP A 1 227 ? 46.104 -0.260 -22.937 1.00 55.44 227 TRP A CA 1
ATOM 1866 C C . TRP A 1 227 ? 45.545 -1.621 -23.395 1.00 55.44 227 TRP A C 1
ATOM 1868 O O . TRP A 1 227 ? 46.281 -2.489 -23.872 1.00 55.44 227 TRP A O 1
ATOM 1878 N N . ARG A 1 228 ? 44.237 -1.829 -23.216 1.00 54.16 228 ARG A N 1
ATOM 1879 C CA . ARG A 1 228 ? 43.508 -2.988 -23.711 1.00 54.16 228 ARG A CA 1
ATOM 1880 C C . ARG A 1 228 ? 43.021 -2.647 -25.120 1.00 54.16 228 ARG A C 1
ATOM 1882 O O . ARG A 1 228 ? 42.630 -1.500 -25.343 1.00 54.16 228 ARG A O 1
ATOM 1889 N N . PRO A 1 229 ? 43.043 -3.604 -26.066 1.00 51.53 229 PRO A N 1
ATOM 1890 C CA . PRO A 1 229 ? 42.418 -3.415 -27.374 1.00 51.53 229 PRO A CA 1
ATOM 1891 C C . PRO A 1 229 ? 40.983 -2.948 -27.133 1.00 51.53 229 PRO A C 1
ATOM 1893 O O . PRO A 1 229 ? 40.290 -3.599 -26.358 1.00 51.53 229 PRO A O 1
ATOM 1896 N N . GLY A 1 230 ? 40.609 -1.792 -27.689 1.00 54.56 230 GLY A N 1
ATOM 1897 C CA . GLY A 1 230 ? 39.372 -1.038 -27.465 1.00 54.56 230 GLY A CA 1
ATOM 1898 C C . GLY A 1 230 ? 38.125 -1.874 -27.178 1.00 54.56 230 GLY A C 1
ATOM 1899 O O . GLY A 1 230 ? 37.297 -2.088 -28.056 1.00 54.56 230 GLY A O 1
ATOM 1900 N N . VAL A 1 231 ? 37.967 -2.288 -25.918 1.00 57.34 231 VAL A N 1
ATOM 1901 C CA . VAL A 1 231 ? 36.852 -3.125 -25.462 1.00 57.34 231 VAL A CA 1
ATOM 1902 C C . VAL A 1 231 ? 35.526 -2.413 -25.727 1.00 57.34 231 VAL A C 1
ATOM 1904 O O . VAL A 1 231 ? 34.582 -3.058 -26.159 1.00 57.34 231 VAL A O 1
ATOM 1907 N N . SER A 1 232 ? 35.478 -1.084 -25.575 1.00 62.25 232 SER A N 1
ATOM 1908 C CA . SER A 1 232 ? 34.301 -0.271 -25.907 1.00 62.25 232 SER A CA 1
ATOM 1909 C C . SER A 1 232 ? 33.953 -0.301 -27.399 1.00 62.25 232 SER A C 1
ATOM 1911 O O . SER A 1 232 ? 32.781 -0.388 -27.745 1.00 62.25 232 SER A O 1
ATOM 1913 N N . ILE A 1 233 ? 34.960 -0.276 -28.274 1.00 65.56 233 ILE A N 1
ATOM 1914 C CA . ILE A 1 233 ? 34.820 -0.256 -29.738 1.00 65.56 233 ILE A CA 1
ATOM 1915 C C . ILE A 1 233 ? 34.311 -1.617 -30.232 1.00 65.56 233 ILE A C 1
ATOM 1917 O O . ILE A 1 233 ? 33.326 -1.683 -30.961 1.00 65.56 233 ILE A O 1
ATOM 1921 N N . ILE A 1 234 ? 34.916 -2.714 -29.766 1.00 65.00 234 ILE A N 1
ATOM 1922 C CA . ILE A 1 234 ? 34.478 -4.078 -30.103 1.00 65.00 234 ILE A CA 1
ATOM 1923 C C . ILE A 1 234 ? 33.075 -4.348 -29.534 1.00 65.00 234 ILE A C 1
ATOM 1925 O O . ILE A 1 234 ? 32.233 -4.921 -30.215 1.00 65.00 234 ILE A O 1
ATOM 1929 N N . GLN A 1 235 ? 32.775 -3.867 -28.322 1.00 64.88 235 GLN A N 1
ATOM 1930 C CA . GLN A 1 235 ? 31.431 -3.960 -27.739 1.00 64.88 235 GLN A CA 1
ATOM 1931 C C . GLN A 1 235 ? 30.383 -3.159 -28.520 1.00 64.88 235 GLN A C 1
ATOM 1933 O O . GLN A 1 235 ? 29.240 -3.601 -28.598 1.00 64.88 235 GLN A O 1
ATOM 1938 N N . LYS A 1 236 ? 30.735 -1.998 -29.091 1.00 67.00 236 LYS A N 1
ATOM 1939 C CA . LYS A 1 236 ? 29.832 -1.222 -29.960 1.00 67.00 236 LYS A CA 1
ATOM 1940 C C . LYS A 1 236 ? 29.473 -2.007 -31.224 1.00 67.00 236 LYS A C 1
ATOM 1942 O O . LYS A 1 236 ? 28.297 -2.059 -31.570 1.00 67.00 236 LYS A O 1
ATOM 1947 N N . ILE A 1 237 ? 30.455 -2.650 -31.862 1.00 67.00 237 ILE A N 1
ATOM 1948 C CA . ILE A 1 237 ? 30.236 -3.473 -33.064 1.00 67.00 237 ILE A CA 1
ATOM 1949 C C . ILE A 1 237 ? 29.449 -4.747 -32.726 1.00 67.00 237 ILE A C 1
ATOM 1951 O O . ILE A 1 237 ? 28.468 -5.038 -33.397 1.00 67.00 237 ILE A O 1
ATOM 1955 N N . ALA A 1 238 ? 29.790 -5.454 -31.644 1.00 65.75 238 ALA A N 1
ATOM 1956 C CA . ALA A 1 238 ? 29.052 -6.646 -31.208 1.00 65.75 238 ALA A CA 1
ATOM 1957 C C . ALA A 1 238 ? 27.579 -6.338 -30.882 1.00 65.75 238 ALA A C 1
ATOM 1959 O O . ALA A 1 238 ? 26.681 -7.023 -31.354 1.00 65.75 238 ALA A O 1
ATOM 1960 N N . LYS A 1 239 ? 27.309 -5.241 -30.158 1.00 63.72 239 LYS A N 1
ATOM 1961 C CA . LYS A 1 239 ? 25.931 -4.786 -29.897 1.00 63.72 239 LYS A CA 1
ATOM 1962 C C . LYS A 1 239 ? 25.168 -4.459 -31.175 1.00 63.72 239 LYS A C 1
ATOM 1964 O O . LYS A 1 239 ? 23.951 -4.621 -31.217 1.00 63.72 239 LYS A O 1
ATOM 1969 N N . LEU A 1 240 ? 25.860 -3.942 -32.187 1.00 65.00 240 LEU A N 1
ATOM 1970 C CA . LEU A 1 240 ? 25.262 -3.645 -33.477 1.00 65.00 240 LEU A CA 1
ATOM 1971 C C . LEU A 1 240 ? 24.916 -4.928 -34.245 1.00 65.00 240 LEU A C 1
ATOM 1973 O O . LEU A 1 240 ? 23.817 -4.990 -34.786 1.00 65.00 240 LEU A O 1
ATOM 1977 N N . ILE A 1 241 ? 25.794 -5.939 -34.235 1.00 65.44 241 ILE A N 1
ATOM 1978 C CA . ILE A 1 241 ? 25.527 -7.277 -34.795 1.00 65.44 241 ILE A CA 1
ATOM 1979 C C . ILE A 1 241 ? 24.285 -7.878 -34.131 1.00 65.44 241 ILE A C 1
ATOM 1981 O O . ILE A 1 241 ? 23.293 -8.115 -34.816 1.00 65.44 241 ILE A O 1
ATOM 1985 N N . ASP A 1 242 ? 24.269 -7.958 -32.794 1.00 62.75 242 ASP A N 1
ATOM 1986 C CA . ASP A 1 242 ? 23.121 -8.460 -32.023 1.00 62.75 242 ASP A CA 1
ATOM 1987 C C . ASP A 1 242 ? 21.820 -7.708 -32.354 1.00 62.75 242 ASP A C 1
ATOM 1989 O O . ASP A 1 242 ? 20.725 -8.269 -32.327 1.00 62.75 242 ASP A O 1
ATOM 1993 N N . SER A 1 243 ? 21.912 -6.400 -32.616 1.00 60.47 243 SER A N 1
ATOM 1994 C CA . SER A 1 243 ? 20.753 -5.573 -32.967 1.00 60.47 243 SER A CA 1
ATOM 1995 C C . SER A 1 243 ? 20.272 -5.832 -34.391 1.00 60.47 243 SER A C 1
ATOM 1997 O O . SER A 1 243 ? 19.072 -5.756 -34.647 1.00 60.47 243 SER A O 1
ATOM 1999 N N . ILE A 1 244 ? 21.192 -6.126 -35.312 1.00 63.16 244 ILE A N 1
ATOM 2000 C CA . ILE A 1 244 ? 20.885 -6.359 -36.721 1.00 63.16 244 ILE A CA 1
ATOM 2001 C C . ILE A 1 244 ? 20.292 -7.745 -36.942 1.00 63.16 244 ILE A C 1
ATOM 2003 O O . ILE A 1 244 ? 19.285 -7.867 -37.637 1.00 63.16 244 ILE A O 1
ATOM 2007 N N . GLU A 1 245 ? 20.837 -8.761 -36.282 1.00 61.66 245 GLU A N 1
ATOM 2008 C CA . GLU A 1 245 ? 20.324 -10.134 -36.332 1.00 61.66 245 GLU A CA 1
ATOM 2009 C C . GLU A 1 245 ? 18.893 -10.233 -35.787 1.00 61.66 245 GLU A C 1
ATOM 2011 O O . GLU A 1 245 ? 18.063 -10.971 -36.311 1.00 61.66 245 GLU A O 1
ATOM 2016 N N . LYS A 1 246 ? 18.532 -9.394 -34.809 1.00 59.19 246 LYS A N 1
ATOM 2017 C CA . LYS A 1 246 ? 17.151 -9.291 -34.304 1.00 59.19 246 LYS A CA 1
ATOM 2018 C C . LYS A 1 246 ? 16.142 -8.742 -35.323 1.00 59.19 246 LYS A C 1
ATOM 2020 O O . LYS A 1 246 ? 14.942 -8.781 -35.042 1.00 59.19 246 LYS A O 1
ATOM 2025 N N . PHE A 1 247 ? 16.569 -8.214 -36.476 1.00 56.03 247 PHE A N 1
ATOM 2026 C CA . PHE A 1 247 ? 15.655 -7.709 -37.510 1.00 56.03 247 PHE A CA 1
ATOM 2027 C C . PHE A 1 247 ? 15.046 -8.796 -38.412 1.00 56.03 247 PHE A C 1
ATOM 2029 O O . PHE A 1 247 ? 14.305 -8.407 -39.324 1.00 56.03 247 PHE A O 1
ATOM 2036 N N . GLU A 1 248 ? 15.286 -10.093 -38.171 1.00 54.44 248 GLU A N 1
ATOM 2037 C CA . GLU A 1 248 ? 14.687 -11.211 -38.924 1.00 54.44 248 GLU A CA 1
ATOM 2038 C C . GLU A 1 248 ? 13.204 -10.975 -39.277 1.00 54.44 248 GLU A C 1
ATOM 2040 O O . GLU A 1 248 ? 12.366 -10.632 -38.433 1.00 54.44 248 GLU A O 1
ATOM 2045 N N . LEU A 1 249 ? 12.870 -11.138 -40.562 1.00 53.34 249 LEU A N 1
ATOM 2046 C CA . LEU A 1 249 ? 11.484 -11.106 -41.024 1.00 53.34 249 LEU A CA 1
ATOM 2047 C C . LEU A 1 249 ? 10.838 -12.465 -40.748 1.00 53.34 249 LEU A C 1
ATOM 2049 O O . LEU A 1 249 ? 11.101 -13.436 -41.456 1.00 53.34 249 LEU A O 1
ATOM 2053 N N . ASP A 1 250 ? 9.951 -12.511 -39.751 1.00 53.78 250 ASP A N 1
ATOM 2054 C CA . ASP A 1 250 ? 9.046 -13.643 -39.541 1.00 53.78 250 ASP A CA 1
ATOM 2055 C C . ASP A 1 250 ? 8.167 -13.831 -40.791 1.00 53.78 250 ASP A C 1
ATOM 2057 O O . ASP A 1 250 ? 7.316 -12.998 -41.126 1.00 53.78 250 ASP A O 1
ATOM 2061 N N . GLU A 1 251 ? 8.383 -14.944 -41.489 1.00 52.38 251 GLU A N 1
ATOM 2062 C CA . GLU A 1 251 ? 7.692 -15.305 -42.726 1.00 52.38 251 GLU A CA 1
ATOM 2063 C C . GLU A 1 251 ? 6.168 -15.395 -42.531 1.00 52.38 251 GLU A C 1
ATOM 2065 O O . GLU A 1 251 ? 5.395 -15.092 -43.444 1.00 52.38 251 GLU A O 1
ATOM 2070 N N . LYS A 1 252 ? 5.709 -15.727 -41.319 1.00 54.44 252 LYS A N 1
ATOM 2071 C CA . LYS A 1 252 ? 4.286 -15.770 -40.974 1.00 54.44 252 LYS A CA 1
ATOM 2072 C C . LYS A 1 252 ? 3.671 -14.370 -40.950 1.00 54.44 252 LYS A C 1
ATOM 2074 O O . LYS A 1 252 ? 2.628 -14.160 -41.568 1.00 54.44 252 LYS A O 1
ATOM 2079 N N . LYS A 1 253 ? 4.346 -13.396 -40.329 1.00 53.38 253 LYS A N 1
ATOM 2080 C CA . LYS A 1 253 ? 3.914 -11.985 -40.329 1.00 53.38 253 LYS A CA 1
ATOM 2081 C C . LYS A 1 253 ? 3.959 -11.372 -41.730 1.00 53.38 253 LYS A C 1
ATOM 2083 O O . LYS A 1 253 ? 3.029 -10.670 -42.117 1.00 53.38 253 LYS A O 1
ATOM 2088 N N . TYR A 1 254 ? 4.989 -11.691 -42.520 1.00 51.53 254 TYR A N 1
ATOM 2089 C CA . TYR A 1 254 ? 5.090 -11.261 -43.922 1.00 51.53 254 TYR A CA 1
ATOM 2090 C C . TYR A 1 254 ? 3.907 -11.763 -44.771 1.00 51.53 254 TYR A C 1
ATOM 2092 O O . TYR A 1 254 ? 3.339 -11.021 -45.575 1.00 51.53 254 TYR A O 1
ATOM 2100 N N . ASN A 1 255 ? 3.482 -13.011 -44.561 1.00 54.19 255 ASN A N 1
ATOM 2101 C CA . ASN A 1 255 ? 2.332 -13.579 -45.262 1.00 54.19 255 ASN A CA 1
ATOM 2102 C C . ASN A 1 255 ? 0.992 -12.969 -44.809 1.00 54.19 255 ASN A C 1
ATOM 2104 O O . ASN A 1 255 ? 0.115 -12.755 -45.646 1.00 54.19 255 ASN A O 1
ATOM 2108 N N . GLU A 1 256 ? 0.840 -12.619 -43.528 1.00 51.75 256 GLU A N 1
ATOM 2109 C CA . GLU A 1 256 ? -0.326 -11.878 -43.017 1.00 51.75 256 GLU A CA 1
ATOM 2110 C C . GLU A 1 256 ? -0.416 -10.456 -43.616 1.00 51.75 256 GLU A C 1
ATOM 2112 O O . GLU A 1 256 ? -1.509 -9.971 -43.922 1.00 51.75 256 GLU A O 1
ATOM 2117 N N . TRP A 1 257 ? 0.722 -9.803 -43.875 1.00 50.59 257 TRP A N 1
ATOM 2118 C CA . TRP A 1 257 ? 0.793 -8.467 -44.488 1.00 50.59 257 TRP A CA 1
ATOM 2119 C C . TRP A 1 257 ? 0.345 -8.422 -45.945 1.00 50.59 257 TRP A C 1
ATOM 2121 O O . TRP A 1 257 ? -0.275 -7.445 -46.372 1.00 50.59 257 TRP A O 1
ATOM 2131 N N . LYS A 1 258 ? 0.606 -9.491 -46.704 1.00 49.75 258 LYS A N 1
ATOM 2132 C CA . LYS A 1 258 ? 0.196 -9.614 -48.111 1.00 49.75 258 LYS A CA 1
ATOM 2133 C C . LYS A 1 258 ? -1.329 -9.564 -48.291 1.00 49.75 258 LYS A C 1
ATOM 2135 O O . LYS A 1 258 ? -1.812 -9.331 -49.398 1.00 49.75 258 LYS A O 1
ATOM 2140 N N . ILE A 1 259 ? -2.080 -9.784 -47.209 1.00 45.94 259 ILE A N 1
ATOM 2141 C CA . ILE A 1 259 ? -3.539 -9.919 -47.204 1.00 45.94 259 ILE A CA 1
ATOM 2142 C C . ILE A 1 259 ? -4.243 -8.592 -46.830 1.00 45.94 259 ILE A C 1
ATOM 2144 O O . ILE A 1 259 ? -5.429 -8.438 -47.125 1.00 45.94 259 ILE A O 1
ATOM 2148 N N . LYS A 1 260 ? -3.549 -7.585 -46.260 1.00 44.62 260 LYS A N 1
ATOM 2149 C CA . 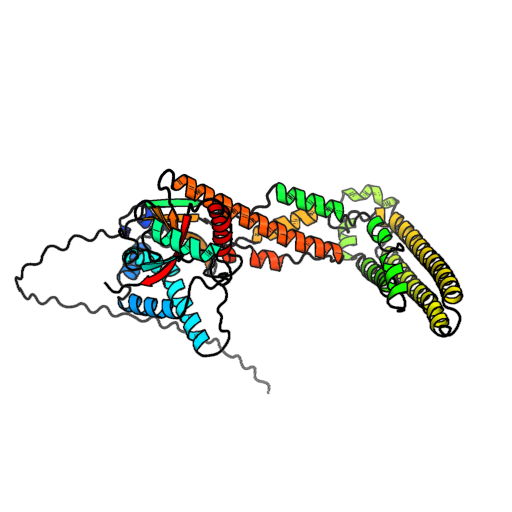LYS A 1 260 ? -4.172 -6.288 -45.915 1.00 44.62 260 LYS A CA 1
ATOM 2150 C C . LYS A 1 260 ? -4.479 -5.437 -47.172 1.00 44.62 260 LYS A C 1
ATOM 2152 O O . LYS A 1 260 ? -3.592 -5.227 -48.000 1.00 44.62 260 LYS A O 1
ATOM 2157 N N . PRO A 1 261 ? -5.708 -4.900 -47.322 1.00 42.22 261 PRO A N 1
ATOM 2158 C CA . PRO A 1 261 ? -6.171 -4.261 -48.561 1.00 42.22 261 PRO A CA 1
ATOM 2159 C C . PRO A 1 261 ? -5.512 -2.911 -48.895 1.00 42.22 261 PRO A C 1
ATOM 2161 O O . PRO A 1 261 ? -5.493 -2.535 -50.065 1.00 42.22 261 PRO A O 1
ATOM 2164 N N . GLU A 1 262 ? -4.926 -2.213 -47.920 1.00 49.56 262 GLU A N 1
ATOM 2165 C CA . GLU A 1 262 ? -4.291 -0.894 -48.114 1.00 49.56 262 GLU A CA 1
ATOM 2166 C C . GLU A 1 262 ? -2.942 -0.961 -48.859 1.00 49.56 262 GLU A C 1
ATOM 2168 O O . GLU A 1 262 ? -2.491 0.038 -49.411 1.00 49.56 262 GLU A O 1
ATOM 2173 N N . ASN A 1 263 ? -2.329 -2.146 -48.967 1.00 48.56 263 ASN A N 1
ATOM 2174 C CA . ASN A 1 263 ? -0.993 -2.321 -49.555 1.00 48.56 263 ASN A CA 1
ATOM 2175 C C . ASN A 1 263 ? -0.988 -2.696 -51.049 1.00 48.56 263 ASN A C 1
ATOM 2177 O O . ASN A 1 263 ? 0.080 -2.896 -51.630 1.00 48.56 263 ASN A O 1
ATOM 2181 N N . LYS A 1 264 ? -2.154 -2.790 -51.707 1.00 46.50 264 LYS A N 1
ATOM 2182 C CA . LYS A 1 264 ? -2.239 -3.220 -53.117 1.00 46.50 264 LYS A CA 1
ATOM 2183 C C . LYS A 1 264 ? -1.581 -2.254 -54.111 1.00 46.50 264 LYS A C 1
ATOM 2185 O O . LYS A 1 264 ? -1.087 -2.720 -55.128 1.00 46.50 264 LYS A O 1
ATOM 2190 N N . SER A 1 265 ? -1.516 -0.947 -53.833 1.00 45.91 265 SER A N 1
ATOM 2191 C CA . SER A 1 265 ? -0.912 0.026 -54.766 1.00 45.91 265 SER A CA 1
ATOM 2192 C C . SER A 1 265 ? 0.621 0.093 -54.719 1.00 45.91 265 SER A C 1
ATOM 2194 O O . SER A 1 265 ? 1.217 0.701 -55.600 1.00 45.91 265 SER A O 1
ATOM 2196 N N . LYS A 1 266 ? 1.269 -0.552 -53.736 1.00 46.66 266 LYS A N 1
ATOM 2197 C CA . LYS A 1 266 ? 2.740 -0.664 -53.630 1.00 46.66 266 LYS A CA 1
ATOM 2198 C C . LYS A 1 266 ? 3.291 -2.006 -54.140 1.00 46.66 266 LYS A C 1
ATOM 2200 O O . LYS A 1 266 ? 4.490 -2.253 -54.034 1.00 46.66 266 LYS A O 1
ATOM 2205 N N . GLN A 1 267 ? 2.442 -2.887 -54.682 1.00 45.59 267 GLN A N 1
ATOM 2206 C CA . GLN A 1 267 ? 2.847 -4.236 -55.110 1.00 45.59 267 GLN A CA 1
ATOM 2207 C C . GLN A 1 267 ? 3.830 -4.247 -56.292 1.00 45.59 267 GLN A C 1
ATOM 2209 O O . GLN A 1 267 ? 4.625 -5.181 -56.390 1.00 45.59 267 GLN A O 1
ATOM 2214 N N . ASP A 1 268 ? 3.841 -3.207 -57.128 1.00 41.53 268 ASP A N 1
ATOM 2215 C CA . ASP A 1 268 ? 4.716 -3.144 -58.307 1.00 41.53 268 ASP A CA 1
ATOM 2216 C C . ASP A 1 268 ? 6.140 -2.633 -58.006 1.00 41.53 268 ASP A C 1
ATOM 2218 O O . ASP A 1 268 ? 7.052 -2.854 -58.802 1.00 41.53 268 ASP A O 1
ATOM 2222 N N . GLU A 1 269 ? 6.389 -2.040 -56.832 1.00 44.12 269 GLU A N 1
ATOM 2223 C CA . GLU A 1 269 ? 7.725 -1.553 -56.437 1.00 44.12 269 GLU A CA 1
ATOM 2224 C C . GLU A 1 269 ? 8.541 -2.572 -55.617 1.00 44.12 269 GLU A C 1
ATOM 2226 O O . GLU A 1 269 ? 9.698 -2.325 -55.279 1.00 44.12 269 GLU A O 1
ATOM 2231 N N . LEU A 1 270 ? 7.983 -3.750 -55.311 1.00 48.34 270 LEU A N 1
ATOM 2232 C CA . LEU A 1 270 ? 8.509 -4.621 -54.257 1.00 48.34 270 LEU A CA 1
ATOM 2233 C C . LEU A 1 270 ? 8.655 -6.088 -54.655 1.00 48.34 270 LEU A C 1
ATOM 2235 O O . LEU A 1 270 ? 7.951 -6.975 -54.181 1.00 48.34 270 LEU A O 1
ATOM 2239 N N . LYS A 1 271 ? 9.705 -6.378 -55.429 1.00 51.44 271 LYS A N 1
ATOM 2240 C CA . LYS A 1 271 ? 10.294 -7.729 -55.525 1.00 51.44 271 LYS A CA 1
ATOM 2241 C C . LYS A 1 271 ? 11.176 -8.066 -54.305 1.00 51.44 271 LYS A C 1
ATOM 2243 O O . LYS A 1 271 ? 12.258 -8.632 -54.454 1.00 51.44 271 LYS A O 1
ATOM 2248 N N . LEU A 1 272 ? 10.749 -7.702 -53.095 1.00 52.00 272 LEU A N 1
ATOM 2249 C CA . LEU A 1 272 ? 11.453 -8.043 -51.854 1.00 52.00 272 LEU A CA 1
ATOM 2250 C C . LEU A 1 272 ? 10.705 -9.194 -51.168 1.00 52.00 272 LEU A C 1
ATOM 2252 O O . LEU A 1 272 ? 9.610 -9.017 -50.632 1.00 52.00 272 LEU A O 1
ATOM 2256 N N . THR A 1 273 ? 11.272 -10.396 -51.237 1.00 58.00 273 THR A N 1
ATOM 2257 C CA . THR A 1 273 ? 10.808 -11.563 -50.473 1.00 58.00 273 THR A CA 1
ATOM 2258 C C . THR A 1 273 ? 11.450 -11.553 -49.081 1.00 58.00 273 THR A C 1
ATOM 2260 O O . THR A 1 273 ? 12.528 -10.981 -48.906 1.00 58.00 273 THR A O 1
ATOM 2263 N N . SER A 1 274 ? 10.828 -12.210 -48.094 1.00 55.72 274 SER A N 1
ATOM 2264 C CA . SER A 1 274 ? 11.439 -12.484 -46.775 1.00 55.72 274 SER A CA 1
ATOM 2265 C C . SER A 1 274 ? 12.847 -13.075 -46.917 1.00 55.72 274 SER A C 1
ATOM 2267 O O . SER A 1 274 ? 13.777 -12.654 -46.236 1.00 55.72 274 SER A O 1
ATOM 2269 N N . LYS A 1 275 ? 13.016 -13.972 -47.894 1.00 60.72 275 LYS A N 1
ATOM 2270 C CA . LYS A 1 275 ? 14.296 -14.563 -48.288 1.00 60.72 275 LYS A CA 1
ATOM 2271 C C . LYS A 1 275 ? 15.339 -13.519 -48.714 1.00 60.72 275 LYS A C 1
ATOM 2273 O O . LYS A 1 275 ? 16.430 -13.516 -48.162 1.00 60.72 275 LYS A O 1
ATOM 2278 N N . ASN A 1 276 ? 15.003 -12.600 -49.623 1.00 63.16 276 ASN A N 1
ATOM 2279 C CA . ASN A 1 276 ? 15.944 -11.574 -50.097 1.00 63.16 276 ASN A CA 1
ATOM 2280 C C . ASN A 1 276 ? 16.349 -10.587 -48.986 1.00 63.16 276 ASN A C 1
ATOM 2282 O O . ASN A 1 276 ? 17.446 -10.038 -49.025 1.00 63.16 276 ASN A O 1
ATOM 2286 N N . PHE A 1 277 ? 15.468 -10.344 -48.011 1.00 60.91 277 PHE A N 1
ATOM 2287 C CA . PHE A 1 277 ? 15.774 -9.504 -46.853 1.00 60.91 277 PHE A CA 1
ATOM 2288 C C . PHE A 1 277 ? 16.663 -10.231 -45.839 1.00 60.91 277 PHE A C 1
ATOM 2290 O O . PHE A 1 277 ? 17.651 -9.659 -45.393 1.00 60.91 277 PHE A O 1
ATOM 2297 N N . ASN A 1 278 ? 16.363 -11.490 -45.512 1.00 62.69 278 ASN A N 1
ATOM 2298 C CA . ASN A 1 278 ? 17.178 -12.271 -44.580 1.00 62.69 278 ASN A CA 1
ATOM 2299 C C . ASN A 1 278 ? 18.587 -12.532 -45.150 1.00 62.69 278 ASN A C 1
ATOM 2301 O O . ASN A 1 278 ? 19.562 -12.326 -44.439 1.00 62.69 278 ASN A O 1
ATOM 2305 N N . GLU A 1 279 ? 18.715 -12.828 -46.452 1.00 70.25 279 GLU A N 1
ATOM 2306 C CA . GLU A 1 279 ? 20.019 -12.913 -47.142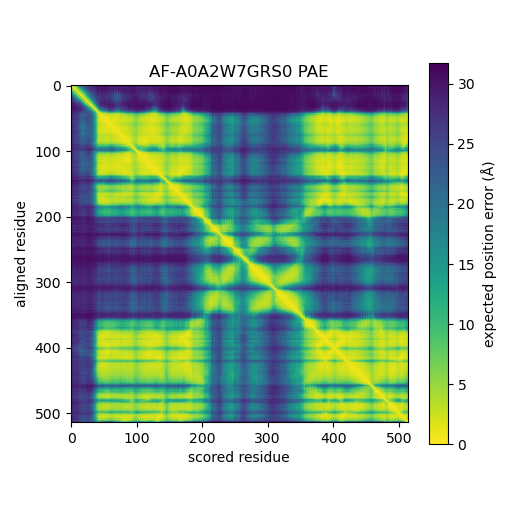 1.00 70.25 279 GLU A CA 1
ATOM 2307 C C . GLU A 1 279 ? 20.796 -11.583 -47.114 1.00 70.25 279 GLU A C 1
ATOM 2309 O O . GLU A 1 279 ? 22.023 -11.560 -47.203 1.00 70.25 279 GLU A O 1
ATOM 2314 N N . TYR A 1 280 ? 20.098 -10.448 -47.037 1.00 67.81 280 TYR A N 1
ATOM 2315 C CA . TYR A 1 280 ? 20.726 -9.134 -46.919 1.00 67.81 280 TYR A CA 1
ATOM 2316 C C . TYR A 1 280 ? 21.178 -8.844 -45.478 1.00 67.81 280 TYR A C 1
ATOM 2318 O O . TYR A 1 280 ? 22.251 -8.274 -45.291 1.00 67.81 280 TYR A O 1
ATOM 2326 N N . ILE A 1 281 ? 20.395 -9.255 -44.472 1.00 67.12 281 ILE A N 1
ATOM 2327 C CA . ILE A 1 281 ? 20.779 -9.190 -43.052 1.00 67.12 281 ILE A CA 1
ATOM 2328 C C . ILE A 1 281 ? 22.024 -10.040 -42.798 1.00 67.12 281 ILE A C 1
ATOM 2330 O O . ILE A 1 281 ? 22.985 -9.527 -42.235 1.00 67.12 281 ILE A O 1
ATOM 2334 N N . GLU A 1 282 ? 22.044 -11.279 -43.291 1.00 74.69 282 GLU A N 1
ATOM 2335 C CA . GLU A 1 282 ? 23.183 -12.199 -43.176 1.00 74.69 282 GLU A CA 1
ATOM 2336 C C . GLU A 1 282 ? 24.467 -11.571 -43.740 1.00 74.69 282 GLU A C 1
ATOM 2338 O O . GLU A 1 282 ? 25.470 -11.473 -43.039 1.00 74.69 282 GLU A O 1
ATOM 2343 N N . LYS A 1 283 ? 24.404 -10.986 -44.944 1.00 77.81 283 LYS A N 1
ATOM 2344 C CA . LYS A 1 283 ? 25.541 -10.270 -45.557 1.00 77.81 283 LYS A CA 1
ATOM 2345 C C . LYS A 1 283 ? 26.008 -9.049 -44.765 1.00 77.81 283 LYS A C 1
ATOM 2347 O O . LYS A 1 283 ? 27.175 -8.670 -44.858 1.00 77.81 283 LYS A O 1
ATOM 2352 N N . ILE A 1 284 ? 25.111 -8.379 -44.039 1.00 72.62 284 ILE A N 1
ATOM 2353 C CA . ILE A 1 284 ? 25.496 -7.274 -43.154 1.00 72.62 284 ILE A CA 1
ATOM 2354 C C . ILE A 1 284 ? 26.153 -7.806 -41.884 1.00 72.62 284 ILE A C 1
ATOM 2356 O O . ILE A 1 284 ? 27.159 -7.233 -41.471 1.00 72.62 284 ILE A O 1
ATOM 2360 N N . SER A 1 285 ? 25.631 -8.875 -41.283 1.00 72.69 285 SER A N 1
ATOM 2361 C CA . SER A 1 285 ? 26.257 -9.517 -40.123 1.00 72.69 285 SER A CA 1
ATOM 2362 C C . SER A 1 285 ? 27.664 -10.014 -40.458 1.00 72.69 285 SER A C 1
ATOM 2364 O O . SER A 1 285 ? 28.606 -9.655 -39.757 1.00 72.69 285 SER A O 1
ATOM 2366 N N . GLU A 1 286 ? 27.839 -10.706 -41.588 1.00 80.94 286 GLU A N 1
ATOM 2367 C CA . GLU A 1 286 ? 29.152 -11.150 -42.084 1.00 80.94 286 GLU A CA 1
ATOM 2368 C C . GLU A 1 286 ? 30.130 -9.976 -42.259 1.00 80.94 286 GLU A C 1
ATOM 2370 O O . GLU A 1 286 ? 31.269 -10.025 -41.792 1.00 80.94 286 GLU A O 1
ATOM 2375 N N . LEU A 1 287 ? 29.677 -8.875 -42.875 1.00 79.44 287 LEU A N 1
ATOM 2376 C CA . LEU A 1 287 ? 30.486 -7.664 -43.024 1.00 79.44 287 LEU A CA 1
ATOM 2377 C C . LEU A 1 287 ? 30.887 -7.084 -41.659 1.00 79.44 287 LEU A C 1
ATOM 2379 O O . LEU A 1 287 ? 32.010 -6.619 -41.484 1.00 79.44 287 LEU A O 1
ATOM 2383 N N . LEU A 1 288 ? 29.976 -7.063 -40.688 1.00 73.31 288 LEU A N 1
ATOM 2384 C CA . LEU A 1 288 ? 30.257 -6.525 -39.359 1.00 73.31 288 LEU A CA 1
ATOM 2385 C C . LEU A 1 288 ? 31.249 -7.389 -38.583 1.00 73.31 288 LEU A C 1
ATOM 2387 O O . LEU A 1 288 ? 32.105 -6.836 -37.891 1.00 73.31 288 LEU A O 1
ATOM 2391 N N . GLU A 1 289 ? 31.170 -8.711 -38.713 1.00 78.50 289 GLU A N 1
ATOM 2392 C CA . GLU A 1 289 ? 32.156 -9.637 -38.155 1.00 78.50 289 GLU A CA 1
ATOM 2393 C C . GLU A 1 289 ? 33.538 -9.416 -38.780 1.00 78.50 289 GLU A C 1
ATOM 2395 O O . GLU A 1 289 ? 34.519 -9.233 -38.051 1.00 78.50 289 GLU A O 1
ATOM 2400 N N . GLU A 1 290 ? 33.609 -9.310 -40.111 1.00 83.50 290 GLU A N 1
ATOM 2401 C CA . GLU A 1 290 ? 34.843 -8.997 -40.840 1.00 83.50 290 GLU A CA 1
ATOM 2402 C C . GLU A 1 290 ? 35.459 -7.676 -40.347 1.00 83.50 290 GLU A C 1
ATOM 2404 O O . GLU A 1 290 ? 36.647 -7.599 -40.012 1.00 83.50 290 GLU A O 1
ATOM 2409 N N . LYS A 1 291 ? 34.640 -6.624 -40.226 1.00 79.69 291 LYS A N 1
ATOM 2410 C CA . LYS A 1 291 ? 35.090 -5.312 -39.744 1.00 79.69 291 LYS A CA 1
ATOM 2411 C C . LYS A 1 291 ? 35.458 -5.311 -38.265 1.00 79.69 291 LYS A C 1
ATOM 2413 O O . LYS A 1 291 ? 36.381 -4.594 -37.873 1.00 79.69 291 LYS A O 1
ATOM 2418 N N . SER A 1 292 ? 34.806 -6.126 -37.441 1.00 76.50 292 SER A N 1
ATOM 2419 C CA . SER A 1 292 ? 35.194 -6.347 -36.044 1.00 76.50 292 SER A CA 1
ATOM 2420 C C . SER A 1 292 ? 36.598 -6.957 -35.947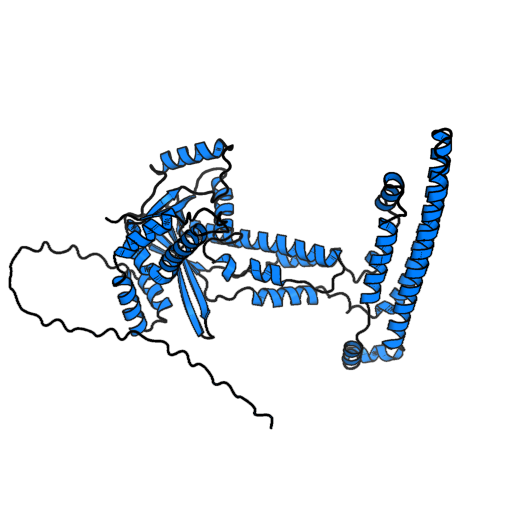 1.00 76.50 292 SER A C 1
ATOM 2422 O O . SER A 1 292 ? 37.431 -6.526 -35.137 1.00 76.50 292 SER A O 1
ATOM 2424 N N . GLU A 1 293 ? 36.911 -7.914 -36.823 1.00 80.06 293 GLU A N 1
ATOM 2425 C CA . GLU A 1 293 ? 38.242 -8.511 -36.913 1.00 80.06 293 GLU A CA 1
ATOM 2426 C C . GLU A 1 293 ? 39.289 -7.499 -37.420 1.00 80.06 293 GLU A C 1
ATOM 2428 O O . GLU A 1 293 ? 40.393 -7.415 -36.873 1.00 80.06 293 GLU A O 1
ATOM 2433 N N . GLU A 1 294 ? 38.938 -6.668 -38.408 1.00 78.81 294 GLU A N 1
ATOM 2434 C CA . GLU A 1 294 ? 39.790 -5.587 -38.930 1.00 78.81 294 GLU A CA 1
ATOM 2435 C C . GLU A 1 294 ? 40.125 -4.540 -37.849 1.00 78.81 294 GLU A C 1
ATOM 2437 O O . GLU A 1 294 ? 41.285 -4.134 -37.682 1.00 78.81 294 GLU A O 1
ATOM 2442 N N . VAL A 1 295 ? 39.130 -4.147 -37.050 1.00 74.69 295 VAL A N 1
ATOM 2443 C CA . VAL A 1 295 ? 39.303 -3.271 -35.882 1.00 74.69 295 VAL A CA 1
ATOM 2444 C C . VAL A 1 295 ? 40.208 -3.926 -34.845 1.00 74.69 295 VAL A C 1
ATOM 2446 O O . VAL A 1 295 ? 41.117 -3.276 -34.323 1.00 74.69 295 VAL A O 1
ATOM 2449 N N . THR A 1 296 ? 40.012 -5.218 -34.576 1.00 77.94 296 THR A N 1
ATOM 2450 C CA . THR A 1 296 ? 40.847 -5.976 -33.639 1.00 77.94 296 THR A CA 1
ATOM 2451 C C . THR A 1 296 ? 42.306 -5.960 -34.092 1.00 77.94 296 THR A C 1
ATOM 2453 O O . THR A 1 296 ? 43.164 -5.504 -33.336 1.00 77.94 296 THR A O 1
ATOM 2456 N N . LYS A 1 297 ? 42.596 -6.318 -35.349 1.00 80.62 297 LYS A N 1
ATOM 2457 C CA . LYS A 1 297 ? 43.951 -6.269 -35.937 1.00 80.62 297 LYS A CA 1
ATOM 2458 C C . LYS A 1 297 ? 44.561 -4.864 -35.881 1.00 80.62 297 LYS A C 1
ATOM 2460 O O . LYS A 1 297 ? 45.732 -4.694 -35.528 1.00 80.62 297 LYS A O 1
ATOM 2465 N N . THR A 1 298 ? 43.761 -3.837 -36.165 1.00 77.44 298 THR A N 1
ATOM 2466 C CA . THR A 1 298 ? 44.184 -2.431 -36.084 1.00 77.44 298 THR A CA 1
ATOM 2467 C C . THR A 1 298 ? 44.582 -2.047 -34.657 1.00 77.44 298 THR A C 1
ATOM 2469 O O . THR A 1 298 ? 45.637 -1.440 -34.449 1.00 77.44 298 THR A O 1
ATOM 2472 N N . LEU A 1 299 ? 43.800 -2.455 -33.657 1.00 74.12 299 LEU A N 1
ATOM 2473 C CA . LEU A 1 299 ? 44.097 -2.232 -32.240 1.00 74.12 299 LEU A CA 1
ATOM 2474 C C . LEU A 1 299 ? 45.306 -3.046 -31.762 1.00 74.12 299 LEU A C 1
ATOM 2476 O O . LEU A 1 299 ? 46.076 -2.574 -30.925 1.00 74.12 299 LEU A O 1
ATOM 2480 N N . GLU A 1 300 ? 45.531 -4.242 -32.303 1.00 76.94 300 GLU A N 1
ATOM 2481 C CA . GLU A 1 300 ? 46.712 -5.047 -31.987 1.00 76.94 300 GLU A CA 1
ATOM 2482 C C . GLU A 1 300 ? 48.018 -4.407 -32.455 1.00 76.94 300 GLU A C 1
ATOM 2484 O O . GLU A 1 300 ? 49.043 -4.566 -31.787 1.00 76.94 300 GLU A O 1
ATOM 2489 N N . SER A 1 301 ? 47.982 -3.585 -33.508 1.00 75.44 301 SER A N 1
ATOM 2490 C CA . SER A 1 301 ? 49.152 -2.808 -33.936 1.00 75.44 301 SER A CA 1
ATOM 2491 C C . SER A 1 301 ? 49.685 -1.873 -32.834 1.00 75.44 301 SER A C 1
ATOM 2493 O O . SER A 1 301 ? 50.893 -1.628 -32.773 1.00 75.44 301 SER A O 1
ATOM 2495 N N . LEU A 1 302 ? 48.835 -1.435 -31.892 1.00 72.50 302 LEU A N 1
ATOM 2496 C CA . LEU A 1 302 ? 49.233 -0.631 -30.727 1.00 72.50 302 LEU A CA 1
ATOM 2497 C C . LEU A 1 302 ? 50.022 -1.437 -29.685 1.00 72.50 302 LEU A C 1
ATOM 2499 O O . LEU A 1 302 ? 50.834 -0.864 -28.955 1.00 72.50 302 LEU A O 1
ATOM 2503 N N . LYS A 1 303 ? 49.854 -2.768 -29.629 1.00 71.06 303 LYS A N 1
ATOM 2504 C CA . LYS A 1 303 ? 50.600 -3.634 -28.694 1.00 71.06 303 LYS A CA 1
ATOM 2505 C C . LYS A 1 303 ? 52.108 -3.595 -28.972 1.00 71.06 303 LYS A C 1
ATOM 2507 O O . LYS A 1 303 ? 52.898 -3.723 -28.039 1.00 71.06 303 LYS A O 1
ATOM 2512 N N . SER A 1 304 ? 52.512 -3.371 -30.226 1.00 67.38 304 SER A N 1
ATOM 2513 C CA . SER A 1 304 ? 53.924 -3.296 -30.634 1.00 67.38 304 SER A CA 1
ATOM 2514 C C . SER A 1 304 ? 54.679 -2.106 -30.017 1.00 67.38 304 SER A C 1
ATOM 2516 O O . SER A 1 304 ? 55.869 -2.217 -29.724 1.00 67.38 304 SER A O 1
ATOM 2518 N N . LEU A 1 305 ? 53.982 -1.002 -29.717 1.00 64.94 305 LEU A N 1
ATOM 2519 C CA . LEU A 1 305 ? 54.558 0.192 -29.085 1.00 64.94 305 LEU A CA 1
ATOM 2520 C C . LEU A 1 305 ? 54.796 0.016 -27.581 1.00 64.94 305 LEU A C 1
ATOM 2522 O O . LEU A 1 305 ? 55.680 0.657 -27.020 1.00 64.94 305 LEU A O 1
ATOM 2526 N N . LYS A 1 306 ? 54.088 -0.918 -26.931 1.00 59.44 306 LYS A N 1
ATOM 2527 C CA . LYS A 1 306 ? 54.262 -1.240 -25.504 1.00 59.44 306 LYS A CA 1
ATOM 2528 C C . LYS A 1 306 ? 55.682 -1.723 -25.172 1.00 59.44 306 LYS A C 1
ATOM 2530 O O . LYS A 1 306 ? 56.131 -1.555 -24.043 1.00 59.44 306 LYS A O 1
ATOM 2535 N N . LYS A 1 307 ? 56.399 -2.301 -26.146 1.00 54.12 307 LYS A N 1
ATOM 2536 C CA . LYS A 1 307 ? 57.772 -2.812 -25.979 1.00 54.12 307 LYS A CA 1
ATOM 2537 C C . LYS A 1 307 ? 58.866 -1.730 -25.993 1.00 54.12 307 LYS A C 1
ATOM 2539 O O . LYS A 1 307 ? 59.995 -2.057 -25.653 1.00 54.12 307 LYS A O 1
ATOM 2544 N N . LYS A 1 308 ? 58.563 -0.473 -26.351 1.00 54.59 308 LYS A N 1
ATOM 2545 C CA . LYS A 1 308 ? 59.553 0.622 -26.488 1.00 54.59 308 LYS A CA 1
ATOM 2546 C C . LYS A 1 308 ? 59.620 1.596 -25.299 1.00 54.59 308 LYS A C 1
ATOM 2548 O O . LYS A 1 308 ? 60.241 2.642 -25.411 1.00 54.59 308 LYS A O 1
ATOM 2553 N N . LYS A 1 309 ? 59.013 1.268 -24.154 1.00 53.06 309 LYS A N 1
ATOM 2554 C CA . LYS A 1 309 ? 58.866 2.165 -22.986 1.00 53.06 309 LYS A CA 1
ATOM 2555 C C . LYS A 1 309 ? 60.178 2.504 -22.231 1.00 53.06 309 LYS A C 1
ATOM 2557 O O . LYS A 1 309 ? 60.106 2.973 -21.103 1.00 53.06 309 LYS A O 1
ATOM 2562 N N . ASN A 1 310 ? 61.348 2.242 -22.815 1.00 53.78 310 ASN A N 1
ATOM 2563 C CA . ASN A 1 310 ? 62.650 2.472 -22.178 1.00 53.78 310 ASN A CA 1
ATOM 2564 C C . ASN A 1 310 ? 63.423 3.679 -22.743 1.00 53.78 310 ASN A C 1
ATOM 2566 O O . ASN A 1 310 ? 64.504 3.951 -22.236 1.00 53.78 310 ASN A O 1
ATOM 2570 N N . ASP A 1 311 ? 62.873 4.414 -23.716 1.00 54.09 311 ASP A N 1
ATOM 2571 C CA . ASP A 1 311 ? 63.496 5.623 -24.273 1.00 54.09 311 ASP A CA 1
ATOM 2572 C C . ASP A 1 311 ? 62.631 6.875 -24.032 1.00 54.09 311 ASP A C 1
ATOM 2574 O O . ASP A 1 311 ? 61.409 6.778 -23.909 1.00 54.09 311 ASP A O 1
ATOM 2578 N N . ASP A 1 312 ? 63.312 8.022 -23.967 1.00 59.03 312 ASP A N 1
ATOM 2579 C CA . ASP A 1 312 ? 62.872 9.400 -23.685 1.00 59.03 312 ASP A CA 1
ATOM 2580 C C . ASP A 1 312 ? 61.348 9.684 -23.756 1.00 59.03 312 ASP A C 1
ATOM 2582 O O . ASP A 1 312 ? 60.689 9.543 -24.796 1.00 59.03 312 ASP A O 1
ATOM 2586 N N . ASP A 1 313 ? 60.787 10.131 -22.625 1.00 63.81 313 ASP A N 1
ATOM 2587 C CA . ASP A 1 313 ? 59.341 10.166 -22.325 1.00 63.81 313 ASP A CA 1
ATOM 2588 C C . ASP A 1 313 ? 58.547 11.065 -23.299 1.00 63.81 313 ASP A C 1
ATOM 2590 O O . ASP A 1 313 ? 57.389 10.794 -23.634 1.00 63.81 313 ASP A O 1
ATOM 2594 N N . ASN A 1 314 ? 59.188 12.104 -23.845 1.00 66.56 314 ASN A N 1
ATOM 2595 C CA . ASN A 1 314 ? 58.564 13.009 -24.815 1.00 66.56 314 ASN A CA 1
ATOM 2596 C C . ASN A 1 314 ? 58.472 12.407 -26.224 1.00 66.56 314 ASN A C 1
ATOM 2598 O O . ASN A 1 314 ? 57.409 12.463 -26.848 1.00 66.56 314 ASN A O 1
ATOM 2602 N N . THR A 1 315 ? 59.538 11.776 -26.719 1.00 68.19 315 THR A N 1
ATOM 2603 C CA . THR A 1 315 ? 59.559 11.169 -28.060 1.00 68.19 315 THR A CA 1
ATOM 2604 C C . THR A 1 315 ? 58.620 9.965 -28.136 1.00 68.19 315 THR A C 1
ATOM 2606 O O . THR A 1 315 ? 57.925 9.765 -29.137 1.00 68.19 315 THR A O 1
ATOM 2609 N N . PHE A 1 316 ? 58.523 9.191 -27.051 1.00 70.88 316 PHE A N 1
ATOM 2610 C CA . PHE A 1 316 ? 57.549 8.108 -26.938 1.00 70.88 316 PHE A CA 1
ATOM 2611 C C . PHE A 1 316 ? 56.104 8.626 -26.969 1.00 70.88 316 PHE A C 1
ATOM 2613 O O . PHE A 1 316 ? 55.266 8.079 -27.691 1.00 70.88 316 PHE A O 1
ATOM 2620 N N . LYS A 1 317 ? 55.803 9.699 -26.227 1.00 71.94 317 LYS A N 1
ATOM 2621 C CA . LYS A 1 317 ? 54.464 10.302 -26.162 1.00 71.94 317 LYS A CA 1
ATOM 2622 C C . LYS A 1 317 ? 54.010 10.857 -27.512 1.00 71.94 317 LYS A C 1
ATOM 2624 O O . LYS A 1 317 ? 52.856 10.653 -27.894 1.00 71.94 317 LYS A O 1
ATOM 2629 N N . GLU A 1 318 ? 54.905 11.499 -28.259 1.00 75.81 318 GLU A N 1
ATOM 2630 C CA . GLU A 1 318 ? 54.629 11.965 -29.623 1.00 75.81 318 GLU A CA 1
ATOM 2631 C C . GLU A 1 318 ? 54.371 10.802 -30.589 1.00 75.81 318 GLU A C 1
ATOM 2633 O O . GLU A 1 318 ? 53.364 10.802 -31.303 1.00 75.81 318 GLU A O 1
ATOM 2638 N N . ALA A 1 319 ? 55.219 9.767 -30.570 1.00 74.31 319 ALA A N 1
ATOM 2639 C CA . ALA A 1 319 ? 55.044 8.580 -31.406 1.00 74.31 319 ALA A CA 1
ATOM 2640 C C . ALA A 1 319 ? 53.746 7.818 -31.078 1.00 74.31 319 ALA A C 1
ATOM 2642 O O . ALA A 1 319 ? 53.051 7.341 -31.980 1.00 74.31 319 ALA A O 1
ATOM 2643 N N . PHE A 1 320 ? 53.388 7.737 -29.795 1.00 77.06 320 PHE A N 1
ATOM 2644 C CA . PHE A 1 320 ? 52.156 7.110 -29.328 1.00 77.06 320 PHE A CA 1
ATOM 2645 C C . PHE A 1 320 ? 50.913 7.900 -29.747 1.00 77.06 320 PHE A C 1
ATOM 2647 O O . PHE A 1 320 ? 49.974 7.313 -30.281 1.00 77.06 320 PHE A O 1
ATOM 2654 N N . ASN A 1 321 ? 50.919 9.228 -29.590 1.00 78.69 321 ASN A N 1
ATOM 2655 C CA . ASN A 1 321 ? 49.818 10.082 -30.041 1.00 78.69 321 ASN A CA 1
ATOM 2656 C C . ASN A 1 321 ? 49.630 10.005 -31.561 1.00 78.69 321 ASN A C 1
ATOM 2658 O O . ASN A 1 321 ? 48.506 9.842 -32.028 1.00 78.69 321 ASN A O 1
ATOM 2662 N N . LYS A 1 322 ? 50.724 10.026 -32.333 1.00 82.62 322 LYS A N 1
ATOM 2663 C CA . LYS A 1 322 ? 50.674 9.858 -33.792 1.00 82.62 322 LYS A CA 1
ATOM 2664 C C . LYS A 1 322 ? 50.055 8.515 -34.190 1.00 82.62 322 LYS A C 1
ATOM 2666 O O . LYS A 1 322 ? 49.267 8.459 -35.131 1.00 82.62 322 LYS A O 1
ATOM 2671 N N . LYS A 1 323 ? 50.371 7.436 -33.463 1.00 79.00 323 LYS A N 1
ATOM 2672 C CA . LYS A 1 323 ? 49.778 6.115 -33.713 1.00 79.00 323 LYS A CA 1
ATOM 2673 C C . LYS A 1 323 ? 48.309 6.037 -33.296 1.00 79.00 323 LYS A C 1
ATOM 2675 O O . LYS A 1 323 ? 47.538 5.372 -33.980 1.00 79.00 323 LYS A O 1
ATOM 2680 N N . ILE A 1 324 ? 47.911 6.711 -32.215 1.00 76.62 324 ILE A N 1
ATOM 2681 C CA . ILE A 1 324 ? 46.498 6.824 -31.824 1.00 76.62 324 ILE A CA 1
ATOM 2682 C C . ILE A 1 324 ? 45.696 7.514 -32.926 1.00 76.62 324 ILE A C 1
ATOM 2684 O O . ILE A 1 324 ? 44.655 6.987 -33.299 1.00 76.62 324 ILE A O 1
ATOM 2688 N N . GLU A 1 325 ? 46.183 8.622 -33.487 1.00 80.69 325 GLU A N 1
ATOM 2689 C CA . GLU A 1 325 ? 45.490 9.301 -34.592 1.00 80.69 325 GLU A CA 1
ATOM 2690 C C . GLU A 1 325 ? 45.412 8.424 -35.853 1.00 80.69 325 GLU A C 1
ATOM 2692 O O . GLU A 1 325 ? 44.378 8.385 -36.516 1.00 80.69 325 GLU A O 1
ATOM 2697 N N . GLU A 1 326 ? 46.456 7.641 -36.155 1.00 80.44 326 GLU A N 1
ATOM 2698 C CA . GLU A 1 326 ? 46.420 6.661 -37.252 1.00 80.44 326 GLU A CA 1
ATOM 2699 C C . GLU A 1 326 ? 45.355 5.575 -37.016 1.00 80.44 326 GLU A C 1
ATOM 2701 O O . GLU A 1 326 ? 44.601 5.225 -37.924 1.00 80.44 326 GLU A O 1
ATOM 2706 N N . VAL A 1 327 ? 45.278 5.037 -35.796 1.00 78.44 327 VAL A N 1
ATOM 2707 C CA . VAL A 1 327 ? 44.286 4.018 -35.421 1.00 78.44 327 VAL A CA 1
ATOM 2708 C C . VAL A 1 327 ? 42.876 4.592 -35.426 1.00 78.44 327 VAL A C 1
ATOM 2710 O O . VAL A 1 327 ? 41.968 3.958 -35.957 1.00 78.44 327 VAL A O 1
ATOM 2713 N N . LYS A 1 328 ? 42.698 5.801 -34.893 1.00 81.56 328 LYS A N 1
ATOM 2714 C CA . LYS A 1 328 ? 41.435 6.534 -34.923 1.00 81.56 328 LYS A CA 1
ATOM 2715 C C . LYS A 1 328 ? 40.956 6.730 -36.356 1.00 81.56 328 LYS A C 1
ATOM 2717 O O . LYS A 1 328 ? 39.837 6.343 -36.661 1.00 81.56 328 LYS A O 1
ATOM 2722 N N . SER A 1 329 ? 41.817 7.218 -37.248 1.00 82.38 329 SER A N 1
ATOM 2723 C CA . SER A 1 329 ? 41.476 7.417 -38.660 1.00 82.38 329 SER A CA 1
ATOM 2724 C C . SER A 1 329 ? 41.044 6.116 -39.352 1.00 82.38 329 SER A C 1
ATOM 2726 O O . SER A 1 329 ? 40.059 6.109 -40.092 1.00 82.38 329 SER A O 1
ATOM 2728 N N . LYS A 1 330 ? 41.721 4.992 -39.072 1.00 79.12 330 LYS A N 1
ATOM 2729 C CA . LYS A 1 330 ? 41.339 3.672 -39.608 1.00 79.12 330 LYS A CA 1
ATOM 2730 C C . LYS A 1 330 ? 39.991 3.195 -39.071 1.00 79.12 330 LYS A C 1
ATOM 2732 O O . LYS A 1 330 ? 39.151 2.753 -39.846 1.00 79.12 330 LYS A O 1
ATOM 2737 N N . ILE A 1 331 ? 39.756 3.329 -37.768 1.00 76.00 331 ILE A N 1
ATOM 2738 C CA . ILE A 1 331 ? 38.495 2.920 -37.133 1.00 76.00 331 ILE A CA 1
ATOM 2739 C C . ILE A 1 331 ? 37.334 3.811 -37.591 1.00 76.00 331 ILE A C 1
ATOM 2741 O O . ILE A 1 331 ? 36.261 3.303 -37.894 1.00 76.00 331 ILE A O 1
ATOM 2745 N N . GLU A 1 332 ? 37.546 5.120 -37.726 1.00 79.75 332 GLU A N 1
ATOM 2746 C CA . GLU A 1 332 ? 36.558 6.044 -38.294 1.00 79.75 332 GLU A CA 1
ATOM 2747 C C . GLU A 1 332 ? 36.227 5.702 -39.754 1.00 79.75 332 GLU A C 1
ATOM 2749 O O . GLU A 1 332 ? 35.066 5.799 -40.152 1.00 79.75 332 GLU A O 1
ATOM 2754 N N . SER A 1 333 ? 37.209 5.252 -40.544 1.00 79.44 333 SER A N 1
ATOM 2755 C CA . SER A 1 333 ? 36.974 4.760 -41.908 1.00 79.44 333 SER A CA 1
ATOM 2756 C C . SER A 1 333 ? 36.117 3.493 -41.919 1.00 79.44 333 SER A C 1
ATOM 2758 O O . SER A 1 333 ? 35.171 3.411 -42.700 1.00 79.44 333 SER A O 1
ATOM 2760 N N . ILE A 1 334 ? 36.399 2.539 -41.026 1.00 75.31 334 ILE A N 1
ATOM 2761 C CA . ILE A 1 334 ? 35.605 1.312 -40.867 1.00 75.31 334 ILE A CA 1
ATOM 2762 C C . ILE A 1 334 ? 34.171 1.656 -40.446 1.00 75.31 334 ILE A C 1
ATOM 2764 O O . ILE A 1 334 ? 33.213 1.188 -41.055 1.00 75.31 334 ILE A O 1
ATOM 2768 N N . TYR A 1 335 ? 34.001 2.546 -39.466 1.00 74.69 335 TYR A N 1
ATOM 2769 C CA . TYR A 1 335 ? 32.686 3.044 -39.065 1.00 74.69 335 TYR A CA 1
ATOM 2770 C C . TYR A 1 335 ? 31.949 3.723 -40.215 1.00 74.69 335 TYR A C 1
ATOM 2772 O O . TYR A 1 335 ? 30.756 3.497 -40.388 1.00 74.69 335 TYR A O 1
ATOM 2780 N N . LYS A 1 336 ? 32.635 4.530 -41.029 1.00 79.19 336 LY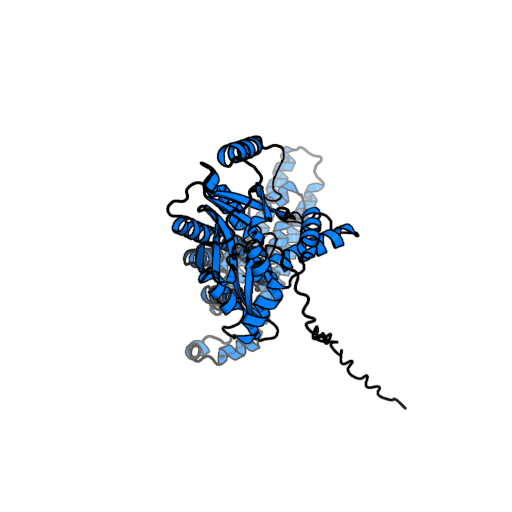S A N 1
ATOM 2781 C CA . LYS A 1 336 ? 32.036 5.170 -42.203 1.00 79.19 336 LYS A CA 1
ATOM 2782 C C . LYS A 1 336 ? 31.578 4.141 -43.236 1.00 79.19 336 LYS A C 1
ATOM 2784 O O . LYS A 1 336 ? 30.500 4.297 -43.798 1.00 79.19 336 LYS A O 1
ATOM 2789 N N . GLU A 1 337 ? 32.363 3.096 -43.474 1.00 75.50 337 GLU A N 1
ATOM 2790 C CA . GLU A 1 337 ? 32.002 2.016 -44.394 1.00 75.50 337 GLU A CA 1
ATOM 2791 C C . GLU A 1 337 ? 30.766 1.250 -43.908 1.00 75.50 337 GLU A C 1
ATOM 2793 O O . GLU A 1 337 ? 29.812 1.077 -44.671 1.00 75.50 337 GLU A O 1
ATOM 2798 N N . ILE A 1 338 ? 30.744 0.881 -42.624 1.00 69.81 338 ILE A N 1
ATOM 2799 C CA . ILE A 1 338 ? 29.585 0.245 -41.996 1.00 69.81 338 ILE A CA 1
ATOM 2800 C C . ILE A 1 338 ? 28.362 1.168 -42.090 1.00 69.81 338 ILE A C 1
ATOM 2802 O O . ILE A 1 338 ? 27.305 0.742 -42.548 1.00 69.81 338 ILE A O 1
ATOM 2806 N N . ASN A 1 339 ? 28.508 2.447 -41.735 1.00 69.44 339 ASN A N 1
ATOM 2807 C CA . ASN A 1 339 ? 27.421 3.423 -41.788 1.00 69.44 339 ASN A CA 1
ATOM 2808 C C . ASN A 1 339 ? 26.871 3.593 -43.211 1.00 69.44 339 ASN A C 1
ATOM 2810 O O . ASN A 1 339 ? 25.660 3.574 -43.381 1.00 69.44 339 ASN A O 1
ATOM 2814 N N . ASN A 1 340 ? 27.719 3.650 -44.243 1.00 74.25 340 ASN A N 1
ATOM 2815 C CA . ASN A 1 340 ? 27.274 3.714 -45.641 1.00 74.25 340 ASN A CA 1
ATOM 2816 C C . ASN A 1 340 ? 26.487 2.457 -46.061 1.00 74.25 340 ASN A C 1
ATOM 2818 O O . ASN A 1 340 ? 25.528 2.530 -46.830 1.00 74.25 340 ASN A O 1
ATOM 2822 N N . LYS A 1 341 ? 26.889 1.273 -45.583 1.00 70.19 341 LYS A N 1
ATOM 2823 C CA . LYS A 1 341 ? 26.184 0.011 -45.864 1.00 70.19 341 LYS A CA 1
ATOM 2824 C C . LYS A 1 341 ? 24.849 -0.069 -45.123 1.00 70.19 341 LYS A C 1
ATOM 2826 O O . LYS A 1 341 ? 23.863 -0.518 -45.706 1.00 70.19 341 LYS A O 1
ATOM 2831 N N . LEU A 1 342 ? 24.788 0.451 -43.900 1.00 66.69 342 LEU A N 1
ATOM 2832 C CA . LEU A 1 342 ? 23.544 0.630 -43.151 1.00 66.69 342 LEU A CA 1
ATOM 2833 C C . LEU A 1 342 ? 22.638 1.709 -43.767 1.00 66.69 342 LEU A C 1
ATOM 2835 O O . LEU A 1 342 ? 21.424 1.556 -43.750 1.00 66.69 342 LEU A O 1
ATOM 2839 N N . GLU A 1 343 ? 23.186 2.757 -44.383 1.00 64.31 343 GLU A N 1
ATOM 2840 C CA . GLU A 1 343 ? 22.421 3.738 -45.171 1.00 64.31 343 GLU A CA 1
ATOM 2841 C C . GLU A 1 343 ? 21.814 3.132 -46.445 1.00 64.31 343 GLU A C 1
ATOM 2843 O O . GLU A 1 343 ? 20.703 3.481 -46.849 1.00 64.31 343 GLU A O 1
ATOM 2848 N N . ASN A 1 344 ? 22.486 2.154 -47.051 1.00 63.22 344 ASN A N 1
ATOM 2849 C CA . ASN A 1 344 ? 21.893 1.366 -48.130 1.00 63.22 344 ASN A CA 1
ATOM 2850 C C . ASN A 1 344 ? 20.845 0.375 -47.604 1.00 63.22 344 ASN A C 1
ATOM 2852 O O . ASN A 1 344 ? 19.809 0.198 -48.231 1.00 63.22 344 ASN A O 1
ATOM 2856 N N . PHE A 1 345 ? 21.042 -0.218 -46.423 1.00 60.28 345 PHE A N 1
ATOM 2857 C CA . PHE A 1 345 ? 19.981 -0.984 -45.753 1.00 60.28 345 PHE A CA 1
ATOM 2858 C C . PHE A 1 345 ? 18.755 -0.111 -45.462 1.00 60.28 345 PHE A C 1
ATOM 2860 O O . PHE A 1 345 ? 17.626 -0.565 -45.608 1.00 60.28 345 PHE A O 1
ATOM 2867 N N . LEU A 1 346 ? 18.970 1.159 -45.118 1.00 54.59 346 LEU A N 1
ATOM 2868 C CA . LEU A 1 346 ? 17.929 2.143 -44.833 1.00 54.59 346 LEU A CA 1
ATOM 2869 C C . LEU A 1 346 ? 17.032 2.458 -46.026 1.00 54.59 346 LEU A C 1
ATOM 2871 O O . LEU A 1 346 ? 15.827 2.658 -45.864 1.00 54.59 346 LEU A O 1
ATOM 2875 N N . SER A 1 347 ? 17.595 2.505 -47.234 1.00 53.72 347 SER A N 1
ATOM 2876 C CA . SER A 1 347 ? 16.790 2.688 -48.442 1.00 53.72 347 SER A CA 1
ATOM 2877 C C . SER A 1 347 ? 15.905 1.465 -48.720 1.00 53.72 347 SER A C 1
ATOM 2879 O O . SER A 1 347 ? 14.782 1.644 -49.190 1.00 53.72 347 SER A O 1
ATOM 2881 N N . PHE A 1 348 ? 16.331 0.262 -48.306 1.00 49.00 348 PHE A N 1
ATOM 2882 C CA . PHE A 1 348 ? 15.496 -0.947 -48.267 1.00 49.00 348 PHE A CA 1
ATOM 2883 C C . PHE A 1 348 ? 14.520 -0.983 -47.073 1.00 49.00 348 PHE A C 1
ATOM 2885 O O . PHE A 1 348 ? 13.417 -1.515 -47.194 1.00 49.00 348 PHE A O 1
ATOM 2892 N N . SER A 1 349 ? 14.877 -0.394 -45.926 1.00 45.91 349 SER A N 1
ATOM 2893 C CA . SER A 1 349 ? 14.080 -0.410 -44.691 1.00 45.91 349 SER A CA 1
ATOM 2894 C C . SER A 1 349 ? 13.025 0.695 -44.601 1.00 45.91 349 SER A C 1
ATOM 2896 O O . SER A 1 349 ? 12.259 0.702 -43.641 1.00 45.91 349 SER A O 1
ATOM 2898 N N . LYS A 1 350 ? 12.899 1.587 -45.597 1.00 44.75 350 LYS A N 1
ATOM 2899 C CA . LYS A 1 350 ? 11.730 2.489 -45.746 1.00 44.75 350 LYS A CA 1
ATOM 2900 C C . LYS A 1 350 ? 10.387 1.742 -45.864 1.00 44.75 350 LYS A C 1
ATOM 2902 O O . LYS A 1 350 ? 9.330 2.358 -45.869 1.00 44.75 350 LYS A O 1
ATOM 2907 N N . LEU A 1 351 ? 10.432 0.413 -45.920 1.00 42.50 351 LEU A N 1
ATOM 2908 C CA . LEU A 1 351 ? 9.306 -0.515 -45.805 1.00 42.50 351 LEU A CA 1
ATOM 2909 C C . LEU A 1 351 ? 8.964 -0.955 -44.380 1.00 42.50 351 LEU A C 1
ATOM 2911 O O . LEU A 1 351 ? 8.019 -1.713 -44.186 1.00 42.50 351 LEU A O 1
ATOM 2915 N N . LYS A 1 352 ? 9.737 -0.517 -43.389 1.00 48.22 352 LYS A N 1
ATOM 2916 C CA . LYS A 1 352 ? 9.714 -1.031 -42.020 1.00 48.22 352 LYS A CA 1
ATOM 2917 C C . LYS A 1 352 ? 9.341 0.058 -41.007 1.00 48.22 352 LYS A C 1
ATOM 2919 O O . LYS A 1 352 ? 9.954 0.159 -39.951 1.00 48.22 352 LYS A O 1
ATOM 2924 N N . GLU A 1 353 ? 8.289 0.827 -41.294 1.00 42.31 353 GLU A N 1
ATOM 2925 C CA . GLU A 1 353 ? 7.603 1.627 -40.260 1.00 42.31 353 GLU A CA 1
ATOM 2926 C C . GLU A 1 353 ? 7.013 0.740 -39.133 1.00 42.31 353 GLU A C 1
ATOM 2928 O O . GLU A 1 353 ? 6.719 1.246 -38.059 1.00 42.31 353 GLU A O 1
ATOM 2933 N N . GLU A 1 354 ? 6.913 -0.587 -39.319 1.00 42.97 354 GLU A N 1
ATOM 2934 C CA . GLU A 1 354 ? 6.220 -1.513 -38.398 1.00 42.97 354 GLU A CA 1
ATOM 2935 C C . GLU A 1 354 ? 7.130 -2.438 -37.545 1.00 42.97 354 GLU A C 1
ATOM 2937 O O . GLU A 1 354 ? 6.633 -3.352 -36.891 1.00 42.97 354 GLU A O 1
ATOM 2942 N N . PHE A 1 355 ? 8.463 -2.275 -37.546 1.00 42.25 355 PHE A N 1
ATOM 2943 C CA . PHE A 1 355 ? 9.370 -3.112 -36.715 1.00 42.25 355 PHE A CA 1
ATOM 2944 C C . PHE A 1 355 ? 9.936 -2.413 -35.478 1.00 42.25 355 PHE A C 1
ATOM 2946 O O . PHE A 1 355 ? 10.563 -3.053 -34.634 1.00 42.25 355 PHE A O 1
ATOM 2953 N N . ILE A 1 356 ? 9.694 -1.116 -35.359 1.00 48.94 356 ILE A N 1
ATOM 2954 C CA . ILE A 1 356 ? 9.836 -0.375 -34.117 1.00 48.94 356 ILE A CA 1
ATOM 2955 C C . ILE A 1 356 ? 8.426 -0.263 -33.581 1.00 48.94 356 ILE A C 1
ATOM 2957 O O . ILE A 1 356 ? 7.562 0.190 -34.326 1.00 48.94 356 ILE A O 1
ATOM 2961 N N . PHE A 1 357 ? 8.180 -0.702 -32.344 1.00 50.62 357 PHE A N 1
ATOM 2962 C CA . PHE A 1 357 ? 6.870 -0.496 -31.739 1.00 50.62 357 PHE A CA 1
ATOM 2963 C C . PHE A 1 357 ? 6.466 0.960 -31.957 1.00 50.62 357 PHE A C 1
ATOM 2965 O O . PHE A 1 357 ? 7.166 1.880 -31.518 1.00 50.62 357 PHE A O 1
ATOM 2972 N N . THR A 1 358 ? 5.365 1.174 -32.668 1.00 57.66 358 THR A N 1
ATOM 2973 C CA . THR A 1 358 ? 4.844 2.524 -32.832 1.00 57.66 358 THR A CA 1
ATOM 2974 C C . THR A 1 358 ? 4.517 3.068 -31.443 1.00 57.66 358 THR A C 1
ATOM 2976 O O . THR A 1 358 ? 4.198 2.314 -30.517 1.00 57.66 358 THR A O 1
ATOM 2979 N N . LYS A 1 359 ? 4.584 4.392 -31.271 1.00 64.31 359 LYS A N 1
ATOM 2980 C CA . LYS A 1 359 ? 4.159 5.042 -30.020 1.00 64.31 359 LYS A CA 1
ATOM 2981 C C . LYS A 1 359 ? 2.806 4.502 -29.549 1.00 64.31 359 LYS A C 1
ATOM 2983 O O . LYS A 1 359 ? 2.622 4.249 -28.358 1.00 64.31 359 LYS A O 1
ATOM 2988 N N . ASP A 1 360 ? 1.898 4.289 -30.493 1.00 66.50 360 ASP A N 1
ATOM 2989 C CA . ASP A 1 360 ? 0.548 3.813 -30.233 1.00 66.50 360 ASP A CA 1
ATOM 2990 C C . ASP A 1 360 ? 0.527 2.353 -29.765 1.00 66.50 360 ASP A C 1
ATOM 2992 O O . ASP A 1 360 ? -0.230 2.028 -28.855 1.00 66.50 360 ASP A O 1
ATOM 2996 N N . GLU A 1 361 ? 1.394 1.485 -30.290 1.00 68.81 361 GLU A N 1
ATOM 2997 C CA . GLU A 1 361 ? 1.529 0.096 -29.830 1.00 68.81 361 GLU A CA 1
ATOM 2998 C C . GLU A 1 361 ? 2.145 -0.007 -28.436 1.00 68.81 361 GLU A C 1
ATOM 3000 O O . GLU A 1 361 ? 1.597 -0.729 -27.603 1.00 68.81 361 GLU A O 1
ATOM 3005 N N . ILE A 1 362 ? 3.223 0.740 -28.151 1.00 68.75 362 ILE A N 1
ATOM 3006 C CA . ILE A 1 362 ? 3.813 0.802 -26.800 1.00 68.75 362 ILE A CA 1
ATOM 3007 C C . ILE A 1 362 ? 2.753 1.302 -25.821 1.00 68.75 362 ILE A C 1
ATOM 3009 O O . ILE A 1 362 ? 2.459 0.653 -24.822 1.00 68.75 362 ILE A O 1
ATOM 3013 N N . THR A 1 363 ? 2.117 2.430 -26.139 1.00 70.50 363 THR A N 1
ATOM 3014 C CA . THR A 1 363 ? 1.082 3.031 -25.290 1.00 70.50 363 THR A CA 1
ATOM 3015 C C . THR A 1 363 ? -0.098 2.083 -25.082 1.00 70.50 363 THR A C 1
ATOM 3017 O O . THR A 1 363 ? -0.617 1.979 -23.970 1.00 70.50 363 THR A O 1
ATOM 3020 N N . LYS A 1 364 ? -0.523 1.359 -26.123 1.00 75.81 364 LYS A N 1
ATOM 3021 C CA . LYS A 1 364 ? -1.596 0.366 -26.028 1.00 75.81 364 LYS A CA 1
ATOM 3022 C C . LYS A 1 364 ? -1.192 -0.817 -25.154 1.00 75.81 364 LYS A C 1
ATOM 3024 O O . LYS A 1 364 ? -1.967 -1.194 -24.284 1.00 75.81 364 LYS A O 1
ATOM 3029 N N . GLN A 1 365 ? 0.008 -1.366 -25.334 1.00 74.69 365 GLN A N 1
ATOM 3030 C CA . GLN A 1 365 ? 0.513 -2.471 -24.518 1.00 74.69 365 GLN A CA 1
ATOM 3031 C C . GLN A 1 365 ? 0.580 -2.079 -23.036 1.00 74.69 365 GLN A C 1
ATOM 3033 O O . GLN A 1 365 ? 0.106 -2.831 -22.186 1.00 74.69 365 GLN A O 1
ATOM 3038 N N . ILE A 1 366 ? 1.071 -0.871 -22.744 1.00 72.62 366 ILE A N 1
ATOM 3039 C CA . ILE A 1 366 ? 1.083 -0.282 -21.399 1.00 72.62 366 ILE A CA 1
ATOM 3040 C C . ILE A 1 366 ? -0.340 -0.211 -20.833 1.00 72.62 366 ILE A C 1
ATOM 3042 O O . ILE A 1 366 ? -0.599 -0.697 -19.733 1.00 72.62 366 ILE A O 1
ATOM 3046 N N . LYS A 1 367 ? -1.284 0.354 -21.597 1.00 74.62 367 LYS A N 1
ATOM 3047 C CA . LYS A 1 367 ? -2.695 0.497 -21.201 1.00 74.62 367 LYS A CA 1
ATOM 3048 C C . LYS A 1 367 ? -3.361 -0.855 -20.929 1.00 74.62 367 LYS A C 1
ATOM 3050 O O . LYS A 1 367 ? -3.996 -1.019 -19.888 1.00 74.62 367 LYS A O 1
ATOM 3055 N N . ASP A 1 368 ? -3.167 -1.832 -21.808 1.00 77.88 368 ASP A N 1
ATOM 3056 C CA . ASP A 1 368 ? -3.734 -3.180 -21.683 1.00 77.88 368 ASP A CA 1
ATOM 3057 C C . ASP A 1 368 ? -3.149 -3.946 -20.485 1.00 77.88 368 ASP A C 1
ATOM 3059 O O . ASP A 1 368 ? -3.851 -4.724 -19.831 1.00 77.88 368 ASP A O 1
ATOM 3063 N N . ASN A 1 369 ? -1.868 -3.731 -20.178 1.00 75.44 369 ASN A N 1
ATOM 3064 C CA . ASN A 1 369 ? -1.196 -4.311 -19.018 1.00 75.44 369 ASN A CA 1
ATOM 3065 C C . ASN A 1 369 ? -1.655 -3.653 -17.711 1.00 75.44 369 ASN A C 1
ATOM 3067 O O . ASN A 1 369 ? -1.947 -4.345 -16.735 1.00 75.44 369 ASN A O 1
ATOM 3071 N N . LEU A 1 370 ? -1.817 -2.331 -17.710 1.00 71.00 370 LEU A N 1
ATOM 3072 C CA . LEU A 1 370 ? -2.306 -1.573 -16.560 1.00 71.00 370 LEU A CA 1
ATOM 3073 C C . LEU A 1 370 ? -3.764 -1.854 -16.223 1.00 71.00 370 LEU A C 1
ATOM 3075 O O . LEU A 1 370 ? -4.117 -1.940 -15.047 1.00 71.00 370 LEU A O 1
ATOM 3079 N N . ALA A 1 371 ? -4.598 -2.102 -17.231 1.00 72.69 371 ALA A N 1
ATOM 3080 C CA . ALA A 1 371 ? -5.975 -2.540 -17.022 1.00 72.69 371 ALA A CA 1
ATOM 3081 C C . ALA A 1 371 ? -6.068 -3.856 -16.220 1.00 72.69 371 ALA A C 1
ATOM 3083 O O . ALA A 1 371 ? -7.104 -4.141 -15.622 1.00 72.69 371 ALA A O 1
ATOM 3084 N N . LYS A 1 372 ? -4.987 -4.648 -16.179 1.00 76.12 372 LYS A N 1
ATOM 3085 C CA . LYS A 1 372 ? -4.903 -5.923 -15.449 1.00 76.12 372 LYS A CA 1
ATOM 3086 C C . LYS A 1 372 ? -4.245 -5.800 -14.072 1.00 76.12 372 LYS A C 1
ATOM 3088 O O . LYS A 1 372 ? -4.195 -6.795 -13.356 1.00 76.12 372 LYS A O 1
ATOM 3093 N N . ILE A 1 373 ? -3.747 -4.618 -13.693 1.00 78.44 373 ILE A N 1
ATOM 3094 C CA . ILE A 1 373 ? -3.081 -4.407 -12.400 1.00 78.44 373 ILE A CA 1
ATOM 3095 C C . ILE A 1 373 ? -4.061 -4.574 -11.241 1.00 78.44 373 ILE A C 1
ATOM 3097 O O . ILE A 1 373 ? -3.739 -5.222 -10.252 1.00 78.44 373 ILE A O 1
ATOM 3101 N N . ASN A 1 374 ? -5.254 -3.991 -11.333 1.00 82.56 374 ASN A N 1
ATOM 3102 C CA . ASN A 1 374 ? -6.194 -3.987 -10.217 1.00 82.56 374 ASN A CA 1
ATOM 3103 C C . ASN A 1 374 ? -7.064 -5.249 -10.224 1.00 82.56 374 ASN A C 1
ATOM 3105 O O . ASN A 1 374 ? -7.725 -5.571 -11.209 1.00 82.56 374 ASN A O 1
ATOM 3109 N N . SER A 1 375 ? -7.078 -5.955 -9.098 1.00 86.69 375 SER A N 1
ATOM 3110 C CA . SER A 1 375 ? -7.839 -7.192 -8.901 1.00 86.69 375 SER A CA 1
ATOM 3111 C C . SER A 1 375 ? -9.097 -6.994 -8.051 1.00 86.69 375 SER A C 1
ATOM 3113 O O . SER A 1 375 ? -10.012 -7.824 -8.072 1.00 86.69 375 SER A O 1
ATOM 3115 N N . TYR A 1 376 ? -9.147 -5.904 -7.287 1.00 92.06 376 TYR A N 1
ATOM 3116 C CA . TYR A 1 376 ? -10.240 -5.566 -6.393 1.00 92.06 376 TYR A CA 1
ATOM 3117 C C . TYR A 1 376 ? -11.189 -4.564 -7.048 1.00 92.06 376 TYR A C 1
ATOM 3119 O O . TYR A 1 376 ? -10.791 -3.665 -7.786 1.00 92.06 376 TYR A O 1
ATOM 3127 N N . LYS A 1 377 ? -12.473 -4.695 -6.722 1.00 92.56 377 LYS A N 1
ATOM 3128 C CA . LYS A 1 377 ? -13.562 -3.817 -7.165 1.00 92.56 377 LYS A CA 1
ATOM 3129 C C . LYS A 1 377 ? -14.147 -3.059 -5.978 1.00 92.56 377 LYS A C 1
ATOM 3131 O O . LYS A 1 377 ? -13.970 -3.472 -4.834 1.00 92.56 377 LYS A O 1
ATOM 3136 N N . ASN A 1 378 ? -14.896 -1.989 -6.251 1.00 92.56 378 ASN A N 1
ATOM 3137 C CA . ASN A 1 378 ? -15.631 -1.216 -5.238 1.00 92.56 378 ASN A CA 1
ATOM 3138 C C . ASN A 1 378 ? -14.745 -0.754 -4.060 1.00 92.56 378 ASN A C 1
ATOM 3140 O O . ASN A 1 378 ? -15.179 -0.799 -2.908 1.00 92.56 378 ASN A O 1
ATOM 3144 N N . LYS A 1 379 ? -13.490 -0.375 -4.343 1.00 93.88 379 LYS A N 1
ATOM 3145 C CA . LYS A 1 379 ? -12.489 -0.024 -3.330 1.00 93.88 379 LYS A CA 1
ATOM 3146 C C . LYS A 1 379 ? -12.807 1.308 -2.665 1.00 93.88 379 LYS A C 1
ATOM 3148 O O . LYS A 1 379 ? -12.955 2.326 -3.339 1.00 93.88 379 LYS A O 1
ATOM 3153 N N . LYS A 1 380 ? -12.859 1.302 -1.337 1.00 95.56 380 LYS A N 1
ATOM 3154 C CA . LYS A 1 380 ? -13.150 2.477 -0.522 1.00 95.56 380 LYS A CA 1
ATOM 3155 C C . LYS A 1 380 ? -12.326 2.494 0.759 1.00 95.56 380 LYS A C 1
ATOM 3157 O O . LYS A 1 380 ? -12.070 1.451 1.365 1.00 95.56 380 LYS A O 1
ATOM 3162 N N . GLY A 1 381 ? -11.933 3.697 1.163 1.00 95.62 381 GLY A N 1
ATOM 3163 C CA . GLY A 1 381 ? -11.352 3.995 2.462 1.00 95.62 381 GLY A CA 1
ATOM 3164 C C . GLY A 1 381 ? -12.464 4.443 3.399 1.00 95.62 381 GLY A C 1
ATOM 3165 O O . GLY A 1 381 ? -13.107 5.468 3.167 1.00 95.62 381 GLY A O 1
ATOM 3166 N N . ILE A 1 382 ? -12.711 3.665 4.448 1.00 97.38 382 ILE A N 1
ATOM 3167 C CA . ILE A 1 382 ? -13.668 4.011 5.497 1.00 97.38 382 ILE A CA 1
ATOM 3168 C C . ILE A 1 382 ? -12.891 4.565 6.679 1.00 97.38 382 ILE A C 1
ATOM 3170 O O . ILE A 1 382 ? -12.023 3.893 7.222 1.00 97.38 382 ILE A O 1
ATOM 3174 N N . TYR A 1 383 ? -13.217 5.772 7.110 1.00 97.75 383 TYR A N 1
ATOM 3175 C CA . TYR A 1 383 ? -12.616 6.403 8.272 1.00 97.75 383 TYR A CA 1
ATOM 3176 C C . TYR A 1 383 ? -13.585 6.393 9.445 1.00 97.75 383 TYR A C 1
ATOM 3178 O O . TYR A 1 383 ? -14.673 6.968 9.385 1.00 97.75 383 TYR A O 1
ATOM 3186 N N . LEU A 1 384 ? -13.152 5.733 10.513 1.00 97.88 384 LEU A N 1
ATOM 3187 C CA . LEU A 1 384 ? -13.806 5.675 11.808 1.00 97.88 384 LEU A CA 1
ATOM 3188 C C . LEU A 1 384 ? -13.275 6.828 12.659 1.00 97.88 384 LEU A C 1
ATOM 3190 O O . LEU A 1 384 ? -12.130 6.793 13.111 1.00 97.88 384 LEU A O 1
ATOM 3194 N N . VAL A 1 385 ? -14.095 7.858 12.850 1.00 97.69 385 VAL A N 1
ATOM 3195 C CA . VAL A 1 385 ? -13.766 9.037 13.652 1.00 97.69 385 VAL A CA 1
ATOM 3196 C C . VAL A 1 385 ? -14.297 8.845 15.069 1.00 97.69 385 VAL A C 1
ATOM 3198 O O . VAL A 1 385 ? -15.503 8.885 15.315 1.00 97.69 385 VAL A O 1
ATOM 3201 N N . TYR A 1 386 ? -13.375 8.663 15.999 1.00 96.88 386 TYR A N 1
ATOM 3202 C CA . TYR A 1 386 ? -13.582 8.552 17.434 1.00 96.88 386 TYR A CA 1
ATOM 3203 C C . TYR A 1 386 ? -13.146 9.831 18.142 1.00 96.88 386 TYR A C 1
ATOM 3205 O O . TYR A 1 386 ? -12.317 10.583 17.629 1.00 96.88 386 TYR A O 1
ATOM 3213 N N . ASP A 1 387 ? -13.683 10.066 19.342 1.00 95.56 387 ASP A N 1
ATOM 3214 C CA . ASP A 1 387 ? -13.264 11.152 20.241 1.00 95.56 387 ASP A CA 1
ATOM 3215 C C . ASP A 1 387 ? -13.061 12.515 19.525 1.00 95.56 387 ASP A C 1
ATOM 3217 O O . ASP A 1 387 ? -12.182 13.291 19.883 1.00 95.56 387 ASP A O 1
ATOM 3221 N N . GLN A 1 388 ? -13.875 12.800 18.498 1.00 93.88 388 GLN A N 1
ATOM 3222 C CA . GLN A 1 388 ? -13.842 13.976 17.607 1.00 93.88 388 GLN A CA 1
ATOM 3223 C C . GLN A 1 388 ? -12.666 14.086 16.615 1.00 93.88 388 GLN A C 1
ATOM 3225 O O . GLN A 1 388 ? -12.851 14.700 15.566 1.00 93.88 388 GLN A O 1
ATOM 3230 N N . ASN A 1 389 ? -11.479 13.544 16.900 1.00 95.94 389 ASN A N 1
ATOM 3231 C CA . ASN A 1 389 ? -10.288 13.733 16.050 1.00 95.94 389 ASN A CA 1
ATOM 3232 C C . ASN A 1 389 ? -9.358 12.513 15.935 1.00 95.94 389 ASN A C 1
ATOM 3234 O O . ASN A 1 389 ? -8.300 12.611 15.306 1.00 95.94 389 ASN A O 1
ATOM 3238 N N . LYS A 1 390 ? -9.728 11.387 16.548 1.00 97.50 390 LYS A N 1
ATOM 3239 C CA . LYS A 1 390 ? -8.989 10.125 16.500 1.00 97.50 390 LYS A CA 1
ATOM 3240 C C . LYS A 1 390 ? -9.544 9.273 15.380 1.00 97.50 390 LYS A C 1
ATOM 3242 O O . LYS A 1 390 ? -10.729 8.968 15.365 1.00 97.50 390 LYS A O 1
ATOM 3247 N N . VAL A 1 391 ? -8.703 8.893 14.440 1.00 97.94 391 VAL A N 1
ATOM 3248 C CA . VAL A 1 391 ? -9.148 8.313 13.184 1.00 97.94 391 VAL A CA 1
ATOM 3249 C C . VAL A 1 391 ? -8.454 6.982 12.944 1.00 97.94 391 VAL A C 1
ATOM 3251 O O . VAL A 1 391 ? -7.229 6.918 12.893 1.00 97.94 391 VAL A O 1
ATOM 3254 N N . ILE A 1 392 ? -9.250 5.932 12.762 1.00 97.50 392 ILE A N 1
ATOM 3255 C CA . ILE A 1 392 ? -8.794 4.616 12.297 1.00 97.50 392 ILE A CA 1
ATOM 3256 C C . ILE A 1 392 ? -9.392 4.373 10.923 1.00 97.50 392 ILE A C 1
ATOM 3258 O O . ILE A 1 392 ? -10.548 4.724 10.678 1.00 97.50 392 ILE A O 1
ATOM 3262 N N . ARG A 1 393 ? -8.626 3.759 10.025 1.00 96.19 393 ARG A N 1
ATOM 3263 C CA . ARG A 1 393 ? -9.111 3.430 8.690 1.00 96.19 393 ARG A CA 1
ATOM 3264 C C . ARG A 1 393 ? -9.490 1.954 8.565 1.00 96.19 393 ARG A C 1
ATOM 3266 O O . ARG A 1 393 ? -8.860 1.077 9.152 1.00 96.19 393 ARG A O 1
ATOM 3273 N N . LEU A 1 394 ? -10.498 1.683 7.747 1.00 96.62 394 LEU A N 1
ATOM 3274 C CA . LEU A 1 394 ? -10.790 0.377 7.181 1.00 96.62 394 LEU A CA 1
ATOM 3275 C C . LEU A 1 394 ? -10.681 0.445 5.658 1.00 96.62 394 LEU A C 1
ATOM 3277 O O . LEU A 1 394 ? -11.068 1.428 5.024 1.00 96.62 394 LEU A O 1
ATOM 3281 N N . TRP A 1 395 ? -10.237 -0.647 5.069 1.00 96.31 395 TRP A N 1
ATOM 3282 C CA . TRP A 1 395 ? -10.448 -0.953 3.671 1.00 96.31 395 TRP A CA 1
ATOM 3283 C C . TRP A 1 395 ? -11.810 -1.596 3.472 1.00 96.31 395 TRP A C 1
ATOM 3285 O O . TRP A 1 395 ? -12.205 -2.455 4.254 1.00 96.31 395 TRP A O 1
ATOM 3295 N N . LYS A 1 396 ? -12.500 -1.219 2.398 1.00 96.81 396 LYS A N 1
ATOM 3296 C CA . LYS A 1 396 ? -13.713 -1.873 1.906 1.00 96.81 396 LYS A CA 1
ATOM 3297 C C . LYS A 1 396 ? -13.533 -2.178 0.431 1.00 96.81 396 LYS A C 1
ATOM 3299 O O . LYS A 1 396 ? -13.263 -1.264 -0.338 1.00 96.81 396 LYS A O 1
ATOM 3304 N N . TYR A 1 397 ? -13.657 -3.439 0.038 1.00 96.56 397 TYR A N 1
ATOM 3305 C CA . TYR A 1 397 ? -13.483 -3.844 -1.356 1.00 96.56 397 TYR A CA 1
ATOM 3306 C C . TYR A 1 397 ? -14.124 -5.203 -1.643 1.00 96.56 397 TYR A C 1
ATOM 3308 O O . TYR A 1 397 ? -14.462 -5.965 -0.738 1.00 96.56 397 TYR A O 1
ATOM 3316 N N . THR A 1 398 ? -14.295 -5.513 -2.922 1.00 96.19 398 THR A N 1
ATOM 3317 C CA . THR A 1 398 ? -14.750 -6.815 -3.411 1.00 96.19 398 THR A CA 1
ATOM 3318 C C . THR A 1 398 ? -13.592 -7.488 -4.140 1.00 96.19 398 THR A C 1
ATOM 3320 O O . THR A 1 398 ? -13.004 -6.887 -5.037 1.00 96.19 398 THR A O 1
ATOM 3323 N N . LYS A 1 399 ? -13.276 -8.738 -3.801 1.00 94.56 399 LYS A N 1
ATOM 3324 C CA . LYS A 1 399 ? -12.259 -9.542 -4.498 1.00 94.56 399 LYS A CA 1
ATOM 3325 C C . LYS A 1 399 ? -12.852 -10.833 -5.047 1.00 94.56 399 LYS A C 1
ATOM 3327 O O . LYS A 1 399 ? -13.878 -11.300 -4.556 1.00 94.56 399 LYS A O 1
ATOM 3332 N N . LYS A 1 400 ? -12.186 -11.428 -6.036 1.00 92.81 400 LYS A N 1
ATOM 3333 C CA . LYS A 1 400 ? -12.493 -12.784 -6.501 1.00 92.81 400 LYS A CA 1
ATOM 3334 C C . LYS A 1 400 ? -11.808 -13.818 -5.607 1.00 92.81 400 LYS A C 1
ATOM 3336 O O . LYS A 1 400 ? -10.600 -13.753 -5.410 1.00 92.81 400 LYS A O 1
ATOM 3341 N N . GLU A 1 401 ? -12.572 -14.775 -5.097 1.00 89.94 401 GLU A N 1
ATOM 3342 C CA . GLU A 1 401 ? -12.090 -15.942 -4.349 1.00 89.94 401 GLU A CA 1
ATOM 3343 C C . GLU A 1 401 ? -12.841 -17.167 -4.892 1.00 89.94 401 GLU A C 1
ATOM 3345 O O . GLU A 1 401 ? -14.072 -17.169 -4.930 1.00 89.94 401 GLU A O 1
ATOM 3350 N N . ASP A 1 402 ? -12.114 -18.148 -5.437 1.00 89.69 402 ASP A N 1
ATOM 3351 C CA . ASP A 1 402 ? -12.674 -19.334 -6.112 1.00 89.69 402 ASP A CA 1
ATOM 3352 C C . ASP A 1 402 ? -13.738 -19.004 -7.183 1.00 89.69 402 ASP A C 1
ATOM 3354 O O . ASP A 1 402 ? -14.802 -19.618 -7.274 1.00 89.69 402 ASP A O 1
ATOM 3358 N N . GLY A 1 403 ? -13.477 -17.959 -7.978 1.00 89.25 403 GLY A N 1
ATOM 3359 C CA . GLY A 1 403 ? -14.376 -17.465 -9.031 1.00 89.25 403 GLY A CA 1
ATOM 3360 C C . GLY A 1 403 ? -15.581 -16.649 -8.533 1.00 89.25 403 GLY A C 1
ATOM 3361 O O . GLY A 1 403 ? -16.261 -15.997 -9.336 1.00 89.25 403 GLY A O 1
ATOM 3362 N N . LYS A 1 404 ? -15.827 -16.601 -7.220 1.00 92.00 404 LYS A N 1
ATOM 3363 C CA . LYS A 1 404 ? -16.949 -15.880 -6.605 1.00 92.00 404 LYS A CA 1
ATOM 3364 C C . LYS A 1 404 ? -16.513 -14.527 -6.058 1.00 92.00 404 LYS A C 1
ATOM 3366 O O . LYS A 1 404 ? -15.368 -14.344 -5.655 1.00 92.00 404 LYS A O 1
ATOM 3371 N N . ASP A 1 405 ? -17.437 -13.571 -6.063 1.00 94.38 405 ASP A N 1
ATOM 3372 C CA . ASP A 1 405 ? -17.204 -12.269 -5.442 1.00 94.38 405 ASP A CA 1
ATOM 3373 C C . ASP A 1 405 ? -17.306 -12.401 -3.922 1.00 94.38 405 ASP A C 1
ATOM 3375 O O . ASP A 1 405 ? -18.272 -12.952 -3.389 1.00 94.38 405 ASP A O 1
ATOM 3379 N N . LYS A 1 406 ? -16.297 -11.882 -3.228 1.00 94.88 406 LYS A N 1
ATOM 3380 C CA . LYS A 1 406 ? -16.237 -11.811 -1.774 1.00 94.88 406 LYS A CA 1
ATOM 3381 C C . LYS A 1 406 ? -16.036 -10.367 -1.354 1.00 94.88 406 LYS A C 1
ATOM 3383 O O . LYS A 1 406 ? -15.047 -9.735 -1.726 1.00 94.88 406 LYS A O 1
ATOM 3388 N N . ASN A 1 407 ? -16.974 -9.867 -0.563 1.00 96.56 407 ASN A N 1
ATOM 3389 C CA . ASN A 1 407 ? -16.903 -8.547 0.043 1.00 96.56 407 ASN A CA 1
ATOM 3390 C C . ASN A 1 407 ? -16.043 -8.605 1.303 1.00 96.56 407 ASN A C 1
ATOM 3392 O O . ASN A 1 407 ? -16.226 -9.475 2.155 1.00 96.56 407 ASN A O 1
ATOM 3396 N N . VAL A 1 408 ? -15.091 -7.687 1.393 1.00 95.81 408 VAL A N 1
ATOM 3397 C CA . VAL A 1 408 ? -14.036 -7.676 2.399 1.00 95.81 408 VAL A CA 1
ATOM 3398 C C . VAL A 1 408 ? -13.997 -6.311 3.079 1.00 95.81 408 VAL A C 1
ATOM 3400 O O . VAL A 1 408 ? -14.079 -5.273 2.418 1.00 95.81 408 VAL A O 1
ATOM 3403 N N . ILE A 1 409 ? -13.873 -6.336 4.405 1.00 96.81 409 ILE A N 1
ATOM 3404 C CA . ILE A 1 409 ? -13.576 -5.180 5.249 1.00 96.81 409 ILE A CA 1
ATOM 3405 C C . ILE A 1 409 ? -12.303 -5.505 6.029 1.00 96.81 409 ILE A C 1
ATOM 3407 O O . ILE A 1 409 ? -12.234 -6.574 6.625 1.00 96.81 409 ILE A O 1
ATOM 3411 N N . GLU A 1 410 ? -11.311 -4.615 6.040 1.00 94.94 410 GLU A N 1
ATOM 3412 C CA . GLU A 1 410 ? -10.054 -4.833 6.777 1.00 94.94 410 GLU A CA 1
ATOM 3413 C C . GLU A 1 410 ? -9.629 -3.576 7.525 1.00 94.94 410 GLU A C 1
ATOM 3415 O O . GLU A 1 410 ? -9.469 -2.520 6.924 1.00 94.94 410 GLU A O 1
ATOM 3420 N N . MET A 1 411 ? -9.422 -3.676 8.835 1.00 95.25 411 MET A N 1
ATOM 3421 C CA . MET A 1 411 ? -8.983 -2.560 9.668 1.00 95.25 411 MET A CA 1
ATOM 3422 C C . MET A 1 411 ? -7.469 -2.367 9.597 1.00 95.25 411 MET A C 1
ATOM 3424 O O . MET A 1 411 ? -6.700 -3.326 9.648 1.00 95.25 411 MET A O 1
ATOM 3428 N N . THR A 1 412 ? -7.024 -1.114 9.520 1.00 92.62 412 THR A N 1
ATOM 3429 C CA . THR A 1 412 ? -5.602 -0.778 9.641 1.00 92.62 412 THR A CA 1
ATOM 3430 C C . THR A 1 412 ? -5.209 -0.625 11.111 1.00 92.62 412 THR A C 1
ATOM 3432 O O . THR A 1 412 ? -6.012 -0.118 11.896 1.00 92.62 412 THR A O 1
ATOM 3435 N N . PRO A 1 413 ? -3.972 -0.976 11.498 1.00 93.00 413 PRO A N 1
ATOM 3436 C CA . PRO A 1 413 ? -3.505 -0.826 12.877 1.00 93.00 413 PRO A CA 1
ATOM 3437 C C . PRO A 1 413 ? -3.132 0.617 13.257 1.00 93.00 413 PRO A C 1
ATOM 3439 O O . PRO A 1 413 ? -2.775 0.876 14.407 1.00 93.00 413 PRO A O 1
ATOM 3442 N N . ASP A 1 414 ? -3.157 1.548 12.304 1.00 93.19 414 ASP A N 1
ATOM 3443 C CA . ASP A 1 414 ? -2.779 2.938 12.527 1.00 93.19 414 ASP A CA 1
ATOM 3444 C C . ASP A 1 414 ? -3.929 3.756 13.124 1.00 93.19 414 ASP A C 1
ATOM 3446 O O . ASP A 1 414 ? -5.079 3.682 12.682 1.00 93.19 414 ASP A O 1
ATOM 3450 N N . LEU A 1 415 ? -3.578 4.592 14.098 1.00 96.19 415 LEU A N 1
ATOM 3451 C CA . LEU A 1 415 ? -4.421 5.634 14.661 1.00 96.19 415 LEU A CA 1
ATOM 3452 C C . LEU A 1 415 ? -3.835 6.995 14.294 1.00 96.19 415 LEU A C 1
ATOM 3454 O O . LEU A 1 415 ? -2.730 7.344 14.711 1.00 96.19 415 LEU A O 1
ATOM 3458 N N . LEU A 1 416 ? -4.600 7.783 13.549 1.00 96.19 416 LEU A N 1
ATOM 3459 C CA . LEU A 1 416 ? -4.267 9.165 13.238 1.00 96.19 416 LEU A CA 1
ATOM 3460 C C . LEU A 1 416 ? -4.967 10.095 14.225 1.00 96.19 416 LEU A C 1
ATOM 3462 O O . LEU A 1 416 ? -6.166 9.966 14.455 1.00 96.19 416 LEU A O 1
ATOM 3466 N N . ILE A 1 417 ? -4.242 11.051 14.793 1.00 96.12 417 ILE A N 1
ATOM 3467 C CA . ILE A 1 417 ? -4.822 12.100 15.636 1.00 96.12 417 ILE A CA 1
ATOM 3468 C C . ILE A 1 417 ? -4.612 13.437 14.943 1.00 96.12 417 ILE A C 1
ATOM 3470 O O . ILE A 1 417 ? -3.478 13.869 14.738 1.00 96.12 417 ILE A O 1
ATOM 3474 N N . PHE A 1 418 ? -5.712 14.087 14.576 1.00 94.81 418 PHE A N 1
ATOM 3475 C CA . PHE A 1 418 ? -5.685 15.390 13.921 1.00 94.81 418 PHE A CA 1
ATOM 3476 C C . PHE A 1 418 ? -5.640 16.496 14.971 1.00 94.81 418 PHE A C 1
ATOM 3478 O O . PHE A 1 418 ? -6.503 16.566 15.847 1.00 94.81 418 PHE A O 1
ATOM 3485 N N . LYS A 1 419 ? -4.648 17.384 14.875 1.00 91.50 419 LYS A N 1
ATOM 3486 C CA . LYS A 1 419 ? -4.485 18.503 15.814 1.00 91.50 419 LYS A CA 1
ATOM 3487 C C . LYS A 1 419 ? -5.678 19.461 15.787 1.00 91.50 419 LYS A C 1
ATOM 3489 O O . LYS A 1 419 ? -6.110 19.942 16.830 1.00 91.50 419 LYS A O 1
ATOM 3494 N N . HIS A 1 420 ? -6.218 19.708 14.596 1.00 88.88 420 HIS A N 1
ATOM 3495 C CA . HIS A 1 420 ? -7.387 20.552 14.370 1.00 88.88 420 HIS A CA 1
ATOM 3496 C C . HIS A 1 420 ? -8.569 19.677 13.962 1.00 88.88 420 HIS A C 1
ATOM 3498 O O . HIS A 1 420 ? -8.498 18.960 12.962 1.00 88.88 420 HIS A O 1
ATOM 3504 N N . LYS A 1 421 ? -9.647 19.716 14.748 1.00 89.12 421 LYS A N 1
ATOM 3505 C CA . LYS A 1 421 ? -10.852 18.900 14.515 1.00 89.12 421 LYS A CA 1
ATOM 3506 C C . LYS A 1 421 ? -11.783 19.514 13.469 1.00 89.12 421 LYS A C 1
ATOM 3508 O O . LYS A 1 421 ? -12.642 18.834 12.911 1.00 89.12 421 LYS A O 1
ATOM 3513 N N . GLU A 1 422 ? -11.622 20.804 13.199 1.00 91.38 422 GLU A N 1
ATOM 3514 C CA . GLU A 1 422 ? -12.410 21.540 12.224 1.00 91.38 422 GLU A CA 1
ATOM 3515 C C . GLU A 1 422 ? -12.148 20.994 10.816 1.00 91.38 422 GLU A C 1
ATOM 3517 O O . GLU A 1 422 ? -11.012 20.718 10.433 1.00 91.38 422 GLU A O 1
ATOM 3522 N N . ASN A 1 423 ? -13.199 20.844 10.009 1.00 91.38 423 ASN A N 1
ATOM 3523 C CA . ASN A 1 423 ? -13.089 20.381 8.621 1.00 91.38 423 ASN A CA 1
ATOM 3524 C C . ASN A 1 423 ? -12.399 19.012 8.453 1.00 91.38 423 ASN A C 1
ATOM 3526 O O . ASN A 1 423 ? -11.828 18.746 7.395 1.00 91.38 423 ASN A O 1
ATOM 3530 N N . LEU A 1 424 ? -12.473 18.124 9.455 1.00 94.31 424 LEU A N 1
ATOM 3531 C CA . LEU A 1 424 ? -11.812 16.812 9.434 1.00 94.31 424 LEU A CA 1
ATOM 3532 C C . LEU A 1 424 ? -12.108 16.006 8.157 1.00 94.31 424 LEU A C 1
ATOM 3534 O O . LEU A 1 424 ? -11.203 15.421 7.573 1.00 94.31 424 LEU A O 1
ATOM 3538 N N . LYS A 1 425 ? -13.352 16.037 7.661 1.00 94.62 425 LYS A N 1
ATOM 3539 C CA . LYS A 1 425 ? -13.729 15.389 6.392 1.00 94.62 425 LYS A CA 1
ATOM 3540 C C . LYS A 1 425 ? -12.901 15.896 5.202 1.00 94.62 425 LYS A C 1
ATOM 3542 O O . LYS A 1 425 ? -12.475 15.094 4.378 1.00 94.62 425 LYS A O 1
ATOM 3547 N N . ASN A 1 426 ? -12.658 17.205 5.121 1.00 94.75 426 ASN A N 1
ATOM 3548 C CA . ASN A 1 426 ? -11.853 17.804 4.053 1.00 94.75 426 ASN A CA 1
ATOM 3549 C C . ASN A 1 426 ? -10.366 17.489 4.236 1.00 94.75 426 ASN A C 1
ATOM 3551 O O . ASN A 1 426 ? -9.676 17.238 3.253 1.00 94.75 426 ASN A O 1
ATOM 3555 N N . GLN A 1 427 ? -9.882 17.457 5.481 1.00 94.56 427 GLN A N 1
ATOM 3556 C CA . GLN A 1 427 ? -8.506 17.056 5.782 1.00 94.56 427 GLN A CA 1
ATOM 3557 C C . GLN A 1 427 ? -8.247 15.601 5.366 1.00 94.56 427 GLN A C 1
ATOM 3559 O O . GLN A 1 427 ? -7.252 15.328 4.704 1.00 94.56 427 GLN A O 1
ATOM 3564 N N . LEU A 1 428 ? -9.172 14.687 5.680 1.00 94.88 428 LEU A N 1
ATOM 3565 C CA . LEU A 1 428 ? -9.102 13.280 5.274 1.00 94.88 428 LEU A CA 1
ATOM 3566 C C . LEU A 1 428 ? -9.181 13.111 3.755 1.00 94.88 428 LEU A C 1
ATOM 3568 O O . LEU A 1 428 ? -8.388 12.367 3.188 1.00 94.88 428 LEU A O 1
ATOM 3572 N N . LYS A 1 429 ? -10.076 13.850 3.087 1.00 94.00 429 LYS A N 1
ATOM 3573 C CA . LYS A 1 429 ? -10.143 13.864 1.620 1.00 94.00 429 LYS A CA 1
ATOM 3574 C C . LYS A 1 429 ? -8.808 14.297 1.006 1.00 94.00 429 LYS A C 1
ATOM 3576 O O . LYS A 1 429 ? -8.282 13.616 0.136 1.00 94.00 429 LYS A O 1
ATOM 3581 N N . SER A 1 430 ? -8.243 15.400 1.500 1.00 93.38 430 SER A N 1
ATOM 3582 C CA . SER A 1 430 ? -6.953 15.910 1.031 1.00 93.38 430 SER A CA 1
ATOM 3583 C C . SER A 1 430 ? -5.806 14.933 1.307 1.00 93.38 430 SER A C 1
ATOM 3585 O O . SER A 1 430 ? -4.893 14.824 0.491 1.00 93.38 430 SER A O 1
ATOM 3587 N N . LEU A 1 431 ? -5.843 14.219 2.436 1.00 93.00 431 LEU A N 1
ATOM 3588 C CA . LEU A 1 431 ? -4.865 13.183 2.762 1.00 93.00 431 LEU A CA 1
ATOM 3589 C C . LEU A 1 431 ? -4.919 12.031 1.747 1.00 93.00 431 LEU A C 1
ATOM 3591 O O . LEU A 1 431 ? -3.876 11.659 1.220 1.00 93.00 431 LEU A O 1
ATOM 3595 N N . GLU A 1 432 ? -6.109 11.519 1.423 1.00 92.12 432 GLU A N 1
ATOM 3596 C CA . GLU A 1 432 ? -6.275 10.454 0.419 1.00 92.12 432 GLU A CA 1
ATOM 3597 C C . GLU A 1 432 ? -5.831 10.895 -0.982 1.00 92.12 432 GLU A C 1
ATOM 3599 O O . GLU A 1 432 ? -5.114 10.164 -1.659 1.00 92.12 432 GLU A O 1
ATOM 3604 N N . GLU A 1 433 ? -6.172 12.116 -1.403 1.00 91.50 433 GLU A N 1
ATOM 3605 C CA . GLU A 1 433 ? -5.719 12.674 -2.687 1.00 91.50 433 GLU A CA 1
ATOM 3606 C C . GLU A 1 433 ? -4.187 12.764 -2.765 1.00 91.50 433 GLU A C 1
ATOM 3608 O O . GLU A 1 433 ? -3.589 12.438 -3.792 1.00 91.50 433 GLU A O 1
ATOM 3613 N N . LYS A 1 434 ? -3.533 13.171 -1.670 1.00 92.31 434 LYS A N 1
ATOM 3614 C CA . LYS A 1 434 ? -2.066 13.234 -1.589 1.00 92.31 434 LYS A CA 1
ATOM 3615 C C . LYS A 1 434 ? -1.435 11.850 -1.626 1.00 92.31 434 LYS A C 1
ATOM 3617 O O . LYS A 1 434 ? -0.450 11.667 -2.330 1.00 92.31 434 LYS A O 1
ATOM 3622 N N . ILE A 1 435 ? -2.005 10.881 -0.912 1.00 91.19 435 ILE A N 1
ATOM 3623 C CA . ILE A 1 435 ? -1.521 9.496 -0.914 1.00 91.19 435 ILE A CA 1
ATOM 3624 C C . ILE A 1 435 ? -1.681 8.872 -2.305 1.00 91.19 435 ILE A C 1
ATOM 3626 O O . ILE A 1 435 ? -0.758 8.218 -2.786 1.00 91.19 435 ILE A O 1
ATOM 3630 N N . ALA A 1 436 ? -2.817 9.097 -2.969 1.00 88.31 436 ALA A N 1
ATOM 3631 C CA . ALA A 1 436 ? -3.049 8.631 -4.332 1.00 88.31 436 ALA A CA 1
ATOM 3632 C C . ALA A 1 436 ? -2.030 9.228 -5.312 1.00 88.31 436 ALA A C 1
ATOM 3634 O O . ALA A 1 436 ? -1.443 8.496 -6.106 1.00 88.31 436 ALA A O 1
ATOM 3635 N N . LYS A 1 437 ? -1.764 10.536 -5.204 1.00 88.31 437 LYS A N 1
ATOM 3636 C CA . LYS A 1 437 ? -0.762 11.221 -6.025 1.00 88.31 437 LYS A CA 1
ATOM 3637 C C . LYS A 1 437 ? 0.660 10.722 -5.760 1.00 88.31 437 LYS A C 1
ATOM 3639 O O . LYS A 1 437 ? 1.431 10.569 -6.697 1.00 88.31 437 LYS A O 1
ATOM 3644 N N . GLU A 1 438 ? 1.020 10.459 -4.505 1.00 89.19 438 GLU A N 1
ATOM 3645 C CA . GLU A 1 438 ? 2.342 9.912 -4.175 1.00 89.19 438 GLU A CA 1
ATOM 3646 C C . GLU A 1 438 ? 2.530 8.517 -4.772 1.00 89.19 438 GLU A C 1
ATOM 3648 O O . GLU A 1 438 ? 3.545 8.247 -5.407 1.00 89.19 438 GLU A O 1
ATOM 3653 N N . ARG A 1 439 ? 1.510 7.660 -4.643 1.00 86.69 439 ARG A N 1
ATOM 3654 C CA . ARG A 1 439 ? 1.493 6.332 -5.262 1.00 86.69 439 ARG A CA 1
ATOM 3655 C C . ARG A 1 439 ? 1.650 6.416 -6.782 1.00 86.69 439 ARG A C 1
ATOM 3657 O O . ARG A 1 439 ? 2.356 5.598 -7.363 1.00 86.69 439 ARG A O 1
ATOM 3664 N N . GLU A 1 440 ? 0.984 7.378 -7.418 1.00 84.94 440 GLU A N 1
ATOM 3665 C CA . GLU A 1 440 ? 1.123 7.629 -8.852 1.00 84.94 440 GLU A CA 1
ATOM 3666 C C . GLU A 1 440 ? 2.559 8.028 -9.211 1.00 84.94 440 GLU A C 1
ATOM 3668 O O . GLU A 1 440 ? 3.133 7.431 -10.115 1.00 84.94 440 GLU A O 1
ATOM 3673 N N . ASN A 1 441 ? 3.165 8.970 -8.481 1.00 86.06 441 ASN A N 1
ATOM 3674 C CA . ASN A 1 441 ? 4.532 9.425 -8.750 1.00 86.06 441 ASN A CA 1
ATOM 3675 C C . ASN A 1 441 ? 5.549 8.276 -8.686 1.00 86.06 441 ASN A C 1
ATOM 3677 O O . ASN A 1 441 ? 6.323 8.117 -9.625 1.00 86.06 441 ASN A O 1
ATOM 3681 N N . HIS A 1 442 ? 5.511 7.450 -7.632 1.00 85.94 442 HIS A N 1
ATOM 3682 C CA . HIS A 1 442 ? 6.401 6.283 -7.507 1.00 85.94 442 HIS A CA 1
ATOM 3683 C C . HIS A 1 442 ? 6.209 5.298 -8.660 1.00 85.94 442 HIS A C 1
ATOM 3685 O O . HIS A 1 442 ? 7.181 4.831 -9.246 1.00 85.94 442 HIS A O 1
ATOM 3691 N N . PHE A 1 443 ? 4.954 5.025 -9.034 1.00 83.50 443 PHE A N 1
ATOM 3692 C CA . PHE A 1 443 ? 4.664 4.180 -10.189 1.00 83.50 443 PHE A CA 1
ATOM 3693 C C . PHE A 1 443 ? 5.276 4.752 -11.471 1.00 83.50 443 PHE A C 1
ATOM 3695 O O . PHE A 1 443 ? 5.919 4.020 -12.218 1.00 83.50 443 PHE A O 1
ATOM 3702 N N . VAL A 1 444 ? 5.094 6.052 -11.726 1.00 81.56 444 VAL A N 1
ATOM 3703 C CA . VAL A 1 444 ? 5.650 6.721 -12.908 1.00 81.56 444 VAL A CA 1
ATOM 3704 C C . VAL A 1 444 ? 7.175 6.621 -12.914 1.00 81.56 444 VAL A C 1
ATOM 3706 O O . VAL A 1 444 ? 7.749 6.219 -13.922 1.00 81.56 444 VAL A O 1
ATOM 3709 N N . GLU A 1 445 ? 7.833 6.954 -11.806 1.00 84.75 445 GLU A N 1
ATOM 3710 C CA . GLU A 1 445 ? 9.294 6.939 -11.697 1.00 84.75 445 GLU A CA 1
ATOM 3711 C C . GLU A 1 445 ? 9.880 5.546 -11.975 1.00 84.75 445 GLU A C 1
ATOM 3713 O O . GLU A 1 445 ? 10.749 5.409 -12.846 1.00 84.75 445 GLU A O 1
ATOM 3718 N N . ASP A 1 446 ? 9.355 4.506 -11.322 1.00 83.31 446 ASP A N 1
ATOM 3719 C CA . ASP A 1 446 ? 9.809 3.124 -11.508 1.00 83.31 446 ASP A CA 1
ATOM 3720 C C . ASP A 1 446 ? 9.549 2.625 -12.933 1.00 83.31 446 ASP A C 1
ATOM 3722 O O . ASP A 1 446 ? 10.418 2.012 -13.566 1.00 83.31 446 ASP A O 1
ATOM 3726 N N . TYR A 1 447 ? 8.366 2.929 -13.471 1.00 80.81 447 TYR A N 1
ATOM 3727 C CA . TYR A 1 447 ? 7.977 2.513 -14.813 1.00 80.81 447 TYR A CA 1
ATOM 3728 C C . TYR A 1 447 ? 8.873 3.135 -15.888 1.00 80.81 447 TYR A C 1
ATOM 3730 O O . TYR A 1 447 ? 9.393 2.442 -16.767 1.00 80.81 447 TYR A O 1
ATOM 3738 N N . LEU A 1 448 ? 9.110 4.448 -15.803 1.00 79.31 448 LEU A N 1
ATOM 3739 C CA . LEU A 1 448 ? 10.004 5.153 -16.720 1.00 79.31 448 LEU A CA 1
ATOM 3740 C C . LEU A 1 448 ? 11.450 4.666 -16.573 1.00 79.31 448 LEU A C 1
ATOM 3742 O O . LEU A 1 448 ? 12.182 4.619 -17.565 1.00 79.31 448 LEU A O 1
ATOM 3746 N N . GLY A 1 449 ? 11.874 4.279 -15.367 1.00 80.62 449 GLY A N 1
ATOM 3747 C CA . GLY A 1 449 ? 13.164 3.632 -15.131 1.00 80.62 449 GLY A CA 1
ATOM 3748 C C . GLY A 1 449 ? 13.321 2.339 -15.936 1.00 80.62 449 GLY A C 1
ATOM 3749 O O . GLY A 1 449 ? 14.314 2.173 -16.650 1.00 80.62 449 GLY A O 1
ATOM 3750 N N . ILE A 1 450 ? 12.317 1.459 -15.887 1.00 76.38 450 ILE A N 1
ATOM 3751 C CA . ILE A 1 450 ? 12.306 0.199 -16.645 1.00 76.38 450 ILE A CA 1
ATOM 3752 C C . ILE A 1 450 ? 12.268 0.456 -18.147 1.00 76.38 450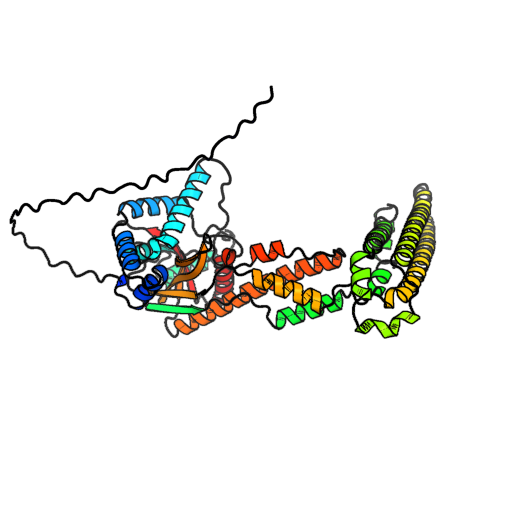 ILE A C 1
ATOM 3754 O O . ILE A 1 450 ? 13.100 -0.093 -18.870 1.00 76.38 450 ILE A O 1
ATOM 3758 N N . LEU A 1 451 ? 11.374 1.326 -18.625 1.00 74.31 451 LEU A N 1
ATOM 3759 C CA . LEU A 1 451 ? 11.302 1.657 -20.050 1.00 74.31 451 LEU A CA 1
ATOM 3760 C C . LEU A 1 451 ? 12.627 2.200 -20.584 1.00 74.31 451 LEU A C 1
ATOM 3762 O O . LEU A 1 451 ? 13.087 1.781 -21.643 1.00 74.31 451 LEU A O 1
ATOM 3766 N N . ASN A 1 452 ? 13.283 3.092 -19.839 1.00 75.12 452 ASN A N 1
ATOM 3767 C CA . ASN A 1 452 ? 14.599 3.594 -20.223 1.00 75.12 452 ASN A CA 1
ATOM 3768 C C . ASN A 1 452 ? 15.643 2.476 -20.335 1.00 75.12 452 ASN A C 1
ATOM 3770 O O . ASN A 1 452 ? 16.520 2.561 -21.192 1.00 75.12 452 ASN A O 1
ATOM 3774 N N . ASN A 1 453 ? 15.577 1.441 -19.495 1.00 70.25 453 ASN A N 1
ATOM 3775 C CA . ASN A 1 453 ? 16.482 0.295 -19.588 1.00 70.25 453 ASN A CA 1
ATOM 3776 C C . ASN A 1 453 ? 16.149 -0.600 -20.789 1.00 70.25 453 ASN A C 1
ATOM 3778 O O . ASN A 1 453 ? 17.059 -0.938 -21.541 1.00 70.25 453 ASN A O 1
ATOM 3782 N N . VAL A 1 454 ? 14.866 -0.881 -21.045 1.00 66.50 454 VAL A N 1
ATOM 3783 C CA . VAL A 1 454 ? 14.412 -1.608 -22.248 1.00 66.50 454 VAL A CA 1
ATOM 3784 C C . VAL A 1 454 ? 14.912 -0.915 -23.517 1.00 66.50 454 VAL A C 1
ATOM 3786 O O . VAL A 1 454 ? 15.468 -1.558 -24.409 1.00 66.50 454 VAL A O 1
ATOM 3789 N N . PHE A 1 455 ? 14.789 0.413 -23.563 1.00 64.50 455 PHE A N 1
ATOM 3790 C CA . PHE A 1 455 ? 15.286 1.227 -24.665 1.00 64.50 455 PHE A CA 1
ATOM 3791 C C . PHE A 1 455 ? 16.820 1.214 -24.771 1.00 64.50 455 PHE A C 1
ATOM 3793 O O . PHE A 1 455 ? 17.357 1.120 -25.872 1.00 64.50 455 PHE A O 1
ATOM 3800 N N . LYS A 1 456 ? 17.561 1.242 -23.658 1.00 64.44 456 LYS A N 1
ATOM 3801 C CA . LYS A 1 456 ? 19.033 1.122 -23.689 1.00 64.44 456 LYS A CA 1
ATOM 3802 C C . LYS A 1 456 ? 19.519 -0.240 -24.187 1.00 64.44 456 LYS A C 1
ATOM 3804 O O . LYS A 1 456 ? 20.591 -0.309 -24.785 1.00 64.44 456 LYS A O 1
ATOM 3809 N N . GLU A 1 457 ? 18.778 -1.305 -23.905 1.00 56.38 457 GLU A N 1
ATOM 3810 C CA . GLU A 1 457 ? 19.170 -2.680 -24.230 1.00 56.38 457 GLU A CA 1
ATOM 3811 C C . GLU A 1 457 ? 18.698 -3.142 -25.618 1.00 56.38 457 GLU A C 1
ATOM 3813 O O . GLU A 1 457 ? 19.065 -4.238 -26.043 1.00 56.38 457 GLU A O 1
ATOM 3818 N N . ILE A 1 45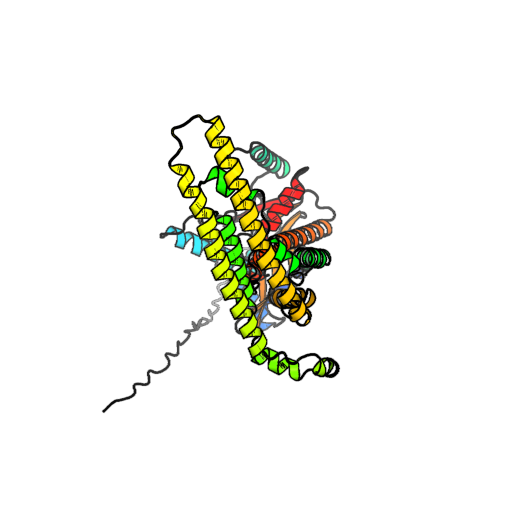8 ? 17.913 -2.323 -26.339 1.00 52.56 458 ILE A N 1
ATOM 3819 C CA . ILE A 1 458 ? 17.260 -2.705 -27.609 1.00 52.56 458 ILE A CA 1
ATOM 3820 C C . ILE A 1 458 ? 16.565 -4.071 -27.422 1.00 52.56 458 ILE A C 1
ATOM 3822 O O . ILE A 1 458 ? 16.739 -5.034 -28.179 1.00 52.56 458 ILE A O 1
ATOM 3826 N N . SER A 1 459 ? 15.851 -4.198 -26.300 1.00 50.16 459 SER A N 1
ATOM 3827 C CA . SER A 1 459 ? 15.078 -5.390 -25.971 1.00 50.16 459 SER A CA 1
ATOM 3828 C C . SER A 1 459 ? 13.669 -5.240 -26.532 1.00 50.16 459 SER A C 1
ATOM 3830 O O . SER A 1 459 ? 12.985 -4.254 -26.272 1.00 50.16 459 SER A O 1
ATOM 3832 N N . ASN A 1 460 ? 13.204 -6.251 -27.267 1.00 51.06 460 ASN A N 1
ATOM 3833 C CA . ASN A 1 460 ? 11.871 -6.262 -27.882 1.00 51.06 460 ASN A CA 1
ATOM 3834 C C . ASN A 1 460 ? 10.753 -6.659 -26.898 1.00 51.06 460 ASN A C 1
ATOM 3836 O O . ASN A 1 460 ? 9.641 -6.973 -27.323 1.00 51.06 460 ASN A O 1
ATOM 3840 N N . LYS A 1 461 ? 11.035 -6.722 -25.591 1.00 58.81 461 LYS A N 1
ATOM 3841 C CA . LYS A 1 461 ? 10.060 -7.129 -24.574 1.00 58.81 461 LYS A CA 1
ATOM 3842 C C . LYS A 1 461 ? 10.108 -6.189 -23.379 1.00 58.81 461 LYS A C 1
ATOM 3844 O O . LYS A 1 461 ? 11.108 -6.131 -22.671 1.00 58.81 461 LYS A O 1
ATOM 3849 N N . ILE A 1 462 ? 8.990 -5.508 -23.147 1.00 64.69 462 ILE A N 1
ATOM 3850 C CA . ILE A 1 462 ? 8.730 -4.810 -21.893 1.00 64.69 462 ILE A CA 1
ATOM 3851 C C . ILE A 1 462 ? 8.249 -5.863 -20.888 1.00 64.69 462 ILE A C 1
ATOM 3853 O O . ILE A 1 462 ? 7.149 -6.405 -21.028 1.00 64.69 462 ILE A O 1
ATOM 3857 N N . ASP A 1 463 ? 9.088 -6.204 -19.910 1.00 68.56 463 ASP A N 1
ATOM 3858 C CA . ASP A 1 463 ? 8.683 -7.066 -18.798 1.00 68.56 463 ASP A CA 1
ATOM 3859 C C . ASP A 1 463 ? 7.976 -6.242 -17.712 1.00 68.56 463 ASP A C 1
ATOM 3861 O O . ASP A 1 463 ? 8.526 -5.922 -16.657 1.00 68.56 463 ASP A O 1
ATOM 3865 N N . ASP A 1 464 ? 6.722 -5.884 -17.989 1.00 70.69 464 ASP A N 1
ATOM 3866 C CA . ASP A 1 464 ? 5.874 -5.132 -17.059 1.00 70.69 464 ASP A CA 1
ATOM 3867 C C . ASP A 1 464 ? 5.455 -5.946 -15.830 1.00 70.69 464 ASP A C 1
ATOM 3869 O O . ASP A 1 464 ? 4.845 -5.395 -14.912 1.00 70.69 464 ASP A O 1
ATOM 3873 N N . GLN A 1 465 ? 5.740 -7.255 -15.778 1.00 74.06 465 GLN A N 1
ATOM 3874 C CA . GLN A 1 465 ? 5.248 -8.111 -14.696 1.00 74.06 465 GLN A CA 1
ATOM 3875 C C . GLN A 1 465 ? 5.757 -7.653 -13.330 1.00 74.06 465 GLN A C 1
ATOM 3877 O O . GLN A 1 465 ? 5.018 -7.737 -12.349 1.00 74.06 465 GLN A O 1
ATOM 3882 N N . ILE A 1 466 ? 6.984 -7.129 -13.270 1.00 70.00 466 ILE A N 1
ATOM 3883 C CA . ILE A 1 466 ? 7.576 -6.593 -12.039 1.00 70.00 466 ILE A CA 1
ATOM 3884 C C . ILE A 1 466 ? 6.759 -5.398 -11.530 1.00 70.00 466 ILE A C 1
ATOM 3886 O O . ILE A 1 466 ? 6.359 -5.374 -10.367 1.00 70.00 466 ILE A O 1
ATOM 3890 N N . ILE A 1 467 ? 6.432 -4.449 -12.410 1.00 71.44 467 ILE A N 1
ATOM 3891 C CA . ILE A 1 467 ? 5.615 -3.277 -12.067 1.00 71.44 467 ILE A CA 1
ATOM 3892 C C . ILE A 1 467 ? 4.199 -3.705 -11.687 1.00 71.44 467 ILE A C 1
ATOM 3894 O O . ILE A 1 467 ? 3.691 -3.303 -10.641 1.00 71.44 467 ILE A O 1
ATOM 3898 N N . ILE A 1 468 ? 3.570 -4.562 -12.493 1.00 74.62 468 ILE A N 1
ATOM 3899 C CA . ILE A 1 468 ? 2.214 -5.064 -12.239 1.00 74.62 468 ILE A CA 1
ATOM 3900 C C . ILE A 1 468 ? 2.130 -5.729 -10.865 1.00 74.62 468 ILE A C 1
ATOM 3902 O O . ILE A 1 468 ? 1.163 -5.527 -10.126 1.00 74.62 468 ILE A O 1
ATOM 3906 N N . LYS A 1 469 ? 3.148 -6.508 -10.495 1.00 76.50 469 LYS A N 1
ATOM 3907 C CA . LYS A 1 469 ? 3.211 -7.198 -9.206 1.00 76.50 469 LYS A CA 1
ATOM 3908 C C . LYS A 1 469 ? 3.367 -6.231 -8.030 1.00 76.50 469 LYS A C 1
ATOM 3910 O O . LYS A 1 469 ? 2.775 -6.481 -6.981 1.00 76.50 469 LYS A O 1
ATOM 3915 N N . ASN A 1 470 ? 4.113 -5.144 -8.207 1.00 76.81 470 ASN A N 1
ATOM 3916 C CA . ASN A 1 470 ? 4.445 -4.222 -7.122 1.00 76.81 470 ASN A CA 1
ATOM 3917 C C . ASN A 1 470 ? 3.414 -3.096 -6.946 1.00 76.81 470 ASN A C 1
ATOM 3919 O O . ASN A 1 470 ? 3.203 -2.633 -5.832 1.00 76.81 470 ASN A O 1
ATOM 3923 N N . PHE A 1 471 ? 2.707 -2.684 -7.999 1.00 79.38 471 PHE A N 1
ATOM 3924 C CA . PHE A 1 471 ? 1.816 -1.517 -7.938 1.00 79.38 471 PHE A CA 1
ATOM 3925 C C . PHE A 1 471 ? 0.317 -1.842 -7.966 1.00 79.38 471 PHE A C 1
ATOM 3927 O O . PHE A 1 471 ? -0.521 -0.932 -7.977 1.00 79.38 471 PHE A O 1
ATOM 3934 N N . ASN A 1 472 ? -0.047 -3.126 -7.911 1.00 86.06 472 ASN A N 1
ATOM 3935 C CA . ASN A 1 472 ? -1.443 -3.550 -7.807 1.00 86.06 472 ASN A CA 1
ATOM 3936 C C . ASN A 1 472 ? -2.109 -3.208 -6.474 1.00 86.06 472 ASN A C 1
ATOM 3938 O O . ASN A 1 472 ? -1.471 -2.894 -5.470 1.00 86.06 472 ASN A O 1
ATOM 3942 N N . ASP A 1 473 ? -3.441 -3.249 -6.487 1.00 87.75 473 ASP A N 1
ATOM 3943 C CA . ASP A 1 473 ? -4.255 -2.990 -5.304 1.00 87.75 473 ASP A CA 1
ATOM 3944 C C . ASP A 1 473 ? -4.069 -4.021 -4.191 1.00 87.75 473 ASP A C 1
ATOM 3946 O O . ASP A 1 473 ? -4.147 -3.646 -3.023 1.00 87.75 473 ASP A O 1
ATOM 3950 N N . GLN A 1 474 ? -3.759 -5.277 -4.521 1.00 88.81 474 GLN A N 1
ATOM 3951 C CA . GLN A 1 474 ? -3.432 -6.287 -3.514 1.00 88.81 474 GLN A CA 1
ATOM 3952 C C . GLN A 1 474 ? -2.194 -5.892 -2.721 1.00 88.81 474 GLN A C 1
ATOM 3954 O O . GLN A 1 474 ? -2.216 -5.979 -1.497 1.00 88.81 474 GLN A O 1
ATOM 3959 N N . ASN A 1 475 ? -1.143 -5.431 -3.403 1.00 87.62 475 ASN A N 1
ATOM 3960 C CA . ASN A 1 475 ? 0.080 -4.978 -2.767 1.00 87.62 475 ASN A CA 1
ATOM 3961 C C . ASN A 1 475 ? -0.156 -3.658 -2.032 1.00 87.62 475 ASN A C 1
ATOM 3963 O O . ASN A 1 475 ? 0.132 -3.559 -0.848 1.00 87.62 475 ASN A O 1
ATOM 3967 N N . TYR A 1 476 ? -0.771 -2.666 -2.678 1.00 88.31 476 TYR A N 1
ATOM 3968 C CA . TYR A 1 476 ? -1.030 -1.367 -2.051 1.00 88.31 476 TYR A CA 1
ATOM 3969 C C . TYR A 1 476 ? -1.851 -1.475 -0.754 1.00 88.31 476 TYR A C 1
ATOM 3971 O O . TYR A 1 476 ? -1.567 -0.773 0.220 1.00 88.31 476 TYR A O 1
ATOM 3979 N N . MET A 1 477 ? -2.858 -2.353 -0.734 1.00 89.69 477 MET A N 1
ATOM 3980 C CA . MET A 1 477 ? -3.760 -2.544 0.407 1.00 89.69 477 MET A CA 1
AT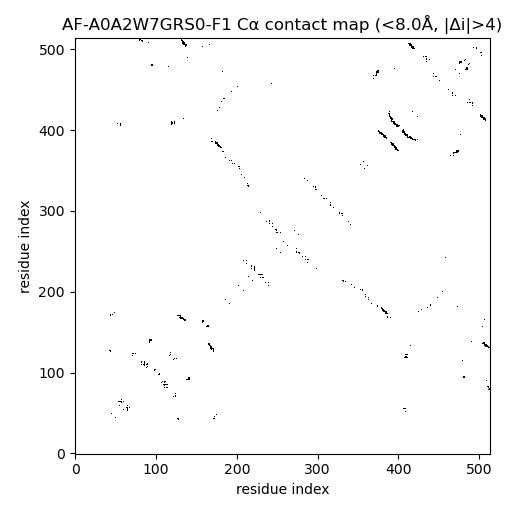OM 3981 C C . MET A 1 477 ? -3.314 -3.662 1.355 1.00 89.69 477 MET A C 1
ATOM 3983 O O . MET A 1 477 ? -3.997 -3.906 2.352 1.00 89.69 477 MET A O 1
ATOM 3987 N N . ALA A 1 478 ? -2.205 -4.349 1.070 1.00 85.50 478 ALA A N 1
ATOM 3988 C CA . ALA A 1 478 ? -1.757 -5.462 1.889 1.00 85.50 478 ALA A CA 1
ATOM 3989 C C . ALA A 1 478 ? -1.363 -5.027 3.307 1.00 85.50 478 ALA A C 1
ATOM 3991 O O . ALA A 1 478 ? -1.065 -3.875 3.623 1.00 85.50 478 ALA A O 1
ATOM 3992 N N . TYR A 1 479 ? -1.424 -6.010 4.199 1.00 80.94 479 TYR A N 1
ATOM 3993 C CA . TYR A 1 479 ? -1.070 -5.846 5.594 1.00 80.94 479 TYR A CA 1
ATOM 3994 C C . TYR A 1 479 ? 0.454 -5.864 5.753 1.00 80.94 479 TYR A C 1
ATOM 3996 O O . TYR A 1 479 ? 1.070 -6.893 5.483 1.00 80.94 479 TYR A O 1
ATOM 4004 N N . LYS A 1 480 ? 1.017 -4.760 6.265 1.00 71.25 480 LYS A N 1
ATOM 4005 C CA . LYS A 1 480 ? 2.395 -4.652 6.778 1.00 71.25 480 LYS A CA 1
ATOM 4006 C C . LYS A 1 480 ? 3.468 -5.127 5.778 1.00 71.25 480 LYS A C 1
ATOM 4008 O O . LYS A 1 480 ? 4.128 -6.135 6.006 1.00 71.25 480 LYS A O 1
ATOM 4013 N N . SER A 1 481 ? 3.683 -4.382 4.696 1.00 65.44 481 SER A N 1
ATOM 4014 C CA . SER A 1 481 ? 4.836 -4.577 3.806 1.00 65.44 481 SER A CA 1
ATOM 4015 C C . SER A 1 481 ? 5.327 -3.257 3.190 1.00 65.44 481 SER A C 1
ATOM 4017 O O . SER A 1 481 ? 4.677 -2.215 3.318 1.00 65.44 481 SER A O 1
ATOM 4019 N N . LYS A 1 482 ? 6.521 -3.308 2.590 1.00 62.38 482 LYS A N 1
ATOM 4020 C CA . LYS A 1 482 ? 7.176 -2.204 1.871 1.00 62.38 482 LYS A CA 1
ATOM 4021 C C . LYS A 1 482 ? 6.422 -1.829 0.597 1.00 62.38 482 LYS A C 1
ATOM 4023 O O . LYS A 1 482 ? 5.795 -2.686 -0.022 1.00 62.38 482 LYS A O 1
ATOM 4028 N N . ASP A 1 483 ? 6.497 -0.553 0.236 1.00 64.62 483 ASP A N 1
ATOM 4029 C CA . ASP A 1 483 ? 5.897 0.055 -0.958 1.00 64.62 483 ASP A CA 1
ATOM 4030 C C . ASP A 1 483 ? 4.364 -0.092 -1.006 1.00 64.62 483 ASP A C 1
ATOM 4032 O O . ASP A 1 483 ? 3.731 -0.226 -2.053 1.00 64.62 483 ASP A O 1
ATOM 4036 N N . GLN A 1 484 ? 3.744 -0.075 0.177 1.00 78.38 484 GLN A N 1
ATOM 4037 C CA . GLN A 1 484 ? 2.295 -0.175 0.371 1.00 78.38 484 GLN A CA 1
ATOM 4038 C C . GLN A 1 484 ? 1.734 1.117 0.958 1.00 78.38 484 GLN A C 1
ATOM 4040 O O . GLN A 1 484 ? 2.468 2.064 1.249 1.00 78.38 484 GLN A O 1
ATOM 4045 N N . TYR A 1 485 ? 0.420 1.159 1.199 1.00 82.25 485 TYR A N 1
ATOM 4046 C CA . TYR A 1 485 ? -0.243 2.318 1.795 1.00 82.25 485 TYR A CA 1
ATOM 4047 C C . TYR A 1 485 ? 0.494 2.898 3.009 1.00 82.25 485 TYR A C 1
ATOM 4049 O O . TYR A 1 485 ? 0.600 4.113 3.127 1.00 82.25 485 TYR A O 1
ATOM 4057 N N . ASN A 1 486 ? 1.013 2.056 3.907 1.00 81.00 486 ASN A N 1
ATOM 4058 C CA . ASN A 1 486 ? 1.665 2.529 5.128 1.00 81.00 486 ASN A CA 1
ATOM 4059 C C . ASN A 1 486 ? 2.917 3.372 4.851 1.00 81.00 486 ASN A C 1
ATOM 4061 O O . ASN A 1 486 ? 3.187 4.298 5.620 1.00 81.00 486 ASN A O 1
ATOM 4065 N N . GLN A 1 487 ? 3.643 3.071 3.770 1.00 82.94 487 GLN A N 1
ATOM 4066 C CA . GLN A 1 487 ? 4.797 3.842 3.316 1.00 82.94 487 GLN A CA 1
ATOM 4067 C C . GLN A 1 487 ? 4.358 5.164 2.688 1.00 82.94 487 GLN A C 1
ATOM 4069 O O . GLN A 1 487 ? 4.828 6.213 3.113 1.00 82.94 487 GLN A O 1
ATOM 4074 N N . PHE A 1 488 ? 3.380 5.149 1.778 1.00 87.56 488 PHE A N 1
ATOM 4075 C CA . PHE A 1 488 ? 2.854 6.390 1.194 1.00 87.56 488 PHE A CA 1
ATOM 4076 C C . PHE A 1 488 ? 2.233 7.309 2.255 1.00 87.56 488 PHE A C 1
ATOM 4078 O O . PHE A 1 488 ? 2.467 8.515 2.260 1.00 87.56 488 PHE A O 1
ATOM 4085 N N . LEU A 1 489 ? 1.491 6.745 3.214 1.00 88.62 489 LEU A N 1
ATOM 4086 C CA . LEU A 1 489 ? 0.991 7.479 4.373 1.00 88.62 489 LEU A CA 1
ATOM 4087 C C . LEU A 1 489 ? 2.154 8.085 5.163 1.00 88.62 489 LEU A C 1
ATOM 4089 O O . LEU A 1 489 ? 2.103 9.257 5.519 1.00 88.62 489 LEU A O 1
ATOM 4093 N N . PHE A 1 490 ? 3.200 7.308 5.440 1.00 85.81 490 PHE A N 1
ATOM 4094 C CA . PHE A 1 490 ? 4.382 7.795 6.144 1.00 85.81 490 PHE A CA 1
ATOM 4095 C C . PHE A 1 490 ? 5.055 8.975 5.420 1.00 85.81 490 PHE A C 1
ATOM 4097 O O . PHE A 1 490 ? 5.318 10.009 6.040 1.00 85.81 490 PHE A O 1
ATOM 4104 N N . GLU A 1 491 ? 5.291 8.853 4.116 1.00 86.62 491 GLU A N 1
ATOM 4105 C CA . GLU A 1 491 ? 5.893 9.900 3.290 1.00 86.62 491 GLU A CA 1
ATOM 4106 C C . GLU A 1 491 ? 5.041 11.172 3.289 1.00 86.62 491 GLU A C 1
ATOM 4108 O O . GLU A 1 491 ? 5.555 12.266 3.537 1.00 86.62 491 GLU A O 1
ATOM 4113 N N . ILE A 1 492 ? 3.724 11.041 3.098 1.00 91.31 492 ILE A N 1
ATOM 4114 C CA . ILE A 1 492 ? 2.806 12.183 3.115 1.00 91.31 492 ILE A CA 1
ATOM 4115 C C . ILE A 1 492 ? 2.758 12.849 4.489 1.00 91.31 492 ILE A C 1
ATOM 4117 O O . ILE A 1 492 ? 2.832 14.074 4.566 1.00 91.31 492 ILE A O 1
ATOM 4121 N N . LEU A 1 493 ? 2.695 12.084 5.580 1.00 89.50 493 LEU A N 1
ATOM 4122 C CA . LEU A 1 493 ? 2.712 12.655 6.928 1.00 89.50 493 LEU A CA 1
ATOM 4123 C C . LEU A 1 493 ? 4.036 13.361 7.233 1.00 89.50 493 LEU A C 1
ATOM 4125 O O . LEU A 1 493 ? 4.031 14.421 7.854 1.00 89.50 493 LEU A O 1
ATOM 4129 N N . THR A 1 494 ? 5.155 12.825 6.747 1.00 85.50 494 THR A N 1
ATOM 4130 C CA . THR A 1 494 ? 6.474 13.457 6.876 1.00 85.50 494 THR A CA 1
ATOM 4131 C C . THR A 1 494 ? 6.516 14.791 6.127 1.00 85.50 494 THR A C 1
ATOM 4133 O O . THR A 1 494 ? 7.011 15.782 6.664 1.00 85.50 494 THR A O 1
ATOM 4136 N N . LYS A 1 495 ? 5.952 14.852 4.913 1.00 88.38 495 LYS A N 1
ATOM 4137 C CA . LYS A 1 495 ? 5.832 16.096 4.135 1.00 88.38 495 LYS A CA 1
ATOM 4138 C C . LYS A 1 495 ? 4.902 17.104 4.823 1.00 88.38 495 LYS A C 1
ATOM 4140 O O . LYS A 1 495 ? 5.271 18.266 4.964 1.00 88.38 495 LYS A O 1
ATOM 4145 N N . GLU A 1 496 ? 3.735 16.668 5.300 1.00 86.19 496 GLU A N 1
ATOM 4146 C CA . GLU A 1 496 ? 2.739 17.532 5.955 1.00 86.19 496 GLU A CA 1
ATOM 4147 C C . GLU A 1 496 ? 3.208 18.111 7.289 1.00 86.19 496 GLU A C 1
ATOM 4149 O O . GLU A 1 496 ? 2.891 19.259 7.608 1.00 86.19 496 GLU A O 1
ATOM 4154 N N . ASN A 1 497 ? 3.958 17.323 8.059 1.00 85.81 497 ASN A N 1
ATOM 4155 C CA . ASN A 1 497 ? 4.432 17.708 9.383 1.00 85.81 497 ASN A CA 1
ATOM 4156 C C . ASN A 1 497 ? 5.790 18.426 9.361 1.00 85.81 497 ASN A C 1
ATOM 4158 O O . ASN A 1 497 ? 6.259 18.835 10.421 1.00 85.81 497 ASN A O 1
ATOM 4162 N N . LYS A 1 498 ? 6.414 18.605 8.185 1.00 82.06 498 LYS A N 1
ATOM 4163 C CA . LYS A 1 498 ? 7.767 19.171 8.041 1.00 82.06 498 LYS A CA 1
ATOM 4164 C C . LYS A 1 498 ? 7.924 20.546 8.695 1.00 82.06 498 LYS A C 1
ATOM 4166 O O . LYS A 1 498 ? 8.958 20.818 9.297 1.00 82.06 498 LYS A O 1
ATOM 4171 N N . GLU A 1 499 ? 6.923 21.411 8.546 1.00 76.62 499 GLU A N 1
ATOM 4172 C CA . GLU A 1 499 ? 6.945 22.777 9.092 1.00 76.62 499 GLU A CA 1
ATOM 4173 C C . GLU A 1 499 ? 6.217 22.876 10.434 1.00 76.62 499 GLU A C 1
ATOM 4175 O O . GLU A 1 499 ? 6.660 23.566 11.350 1.00 76.62 499 GLU A O 1
ATOM 4180 N N . LYS A 1 500 ? 5.081 22.188 10.551 1.00 82.31 500 LYS A N 1
ATOM 4181 C CA . LYS A 1 500 ? 4.247 22.175 11.749 1.00 82.31 500 LYS A CA 1
ATOM 4182 C C . LYS A 1 500 ? 3.510 20.852 11.811 1.00 82.31 500 LYS A C 1
ATOM 4184 O O . LYS A 1 500 ? 2.853 20.484 10.842 1.00 82.31 500 LYS A O 1
ATOM 4189 N N . ILE A 1 501 ? 3.561 20.175 12.957 1.00 79.31 501 ILE A N 1
ATOM 4190 C CA . ILE A 1 501 ? 2.828 18.920 13.139 1.00 79.31 501 ILE A CA 1
ATOM 4191 C C . ILE A 1 501 ? 1.321 19.193 13.089 1.00 79.31 501 ILE A C 1
ATOM 4193 O O . ILE A 1 501 ? 0.792 19.991 13.870 1.00 79.31 501 ILE A O 1
ATOM 4197 N N . LYS A 1 502 ? 0.642 18.528 12.153 1.00 88.81 502 LYS A N 1
ATOM 4198 C CA . LYS A 1 502 ? -0.811 18.592 11.937 1.00 88.81 502 LYS A CA 1
ATOM 4199 C C . LYS A 1 502 ? -1.493 17.274 12.282 1.00 88.81 502 LYS A C 1
ATOM 4201 O O . LYS A 1 502 ? -2.623 17.282 12.771 1.00 88.81 502 LYS A O 1
ATOM 4206 N N . ILE A 1 503 ? -0.820 16.159 12.005 1.00 93.12 503 ILE A N 1
ATOM 4207 C CA . ILE A 1 503 ? -1.378 14.814 12.136 1.00 93.12 503 ILE A CA 1
ATOM 4208 C C . ILE A 1 503 ? -0.361 13.932 12.851 1.00 93.12 503 ILE A C 1
ATOM 4210 O O . ILE A 1 503 ? 0.759 13.753 12.377 1.00 93.12 503 ILE A O 1
ATOM 4214 N N . PHE A 1 504 ? -0.759 13.352 13.973 1.00 93.44 504 PHE A N 1
ATOM 4215 C CA . PHE A 1 504 ? 0.064 12.414 14.725 1.00 93.44 504 PHE A CA 1
ATOM 4216 C C . PHE A 1 504 ? -0.288 10.983 14.342 1.00 93.44 504 PHE A C 1
ATOM 4218 O O . PHE A 1 504 ? -1.463 10.619 14.363 1.00 93.44 504 PHE A O 1
ATOM 4225 N N . LYS A 1 505 ? 0.718 10.159 14.041 1.00 93.38 505 LYS A N 1
ATOM 4226 C CA . LYS A 1 505 ? 0.533 8.735 13.750 1.00 93.38 505 LYS A CA 1
ATOM 4227 C C . LYS A 1 505 ? 0.943 7.881 14.946 1.00 93.38 505 LYS A C 1
ATOM 4229 O O . LYS A 1 505 ? 2.102 7.864 15.360 1.00 93.38 505 LYS A O 1
ATOM 4234 N N . TYR A 1 506 ? -0.026 7.145 15.464 1.00 94.19 506 TYR A N 1
ATOM 4235 C CA . TYR A 1 506 ? 0.144 6.118 16.477 1.00 94.19 506 TYR A CA 1
ATOM 4236 C C . TYR A 1 506 ? -0.158 4.748 15.862 1.00 94.19 506 TYR A C 1
ATOM 4238 O O . TYR A 1 506 ? -0.868 4.654 14.864 1.00 94.19 506 TYR A O 1
ATOM 4246 N N . VAL A 1 507 ? 0.358 3.680 16.463 1.00 92.94 507 VAL A N 1
ATOM 4247 C CA . VAL A 1 507 ? 0.189 2.305 15.972 1.00 92.94 507 VAL A CA 1
ATOM 4248 C C . VAL A 1 507 ? -0.290 1.411 17.112 1.00 92.94 507 VAL A C 1
ATOM 4250 O O . VAL A 1 507 ? 0.211 1.534 18.233 1.00 92.94 507 VAL A O 1
ATOM 4253 N N . MET A 1 508 ? -1.248 0.516 16.851 1.00 94.44 508 MET A N 1
ATOM 4254 C CA . MET A 1 508 ? -1.699 -0.491 17.822 1.00 94.44 508 MET A CA 1
ATOM 4255 C C . MET A 1 508 ? -0.511 -1.281 18.380 1.00 94.44 508 MET A C 1
ATOM 4257 O O . MET A 1 508 ? 0.297 -1.827 17.625 1.00 94.44 508 MET A O 1
ATOM 4261 N N . ARG A 1 509 ? -0.395 -1.337 19.710 1.00 92.31 509 ARG A N 1
ATOM 4262 C CA . ARG A 1 509 ? 0.738 -2.004 20.369 1.00 92.31 509 ARG A CA 1
ATOM 4263 C C . ARG A 1 509 ? 0.353 -2.832 21.578 1.00 92.31 509 ARG A C 1
ATOM 4265 O O . ARG A 1 509 ? 1.087 -3.751 21.907 1.00 92.31 509 ARG A O 1
ATOM 4272 N N . LEU A 1 510 ? -0.728 -2.496 22.269 1.00 92.25 510 LEU A N 1
ATOM 4273 C CA . LEU A 1 510 ? -1.143 -3.217 23.468 1.00 92.25 510 LEU A CA 1
ATOM 4274 C C . LEU A 1 510 ? -2.663 -3.342 23.472 1.00 92.25 510 LEU A C 1
ATOM 4276 O O . LEU A 1 510 ? -3.363 -2.570 22.812 1.00 92.25 510 LEU A O 1
ATOM 4280 N N . ILE A 1 511 ? -3.154 -4.297 24.248 1.00 93.94 511 ILE A N 1
ATOM 4281 C CA . ILE A 1 511 ? -4.568 -4.454 24.554 1.00 93.94 511 ILE A CA 1
ATOM 4282 C C . ILE A 1 511 ? -4.710 -4.741 26.050 1.00 93.94 511 ILE A C 1
ATOM 4284 O O . ILE A 1 511 ? -3.946 -5.540 26.599 1.00 93.94 511 ILE A O 1
ATOM 4288 N N . ASP A 1 512 ? -5.638 -4.047 26.699 1.00 90.94 512 ASP A N 1
ATOM 4289 C CA . ASP A 1 512 ? -5.951 -4.231 28.113 1.00 90.94 512 ASP A CA 1
ATOM 4290 C C . ASP A 1 512 ? -7.032 -5.306 28.304 1.00 90.94 512 ASP A C 1
ATOM 4292 O O . ASP A 1 512 ? -7.866 -5.542 27.427 1.00 90.94 512 ASP A O 1
ATOM 4296 N N . GLU A 1 513 ? -7.001 -5.977 29.455 1.00 80.25 513 GLU A N 1
ATOM 4297 C CA . GLU A 1 513 ? -7.970 -7.022 29.817 1.00 80.25 513 GLU A CA 1
ATOM 4298 C C . GLU A 1 513 ? -9.274 -6.414 30.360 1.00 80.25 513 GLU A C 1
ATOM 4300 O O . GLU A 1 513 ? -10.366 -6.887 30.018 1.00 80.25 513 GLU A O 1
ATOM 4305 N N . GLU A 1 514 ? -9.163 -5.302 31.092 1.00 62.69 514 GLU A N 1
ATOM 4306 C CA . GLU A 1 514 ? -10.273 -4.566 31.713 1.00 62.69 514 GLU A CA 1
ATOM 4307 C C . GLU A 1 514 ? -10.740 -3.386 30.855 1.00 62.69 514 GLU A C 1
ATOM 4309 O O . GLU A 1 514 ? -9.972 -2.410 30.683 1.00 62.69 514 GLU A O 1
#

Sequence (514 aa):
MKKSLKIITSLSFVSLPFITISCYKTTNINHSNQQEQPKTEVSIENNPGINQLINFVSNNDKAKKDLYISNQRNIPHSKIHDLKFAFTYAPLFVFNDPIETGEYKILIHDSNQTIKNTLSRDWLWSMNNINKFKFVYHPYGDSLHEKNDKKIDEYKLVRNENGSLIQQIRNKVPQILEFDIPDMTLSSAFDKQIDELVKKNDFSNINNIIKLLKWDSSDEKTIRVTWRPGVSIIQKIAKLIDSIEKFELDEKKYNEWKIKPENKSKQDELKLTSKNFNEYIEKISELLEEKSEEVTKTLESLKSLKKKKNDDDNTFKEAFNKKIEEVKSKIESIYKEINNKLENFLSFSKLKEEFIFTKDEITKQIKDNLAKINSYKNKKGIYLVYDQNKVIRLWKYTKKEDGKDKNVIEMTPDLLIFKHKENLKNQLKSLEEKIAKERENHFVEDYLGILNNVFKEISNKIDDQIIIKNFNDQNYMAYKSKDQYNQFLFEILTKENKEKIKIFKYVMRLIDEE

Secondary structure (DSSP, 8-state):
-----PPP-----------------------------------GGGSHHHHHHHHHHTTT-HHHHHHHHHHHHT--THHHHHHHHHHHH--TT-SS-S--SSHHHHHHHHHHHHHHHHHHTSHHHHHHTGGGEEEEE-TTTT---TT-HHHHHHHHHHHHHHS-SEEE-S----EEEEEE-------HHHHHHHHHHHHHT-TT-HHHHHTTSS--HHHHHHHHHH-SS-HHHHHHHHHHHHHHHTT---HHHHHHHTT-GGGGGGGGG----HHHHHHHHHHHHHHHHHHHHHHHHHHHGGGGGGGGTTS-HHHHHHHHHHHHHHHHHHHHHHHHHHHHHHHHHHHHHTT-TTSSPPHHHHHHHHHHHHTTT---EEEEEEEEEETTTEEEEEEEEEEEETTEEEEEEEEEEEEEEES--TTHHHHHHHHHHHHHHHHHHHHHHHHHHHHHHHHHHT-S---THHHHHHHSHHHHT-SS-TTSHHHHHHHHHHHHTTTS--EEEEEEEEE---

Organism: NCBI:txid51363

pLDDT: mean 74.91, std 19.04, range [29.7, 97.94]

InterPro domains:
  IPR027593 Aromatic cluster surface protein [PF27856] (29-207)
  IPR027593 Aromatic cluster surface protein [TIGR04313] (1-256)

Mean predicted aligned error: 15.72 Å

Solvent-accessible surface area (backbone atoms only — not comparable to full-atom values): 29731 Å² total; per-residue (Å²): 142,83,84,86,82,85,83,78,85,84,78,80,80,81,82,73,84,80,80,78,82,77,81,80,79,87,75,92,74,92,73,95,67,91,71,77,78,74,77,78,72,82,59,61,66,73,39,70,63,48,35,50,55,48,33,51,59,29,71,69,36,66,69,52,34,55,51,49,53,50,55,44,70,66,56,62,75,64,53,52,56,54,49,40,53,17,33,72,57,32,60,75,48,48,58,65,82,92,54,94,62,69,71,64,33,53,49,28,51,54,15,45,48,53,51,48,44,39,27,39,77,35,36,68,42,46,42,72,46,36,48,33,36,31,24,36,64,50,65,58,49,68,72,72,67,91,89,43,70,71,56,59,53,47,56,52,49,46,25,68,76,66,73,39,55,62,44,66,47,78,53,59,71,56,50,76,46,79,43,78,51,79,74,93,66,86,46,74,69,49,56,50,49,50,50,51,50,48,65,74,61,43,66,80,42,52,68,61,63,49,55,61,56,54,91,47,74,65,52,54,47,42,41,73,72,66,75,45,66,46,62,66,55,53,49,44,50,51,53,47,42,63,55,52,67,69,62,64,65,56,64,68,62,55,56,58,55,75,68,48,81,89,56,65,88,56,58,88,82,53,94,70,48,59,64,62,50,47,58,48,46,51,55,48,44,54,49,49,53,54,49,48,51,50,49,49,56,53,39,52,60,57,59,66,60,68,79,58,80,86,54,64,74,65,64,49,50,52,56,49,51,55,48,50,53,53,46,48,55,51,48,50,49,52,33,49,52,52,42,54,53,49,53,54,47,45,70,66,43,76,79,48,79,80,78,38,80,45,70,66,54,52,52,45,53,52,51,63,54,53,69,63,29,58,69,61,40,80,43,28,44,34,36,37,37,22,86,79,33,38,35,35,43,29,44,34,30,32,35,74,55,96,88,38,84,41,52,47,52,33,49,53,62,48,37,38,37,41,75,63,55,73,63,44,70,58,53,52,51,51,50,51,55,50,34,52,50,50,53,48,49,54,51,52,55,55,50,53,52,50,51,53,48,34,63,72,65,73,49,97,62,85,76,55,63,64,55,44,62,52,71,11,50,67,43,32,69,45,83,75,48,78,76,11,50,69,47,39,49,39,54,49,48,51,63,62,33,68,88,50,79,47,65,47,42,23,32,56,55,46,56,54,95,121

Radius of gyration: 34.67 Å; Cα contacts (8 Å, |Δi|>4): 500; chains: 1; bounding box: 100×82×103 Å

Foldseek 3Di:
DDDDDDDDDDDPPDDDDDDDDDDDDDDDDDDDDDDPDPPPPPQQCPQPVNVVLLCLQQVVDPVSSVVLVVVLVPDDLCLQVLLQQLLVLAPQLAQDNPDDDDPSVVSPVSSLVSVQCCQWSNVSNCLVQQQQFKWAFDLRRPPDDPPDVVVVVVLVVCCVLVVDRIDGFDDSHFDKDKDFQDAQDCDPVLLVVLVVLCVVLVVLPCVVLLVLQDDDPVQVCCCVPPVPLRPSLLVSLVLSLVLLLVVQDDLVVVVVVVPDPVCVVVVVVDPDHSVNLVVLSVVLSVLSVVLSVVSSVLSVVLVVLVVVVPDDPVVSVVVSVVSVVVSNVVSSVSSVVSSVSVVVVVVVCVVPPPPGQDSVNVVVVVVVLSVPLEQWAPWMWMWTHGPLFKTWIKIWIWGDDPNDIGTIIGTAQKIKGFSDSPPNNVVVVVLSVQLSVLLNVVLSVVQVVQVVVCSVSVPPDRPCVVSSVCSYPCNQVDRRHPSHSSVSSSVSQCVVPVVHRGMTMIGGNHGHSD

Nearest PDB structures (foldseek):
  6z0c-assembly4_D  TM=4.158E-01  e=4.825E+00  Escherichia coli
  3na7-assembly1_A  TM=2.015E-01  e=9.459E+00  Helicobacter pylori NCTC 11638